Protein AF-A0A432I060-F1 (afdb_monomer_lite)

pLDDT: mean 74.46, std 18.73, range [28.25, 96.06]

Sequence (424 aa):
MNRDELHALCVSLNLQRSGSKNQLLGRVAGVLGTEDGSWGRVKKSLRRGKRGAPKLAVASEPTPEPETPTVAEVEVTAESVEPVDAGPAPVTVDEGSGASMLELEARRAELTSQLREFLLVGRQHDEMDIAAFIDDLGRLGFGIQHAEVREHILAELTNMVSLRSEEEATSGAQPGSWRERGALNDLEGARAGLLDTLDVILDRAGGDIARARMEFELAAVEAGLDLDLPAISGRIHGLFDLQVSLKASEHEMDPVTARRQRALEQLYRGGTNITPEAIAVLERIENQMEAFERVVETIIRRADGAFTPVEHALLVRFLERRGWNSDHPEVRPRLLAAAGVLAAEMGYIDPEDIPALPTSLSLDSDQVSGVVESMREVLRDMGREPPSLASVSEPVGEQSDIDRVKDKLDSADEMLRRLSGGSD

Radius of gyration: 41.0 Å; chains: 1; bounding box: 112×55×118 Å

Secondary structure (DSSP, 8-state):
--HHHHHHHHHHTT----S-HHHHHHHHHHHHHHHSTTHHHHHHHHHHTTSS-----------------PPPP---------------------TTHHHHHHHHHHTHHHHHHHHHHHHHHS-TT-HHHHHHHHHHHHHTT--TTSHHHHHHHHHHHHHHHHHHHHHHHH-TTS-SSHHHHHHHHHHHHHHHHHHHHHHHHHHHHTT-HHHHHHHHHHHHHHTT--TTSHHHHHHHHHHHHHHHHHHHHHHHH-HHHHHHHHHHHHHHTTGGG--HHHHHHHHHHHHTHHHHHHHHHHHHHHTTT--SHHHHHHHHHHHHHTT--TT-TTHHHHHHHHHHHHHHHTTSS-GGGSPPP--TT---HHHHHHHHHHHHHHHHHTT-PPPPGGGGSS---THHHHHHHHHHHHHHHHHHHHHHT---

Structure (mmCIF, N/CA/C/O backbone):
data_AF-A0A432I060-F1
#
_entry.id   AF-A0A432I060-F1
#
loop_
_atom_site.group_PDB
_atom_site.id
_atom_site.type_symbol
_atom_site.label_atom_id
_atom_site.label_alt_id
_atom_site.label_comp_id
_atom_site.label_asym_id
_atom_site.label_entity_id
_atom_site.label_seq_id
_atom_site.pdbx_PDB_ins_code
_atom_site.Cartn_x
_atom_site.Cartn_y
_atom_site.Cartn_z
_atom_site.occupancy
_atom_site.B_iso_or_equiv
_atom_site.auth_seq_id
_atom_site.auth_comp_id
_atom_site.auth_asym_id
_atom_site.auth_atom_id
_atom_site.pdbx_PDB_model_num
ATOM 1 N N . MET A 1 1 ? 19.096 -25.456 14.146 1.00 63.03 1 MET A N 1
ATOM 2 C CA . MET A 1 1 ? 19.989 -24.349 14.519 1.00 63.03 1 MET A CA 1
ATOM 3 C C . MET A 1 1 ? 19.957 -24.170 16.024 1.00 63.03 1 MET A C 1
ATOM 5 O O . MET A 1 1 ? 18.898 -23.863 16.583 1.00 63.03 1 MET A O 1
ATOM 9 N N . ASN A 1 2 ? 21.067 -24.476 16.683 1.00 76.12 2 ASN A N 1
ATOM 10 C CA . ASN A 1 2 ? 21.228 -24.370 18.132 1.00 76.12 2 ASN A CA 1
ATOM 11 C C . ASN A 1 2 ? 21.697 -22.964 18.531 1.00 76.12 2 ASN A C 1
ATOM 13 O O . ASN A 1 2 ? 22.124 -22.175 17.693 1.00 76.12 2 ASN A O 1
ATOM 17 N N . ARG A 1 3 ? 21.542 -22.610 19.812 1.00 71.38 3 ARG A N 1
ATOM 18 C CA . ARG A 1 3 ? 21.891 -21.271 20.321 1.00 71.38 3 ARG A CA 1
ATOM 19 C C . ARG A 1 3 ? 23.386 -20.973 20.139 1.00 71.38 3 ARG A C 1
ATOM 21 O O . ARG A 1 3 ? 23.730 -19.861 19.756 1.00 71.38 3 ARG A O 1
ATOM 28 N N . ASP A 1 4 ? 24.239 -21.974 20.327 1.00 74.50 4 ASP A N 1
ATOM 29 C CA . ASP A 1 4 ? 25.694 -21.836 20.192 1.00 74.50 4 ASP A CA 1
ATOM 30 C C . ASP A 1 4 ? 26.128 -21.588 18.740 1.00 74.50 4 ASP A C 1
ATOM 32 O O . ASP A 1 4 ? 27.009 -20.770 18.489 1.00 74.50 4 ASP A O 1
ATOM 36 N N . GLU A 1 5 ? 25.432 -22.192 17.771 1.00 74.81 5 GLU A N 1
ATOM 37 C CA . GLU A 1 5 ? 25.636 -21.934 16.336 1.00 74.81 5 GLU A CA 1
ATOM 38 C C . GLU A 1 5 ? 25.259 -20.491 15.964 1.00 74.81 5 GLU A C 1
ATOM 40 O O . GLU A 1 5 ? 25.959 -19.843 15.189 1.00 74.81 5 GLU A O 1
ATOM 45 N N . LEU A 1 6 ? 24.183 -19.949 16.550 1.00 80.19 6 LEU A N 1
ATOM 46 C CA . LEU A 1 6 ? 23.798 -18.546 16.356 1.00 80.19 6 LEU A CA 1
ATOM 47 C C . LEU A 1 6 ? 24.805 -17.587 16.992 1.00 80.19 6 LEU A C 1
ATOM 49 O O . LEU A 1 6 ? 25.093 -16.545 16.416 1.00 80.19 6 LEU A O 1
ATOM 53 N N . HIS A 1 7 ? 25.382 -17.939 18.143 1.00 74.94 7 HIS A N 1
ATOM 54 C CA . HIS A 1 7 ? 26.456 -17.146 18.737 1.00 74.94 7 HIS A CA 1
ATOM 55 C C . HIS A 1 7 ? 27.720 -17.147 17.876 1.00 74.94 7 HIS A C 1
ATOM 57 O O . HIS A 1 7 ? 28.331 -16.090 17.741 1.00 74.94 7 HIS A O 1
ATOM 63 N N . ALA A 1 8 ? 28.098 -18.287 17.290 1.00 75.19 8 ALA A N 1
ATOM 64 C CA . ALA A 1 8 ? 29.233 -18.369 16.373 1.00 75.19 8 ALA A CA 1
ATOM 65 C C . ALA A 1 8 ? 29.020 -17.489 15.128 1.00 75.19 8 ALA A C 1
ATOM 67 O O . ALA A 1 8 ? 29.928 -16.764 14.729 1.00 75.19 8 ALA A O 1
ATOM 68 N N . LEU A 1 9 ? 27.799 -17.466 14.582 1.00 74.56 9 LEU A N 1
ATOM 69 C CA . LEU A 1 9 ? 27.446 -16.603 13.449 1.00 74.56 9 LEU A CA 1
ATOM 70 C C . LEU A 1 9 ? 27.363 -15.121 13.818 1.00 74.56 9 LEU A C 1
ATOM 72 O O . LEU A 1 9 ? 27.758 -14.266 13.032 1.00 74.56 9 LEU A O 1
ATOM 76 N N . CYS A 1 10 ? 26.896 -14.786 15.023 1.00 78.88 10 CYS A N 1
ATOM 77 C CA . CYS A 1 10 ? 26.978 -13.410 15.506 1.00 78.88 10 CYS A CA 1
ATOM 78 C C . CYS A 1 10 ? 28.435 -12.952 15.657 1.00 78.88 10 CYS A C 1
ATOM 80 O O . CYS A 1 10 ? 28.716 -11.789 15.404 1.00 78.88 10 CYS A O 1
ATOM 82 N N . VAL A 1 11 ? 29.362 -13.841 16.031 1.00 78.75 11 VAL A N 1
ATOM 83 C CA . VAL A 1 11 ? 30.796 -13.515 16.092 1.00 78.75 11 VAL A CA 1
ATOM 84 C C . VAL A 1 11 ? 31.370 -13.300 14.691 1.00 78.75 11 VAL A C 1
ATOM 86 O O . VAL A 1 11 ? 32.047 -12.302 14.480 1.00 78.75 11 VAL A O 1
ATOM 89 N N . SER A 1 12 ? 31.064 -14.170 13.722 1.00 74.50 12 SER A N 1
ATOM 90 C CA . SER A 1 12 ? 31.570 -14.013 12.350 1.00 74.50 12 SER A CA 1
ATOM 91 C C . SER A 1 12 ? 31.018 -12.775 11.636 1.00 74.50 12 SER A C 1
ATOM 93 O O . SER A 1 12 ? 31.695 -12.217 10.784 1.00 74.50 12 SER A O 1
ATOM 95 N N . LEU A 1 13 ? 29.803 -12.343 11.989 1.00 79.19 13 LEU A N 1
ATOM 96 C CA . LEU A 1 13 ? 29.126 -11.173 11.414 1.00 79.19 13 LEU A CA 1
ATOM 97 C C . LEU A 1 13 ? 29.276 -9.896 12.270 1.00 79.19 13 LEU A C 1
ATOM 99 O O . LEU A 1 13 ? 28.609 -8.904 11.996 1.00 79.19 13 LEU A O 1
ATOM 103 N N . ASN A 1 14 ? 30.110 -9.907 13.322 1.00 79.81 14 ASN A N 1
ATOM 104 C CA . ASN A 1 14 ? 30.303 -8.785 14.261 1.00 79.81 14 ASN A CA 1
ATOM 105 C C . ASN A 1 14 ? 28.999 -8.220 14.885 1.00 79.81 14 ASN A C 1
ATOM 107 O O . ASN A 1 14 ? 28.849 -7.018 15.101 1.00 79.81 14 ASN A O 1
ATOM 111 N N . LEU A 1 15 ? 28.048 -9.095 15.223 1.00 80.25 15 LEU A N 1
ATOM 112 C CA . LEU A 1 15 ? 26.747 -8.761 15.816 1.00 80.25 15 LEU A CA 1
ATOM 113 C C . LEU A 1 15 ? 26.719 -8.963 17.342 1.00 80.25 15 LEU A C 1
ATOM 115 O O . LEU A 1 15 ? 27.391 -9.830 17.905 1.00 80.25 15 LEU A O 1
ATOM 119 N N . GLN A 1 16 ? 25.850 -8.213 18.030 1.00 77.50 16 GLN A N 1
ATOM 120 C CA . GLN A 1 16 ? 25.641 -8.346 19.477 1.00 77.50 16 GLN A CA 1
ATOM 121 C C . GLN A 1 16 ? 25.113 -9.737 19.866 1.00 77.50 16 GLN A C 1
ATOM 123 O O . GLN A 1 16 ? 24.045 -10.170 19.426 1.00 77.50 16 GLN A O 1
ATOM 128 N N . ARG A 1 17 ? 25.843 -10.404 20.770 1.00 80.19 17 ARG A N 1
ATOM 129 C CA . ARG A 1 17 ? 25.574 -11.774 21.241 1.00 80.19 17 ARG A CA 1
ATOM 130 C C . ARG A 1 17 ? 24.504 -11.863 22.337 1.00 80.19 17 ARG A C 1
ATOM 132 O O . ARG A 1 17 ? 24.160 -12.969 22.736 1.00 80.19 17 ARG A O 1
ATOM 139 N N . SER A 1 18 ? 23.996 -10.752 22.862 1.00 77.50 18 SER A N 1
ATOM 140 C CA . SER A 1 18 ? 22.994 -10.754 23.937 1.00 77.50 18 SER A CA 1
ATOM 141 C C . SER A 1 18 ? 21.572 -10.957 23.395 1.00 77.50 18 SER A C 1
ATOM 143 O O . SER A 1 18 ? 21.212 -10.418 22.346 1.00 77.50 18 SER A O 1
ATOM 145 N N . GLY A 1 19 ? 20.756 -11.734 24.117 1.00 77.00 19 GLY A N 1
ATOM 146 C CA . GLY A 1 19 ? 19.333 -11.934 23.814 1.00 77.00 19 GLY A CA 1
ATOM 147 C C . GLY A 1 19 ? 18.863 -13.392 23.776 1.00 77.00 19 GLY A C 1
ATOM 148 O O . GLY A 1 19 ? 19.643 -14.340 23.932 1.00 77.00 19 GLY A O 1
ATOM 149 N N . SER A 1 20 ? 17.556 -13.577 23.576 1.00 80.00 20 SER A N 1
ATOM 150 C CA . SER A 1 20 ? 16.909 -14.884 23.399 1.00 80.00 20 SER A CA 1
ATOM 151 C C . SER A 1 20 ? 17.285 -15.519 22.051 1.00 80.00 20 SER A C 1
ATOM 153 O O . SER A 1 20 ? 17.736 -14.843 21.125 1.00 80.00 20 SER A O 1
ATOM 155 N N . LYS A 1 21 ? 17.098 -16.838 21.904 1.00 79.00 21 LYS A N 1
ATOM 156 C CA . LYS A 1 21 ? 17.406 -17.559 20.649 1.00 79.00 21 LYS A CA 1
ATOM 157 C C . LYS A 1 21 ? 16.711 -16.929 19.431 1.00 79.00 21 LYS A C 1
ATOM 159 O O . LYS A 1 21 ? 17.310 -16.847 18.364 1.00 79.00 21 LYS A O 1
ATOM 164 N N . ASN A 1 22 ? 15.482 -16.447 19.613 1.00 75.50 22 ASN A N 1
ATOM 165 C CA . ASN A 1 22 ? 14.699 -15.801 18.559 1.00 75.50 22 ASN A CA 1
ATOM 166 C C . ASN A 1 22 ? 15.251 -14.415 18.194 1.00 75.50 22 ASN A C 1
ATOM 168 O O . ASN A 1 22 ? 15.254 -14.058 17.021 1.00 75.50 22 ASN A O 1
ATOM 172 N N . GLN A 1 23 ? 15.781 -13.666 19.166 1.00 76.94 23 GLN A N 1
ATOM 173 C CA . GLN A 1 23 ? 16.422 -12.369 18.919 1.00 76.94 23 GLN A CA 1
ATOM 174 C C . GLN A 1 23 ? 17.741 -12.524 18.146 1.00 76.94 23 GLN A C 1
ATOM 176 O O . GLN A 1 23 ? 17.980 -11.784 17.194 1.00 76.94 23 GLN A O 1
ATOM 181 N N . LEU A 1 24 ? 18.567 -13.519 18.495 1.00 79.75 24 LEU A N 1
ATOM 182 C CA . LEU A 1 24 ? 19.796 -13.835 17.750 1.00 79.75 24 LEU A CA 1
ATOM 183 C C . LEU A 1 24 ? 19.481 -14.290 16.321 1.00 79.75 24 LEU A C 1
ATOM 185 O O . LEU A 1 24 ? 20.108 -13.831 15.370 1.00 79.75 24 LEU A O 1
ATOM 189 N N . LEU A 1 25 ? 18.465 -15.142 16.166 1.00 80.62 25 LEU A N 1
ATOM 190 C CA . LEU A 1 25 ? 18.013 -15.613 14.861 1.00 80.62 25 LEU A CA 1
ATOM 191 C C . LEU A 1 25 ? 17.488 -14.466 13.988 1.00 80.62 25 LEU A C 1
ATOM 193 O O . LEU A 1 25 ? 17.827 -14.413 12.813 1.00 80.62 25 LEU A O 1
ATOM 197 N N . GLY A 1 26 ? 16.704 -13.542 14.552 1.00 77.25 26 GLY A N 1
ATOM 198 C CA . GLY A 1 26 ? 16.174 -12.387 13.825 1.00 77.25 26 GLY A CA 1
ATOM 199 C C . GLY A 1 26 ? 17.272 -11.467 13.289 1.00 77.25 26 GLY A C 1
ATOM 200 O O . GLY A 1 26 ? 17.209 -11.052 12.137 1.00 77.25 26 GLY A O 1
ATOM 201 N N . ARG A 1 27 ? 18.321 -11.212 14.082 1.00 78.25 27 ARG A N 1
ATOM 202 C CA . ARG A 1 27 ? 19.463 -10.383 13.656 1.00 78.25 27 ARG A CA 1
ATOM 203 C C . ARG A 1 27 ? 20.307 -11.068 12.584 1.00 78.25 27 ARG A C 1
ATOM 205 O O . ARG A 1 27 ? 20.605 -10.455 11.567 1.00 78.25 27 ARG A O 1
ATOM 212 N N . VAL A 1 28 ? 20.641 -12.346 12.783 1.00 78.81 28 VAL A N 1
ATOM 213 C CA . VAL A 1 28 ? 21.409 -13.133 11.802 1.00 78.81 28 VAL A CA 1
ATOM 214 C C . VAL A 1 28 ? 20.628 -13.277 10.490 1.00 78.81 28 VAL A C 1
ATOM 216 O O . VAL A 1 28 ? 21.200 -13.110 9.421 1.00 78.81 28 VAL A O 1
ATOM 219 N N . ALA A 1 29 ? 19.315 -13.518 10.549 1.00 77.06 29 ALA A N 1
ATOM 220 C CA . ALA A 1 29 ? 18.463 -13.584 9.361 1.00 77.06 29 ALA A CA 1
ATOM 221 C C . ALA A 1 29 ? 18.291 -12.222 8.670 1.00 77.06 29 ALA A C 1
ATOM 223 O O . ALA A 1 29 ? 18.164 -12.188 7.450 1.00 77.06 29 ALA A O 1
ATOM 224 N N . GLY A 1 30 ? 18.300 -11.123 9.431 1.00 73.62 30 GLY A N 1
ATOM 225 C CA . GLY A 1 30 ? 18.273 -9.765 8.891 1.00 73.62 30 GLY A CA 1
ATOM 226 C C . GLY A 1 30 ? 19.515 -9.455 8.057 1.00 73.62 30 GLY A C 1
ATOM 227 O O . GLY A 1 30 ? 19.378 -9.044 6.912 1.00 73.62 30 GLY A O 1
ATOM 228 N N . VAL A 1 31 ? 20.708 -9.742 8.589 1.00 72.62 31 VAL A N 1
ATOM 229 C CA . VAL A 1 31 ? 21.987 -9.493 7.894 1.00 72.62 31 VAL A CA 1
ATOM 230 C C . VAL A 1 31 ? 22.192 -10.440 6.707 1.00 72.62 31 VAL A C 1
ATOM 232 O O . VAL A 1 31 ? 22.531 -10.004 5.611 1.00 72.62 31 VAL A O 1
ATOM 235 N N . LEU A 1 32 ? 21.890 -11.732 6.872 1.00 69.94 32 LEU A N 1
ATOM 236 C CA . LEU A 1 32 ? 21.968 -12.695 5.764 1.00 69.94 32 LEU A CA 1
ATOM 237 C C . LEU A 1 32 ? 20.903 -12.449 4.683 1.00 69.94 32 LEU A C 1
ATOM 239 O O . LEU A 1 32 ? 21.080 -12.867 3.543 1.00 69.94 32 LEU A O 1
ATOM 243 N N . GLY A 1 33 ? 19.786 -11.806 5.036 1.00 62.19 33 GLY A N 1
ATOM 244 C CA . GLY A 1 33 ? 18.746 -11.401 4.092 1.00 62.19 33 GLY A CA 1
ATOM 245 C C . GLY A 1 33 ? 19.125 -10.177 3.258 1.00 62.19 33 GLY A C 1
ATOM 246 O O . GLY A 1 33 ? 18.575 -10.006 2.174 1.00 62.19 33 GLY A O 1
ATOM 247 N N . THR A 1 34 ? 20.056 -9.353 3.747 1.00 60.81 34 THR A N 1
ATOM 248 C CA . THR A 1 34 ? 20.574 -8.180 3.030 1.00 60.81 34 THR A CA 1
ATOM 249 C C . THR A 1 34 ? 21.782 -8.488 2.150 1.00 60.81 34 THR A C 1
ATOM 251 O O . THR A 1 34 ? 21.961 -7.814 1.143 1.00 60.81 34 THR A O 1
ATOM 254 N N . GLU A 1 35 ? 22.594 -9.492 2.494 1.00 55.44 35 GLU A N 1
ATOM 255 C CA . GLU A 1 35 ? 23.833 -9.792 1.754 1.00 55.44 35 GLU A CA 1
ATOM 256 C C . GLU A 1 35 ? 23.649 -10.771 0.594 1.00 55.44 35 GLU A C 1
ATOM 258 O O . GLU A 1 35 ? 24.377 -10.695 -0.387 1.00 55.44 35 GLU A O 1
ATOM 263 N N . ASP A 1 36 ? 22.641 -11.637 0.646 1.00 52.78 36 ASP A N 1
ATOM 264 C CA . ASP A 1 36 ? 22.331 -12.540 -0.452 1.00 52.78 36 ASP A CA 1
ATOM 265 C C . ASP A 1 36 ? 20.818 -12.625 -0.626 1.00 52.78 36 ASP A C 1
ATOM 267 O O . ASP A 1 36 ? 20.085 -12.856 0.339 1.00 52.78 36 ASP A O 1
ATOM 271 N N . GLY A 1 37 ? 20.337 -12.608 -1.875 1.00 50.69 37 GLY A N 1
ATOM 272 C CA . GLY A 1 37 ? 18.955 -12.943 -2.276 1.00 50.69 37 GLY A CA 1
ATOM 273 C C . GLY A 1 37 ? 18.475 -14.361 -1.876 1.00 50.69 37 GLY A C 1
ATOM 274 O O . GLY A 1 37 ? 17.516 -14.906 -2.422 1.00 50.69 37 GLY A O 1
ATOM 275 N N . SER A 1 38 ? 19.127 -14.977 -0.893 1.00 46.28 38 SER A N 1
ATOM 276 C CA . SER A 1 38 ? 18.905 -16.268 -0.255 1.00 46.28 38 SER A CA 1
ATOM 277 C C . SER A 1 38 ? 17.649 -16.347 0.626 1.00 46.28 38 SER A C 1
ATOM 279 O O . SER A 1 38 ? 17.314 -17.443 1.094 1.00 46.28 38 SER A O 1
ATOM 281 N N . TRP A 1 39 ? 16.888 -15.258 0.807 1.00 47.16 39 TRP A N 1
ATOM 282 C CA . TRP A 1 39 ? 15.588 -15.272 1.505 1.00 47.16 39 TRP A CA 1
ATOM 283 C C . TRP A 1 39 ? 14.633 -16.346 0.948 1.00 47.16 39 TRP A C 1
ATOM 285 O O . TRP A 1 39 ? 13.922 -17.024 1.697 1.00 47.16 39 TRP A O 1
ATOM 295 N N . GLY A 1 40 ? 14.684 -16.605 -0.364 1.00 54.41 40 GLY A N 1
ATOM 296 C CA . GLY A 1 40 ? 13.908 -17.668 -1.011 1.00 54.41 40 GLY A CA 1
ATOM 297 C C . GLY A 1 40 ? 14.259 -19.086 -0.531 1.00 54.41 40 GLY A C 1
ATOM 298 O O . GLY A 1 40 ? 13.374 -19.942 -0.425 1.00 54.41 40 GLY A O 1
ATOM 299 N N . ARG A 1 41 ? 15.525 -19.341 -0.176 1.00 54.62 41 ARG A N 1
ATOM 300 C CA . ARG A 1 41 ? 16.027 -20.649 0.284 1.00 54.62 41 ARG A CA 1
ATOM 301 C C . ARG A 1 41 ? 15.657 -20.900 1.753 1.00 54.62 41 ARG A C 1
ATOM 303 O O . ARG A 1 41 ? 15.200 -21.994 2.089 1.00 54.62 41 ARG A O 1
ATOM 310 N N . VAL A 1 42 ? 15.740 -19.862 2.590 1.00 55.12 42 VAL A N 1
ATOM 311 C CA . VAL A 1 42 ? 15.313 -19.871 4.005 1.00 55.12 42 VAL A CA 1
ATOM 312 C C . VAL A 1 42 ? 13.790 -20.021 4.131 1.00 55.12 42 VAL A C 1
ATOM 314 O O . VAL A 1 42 ? 13.292 -20.828 4.915 1.00 55.12 42 VAL A O 1
ATOM 317 N N . LYS A 1 43 ? 13.013 -19.342 3.282 1.00 50.25 43 LYS A N 1
ATOM 318 C CA . LYS A 1 43 ? 11.547 -19.487 3.245 1.00 50.25 43 LYS A CA 1
ATOM 319 C C . LYS A 1 43 ? 11.112 -20.894 2.806 1.00 50.25 43 LYS A C 1
ATOM 321 O O . LYS A 1 43 ? 10.124 -21.427 3.321 1.00 50.25 43 LYS A O 1
ATOM 326 N N . LYS A 1 44 ? 11.863 -21.532 1.896 1.00 50.94 44 LYS A N 1
ATOM 327 C CA . LYS A 1 44 ? 11.645 -22.932 1.477 1.00 50.94 44 LYS A CA 1
ATOM 328 C C . LYS A 1 44 ? 11.951 -23.933 2.599 1.00 50.94 44 LYS A C 1
ATOM 330 O O . LYS A 1 44 ? 11.197 -24.895 2.749 1.00 50.94 44 LYS A O 1
ATOM 335 N N . SER A 1 45 ? 12.992 -23.710 3.406 1.00 54.44 45 SER A N 1
ATOM 336 C CA . SER A 1 45 ? 13.329 -24.598 4.532 1.00 54.44 45 SER A CA 1
ATOM 337 C C . SER A 1 45 ? 12.318 -24.489 5.682 1.00 54.44 45 SER A C 1
ATOM 339 O O . SER A 1 45 ? 11.881 -25.514 6.206 1.00 54.44 45 SER A O 1
ATOM 341 N N . LEU A 1 46 ? 11.833 -23.278 5.979 1.00 56.44 46 LEU A N 1
ATOM 342 C CA . LEU A 1 46 ? 10.758 -23.029 6.950 1.00 56.44 46 LEU A CA 1
ATOM 343 C C . LEU A 1 46 ? 9.416 -23.655 6.536 1.00 56.44 46 LEU A C 1
ATOM 345 O O . LEU A 1 46 ? 8.702 -24.204 7.375 1.00 56.44 46 LEU A O 1
ATOM 349 N N . ARG A 1 47 ? 9.067 -23.629 5.241 1.00 51.00 47 ARG A N 1
ATOM 350 C CA . ARG A 1 47 ? 7.825 -24.254 4.742 1.00 51.00 47 ARG A CA 1
ATOM 351 C C . ARG A 1 47 ? 7.870 -25.781 4.737 1.00 51.00 47 ARG A C 1
ATOM 353 O O . ARG A 1 47 ? 6.830 -26.414 4.912 1.00 51.00 47 ARG A O 1
ATOM 360 N N . ARG A 1 48 ? 9.049 -26.382 4.565 1.00 51.19 48 ARG A N 1
ATOM 361 C CA . ARG A 1 48 ? 9.211 -27.843 4.523 1.00 51.19 48 ARG A CA 1
ATOM 362 C C . ARG A 1 48 ? 9.113 -28.500 5.907 1.00 51.19 48 ARG A C 1
ATOM 364 O O . ARG A 1 48 ? 8.740 -29.663 5.983 1.00 51.19 48 ARG A O 1
ATOM 371 N N . GLY A 1 49 ? 9.335 -27.750 6.990 1.00 42.25 49 GLY A N 1
ATOM 372 C CA . GLY A 1 49 ? 9.150 -28.227 8.369 1.00 42.25 49 GLY A CA 1
ATOM 373 C C . GLY A 1 49 ? 7.692 -28.331 8.843 1.00 42.25 49 GLY A C 1
ATOM 374 O O . GLY A 1 49 ? 7.453 -28.852 9.925 1.00 42.25 49 GLY A O 1
ATOM 375 N N . LYS A 1 50 ? 6.706 -27.856 8.061 1.00 43.50 50 LYS A N 1
ATOM 376 C CA . LYS A 1 50 ? 5.294 -27.767 8.492 1.00 43.50 50 LYS A CA 1
ATOM 377 C C . LYS A 1 50 ? 4.356 -28.818 7.879 1.00 43.50 50 LYS A C 1
ATOM 379 O O . LYS A 1 50 ? 3.140 -28.697 7.997 1.00 43.50 50 LYS A O 1
ATOM 384 N N . ARG A 1 51 ? 4.888 -29.850 7.217 1.00 39.38 51 ARG A N 1
ATOM 385 C CA . ARG A 1 51 ? 4.095 -30.977 6.691 1.00 39.38 51 ARG A CA 1
ATOM 386 C C . ARG A 1 51 ? 4.664 -32.301 7.195 1.00 39.38 51 ARG A C 1
ATOM 388 O O . ARG A 1 51 ? 5.522 -32.884 6.545 1.00 39.38 51 ARG A O 1
ATOM 395 N N . GLY A 1 52 ? 4.173 -32.763 8.346 1.00 31.48 52 GLY A N 1
ATOM 396 C CA . GLY A 1 5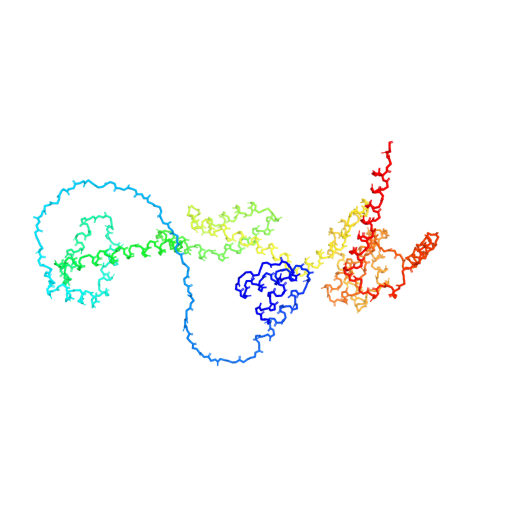2 ? 4.495 -34.095 8.860 1.00 31.48 52 GLY A CA 1
ATOM 397 C C . GLY A 1 52 ? 4.102 -34.349 10.319 1.00 31.48 52 GLY A C 1
ATOM 398 O O . GLY A 1 52 ? 4.975 -34.343 11.174 1.00 31.48 52 GLY A O 1
ATOM 399 N N . ALA A 1 53 ? 2.819 -34.676 10.537 1.00 28.89 53 ALA A N 1
ATOM 400 C CA . ALA A 1 53 ? 2.263 -35.445 11.673 1.00 28.89 53 ALA A CA 1
ATOM 401 C C . ALA A 1 53 ? 2.132 -34.748 13.064 1.00 28.89 53 ALA A C 1
ATOM 403 O O . ALA A 1 53 ? 2.583 -33.619 13.231 1.00 28.89 53 ALA A O 1
ATOM 404 N N . PRO A 1 54 ? 1.412 -35.355 14.039 1.00 36.56 54 PRO A N 1
ATOM 405 C CA . PRO A 1 54 ? -0.048 -35.284 14.193 1.00 36.56 54 PRO A CA 1
ATOM 406 C C . PRO A 1 54 ? -0.504 -34.685 15.550 1.00 36.56 54 PRO A C 1
ATOM 408 O O . PRO A 1 54 ? 0.289 -34.477 16.461 1.00 36.56 54 PRO A O 1
ATOM 411 N N . LYS A 1 55 ? -1.815 -34.413 15.668 1.00 36.16 55 LYS A N 1
ATOM 412 C CA . LYS A 1 55 ? -2.528 -33.924 16.870 1.00 36.16 55 LYS A CA 1
ATOM 413 C C . LYS A 1 55 ? -2.219 -34.748 18.130 1.00 36.16 55 LYS A C 1
ATOM 415 O O . LYS A 1 55 ? -2.456 -35.950 18.109 1.00 36.16 55 LYS A O 1
ATOM 420 N N . LEU A 1 56 ? -1.882 -34.068 19.230 1.00 29.95 56 LEU A N 1
ATOM 421 C CA . LEU A 1 56 ? -2.194 -34.436 20.620 1.00 29.95 56 LEU A CA 1
ATOM 422 C C . LEU A 1 56 ? -2.190 -33.160 21.486 1.00 29.95 56 LEU A C 1
ATOM 424 O O . LEU A 1 56 ? -1.480 -32.203 21.190 1.00 29.95 56 LEU A O 1
ATOM 428 N N . ALA A 1 57 ? -3.083 -33.133 22.471 1.00 31.97 57 ALA A N 1
ATOM 429 C CA . ALA A 1 57 ? -3.477 -31.980 23.274 1.00 31.97 57 ALA A CA 1
ATOM 430 C C . ALA A 1 57 ? -2.569 -31.733 24.501 1.00 31.97 57 ALA A C 1
ATOM 432 O O . ALA A 1 57 ? -1.768 -32.597 24.845 1.00 31.97 57 ALA A O 1
ATOM 433 N N . VAL A 1 58 ? -2.859 -30.620 25.198 1.00 28.25 58 VAL A N 1
ATOM 434 C CA . VAL A 1 58 ? -2.739 -30.359 26.657 1.00 28.25 58 VAL A CA 1
ATOM 435 C C . VAL A 1 58 ? -1.792 -29.206 27.076 1.00 28.25 58 VAL A C 1
ATOM 437 O O . VAL A 1 58 ? -0.594 -29.247 26.831 1.00 28.25 58 VAL A O 1
ATOM 440 N N . ALA A 1 59 ? -2.427 -28.245 27.770 1.00 29.16 59 ALA A N 1
ATOM 441 C CA . ALA A 1 59 ? -2.019 -27.357 28.879 1.00 29.16 59 ALA A CA 1
ATOM 442 C C . ALA A 1 59 ? -0.981 -26.212 28.728 1.00 29.16 59 ALA A C 1
ATOM 444 O O . ALA A 1 59 ? 0.172 -26.405 28.356 1.00 29.16 59 ALA A O 1
ATOM 445 N N . SER A 1 60 ? -1.465 -25.027 29.141 1.00 30.39 60 SER A N 1
ATOM 446 C CA . SER A 1 60 ? -0.833 -23.853 29.791 1.00 30.39 60 SER A CA 1
ATOM 447 C C . SER A 1 60 ? 0.076 -24.250 30.973 1.00 30.39 60 SER A C 1
ATOM 449 O O . SER A 1 60 ? -0.118 -25.327 31.524 1.00 30.39 60 SER A O 1
ATOM 451 N N . GLU A 1 61 ? 1.093 -23.527 31.466 1.00 31.77 61 GLU A N 1
ATOM 452 C CA . GLU A 1 61 ? 1.524 -22.108 31.611 1.00 31.77 61 GLU A CA 1
ATOM 453 C C . GLU A 1 61 ? 3.012 -22.162 32.128 1.00 31.77 61 GLU A C 1
ATOM 455 O O . GLU A 1 61 ? 3.530 -23.280 32.223 1.00 31.77 61 GLU A O 1
ATOM 460 N N . PRO A 1 62 ? 3.730 -21.105 32.596 1.00 39.97 62 PRO A N 1
ATOM 461 C CA . PRO A 1 62 ? 3.674 -19.650 32.386 1.00 39.97 62 PRO A CA 1
ATOM 462 C C . PRO A 1 62 ? 5.050 -19.061 31.934 1.00 39.97 62 PRO A C 1
ATOM 464 O O . PRO A 1 62 ? 6.051 -19.761 31.784 1.00 39.97 62 PRO A O 1
ATOM 467 N N . THR A 1 63 ? 5.119 -17.748 31.693 1.00 30.05 63 THR A N 1
ATOM 468 C CA . THR A 1 63 ? 6.351 -16.963 31.433 1.00 30.05 63 THR A CA 1
ATOM 469 C C . THR A 1 63 ? 6.363 -15.754 32.383 1.00 30.05 63 THR A C 1
ATOM 471 O O . THR A 1 63 ? 5.282 -15.238 32.659 1.00 30.05 63 THR A O 1
ATOM 474 N N . PRO A 1 64 ? 7.532 -15.339 32.919 1.00 37.38 64 PRO A N 1
ATOM 475 C CA . PRO A 1 64 ? 7.627 -14.450 34.076 1.00 37.38 64 PRO A CA 1
ATOM 476 C C . PRO A 1 64 ? 7.564 -12.951 33.739 1.00 37.38 64 PRO A C 1
ATOM 478 O O . PRO A 1 64 ? 7.814 -12.534 32.606 1.00 37.38 64 PRO A O 1
ATOM 481 N N . GLU A 1 65 ? 7.251 -12.189 34.787 1.00 38.72 65 GLU A N 1
ATOM 482 C CA . GLU A 1 65 ? 7.187 -10.728 34.917 1.00 38.72 65 GLU A CA 1
ATOM 483 C C . GLU A 1 65 ? 8.493 -9.994 34.563 1.00 38.72 65 GLU A C 1
ATOM 485 O O . GLU A 1 65 ? 9.588 -10.545 34.716 1.00 38.72 65 GLU A O 1
ATOM 490 N N . PRO A 1 66 ? 8.383 -8.699 34.216 1.00 39.19 66 PRO A N 1
ATOM 491 C CA . PRO A 1 66 ? 9.410 -7.718 34.535 1.00 39.19 66 PRO A CA 1
ATOM 492 C C . PRO A 1 66 ? 8.883 -6.561 35.408 1.00 39.19 66 PRO A C 1
ATOM 494 O O . PRO A 1 66 ? 7.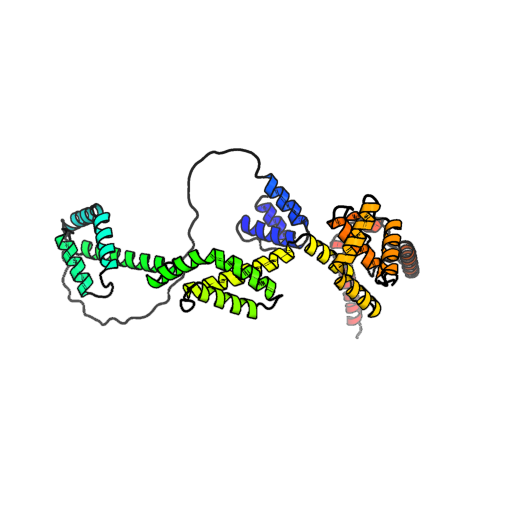928 -5.872 35.065 1.00 39.19 66 PRO A O 1
ATOM 497 N N . GLU A 1 67 ? 9.571 -6.408 36.537 1.00 35.25 67 GLU A N 1
ATOM 498 C CA . GLU A 1 67 ? 10.113 -5.207 37.192 1.00 35.25 67 GLU A CA 1
ATOM 499 C C . GLU A 1 67 ? 9.463 -3.821 36.977 1.00 35.25 67 GLU A C 1
ATOM 501 O O . GLU A 1 67 ? 9.282 -3.307 35.874 1.00 35.25 67 GLU A O 1
ATOM 506 N N . THR A 1 68 ? 9.223 -3.193 38.128 1.00 33.72 68 THR A N 1
ATOM 507 C CA . THR A 1 68 ? 8.686 -1.858 38.400 1.00 33.72 68 THR A CA 1
ATOM 508 C C . THR A 1 68 ? 9.623 -0.710 37.999 1.00 33.72 68 THR A C 1
ATOM 510 O O . THR A 1 68 ? 10.846 -0.849 38.060 1.00 33.72 68 THR A O 1
ATOM 513 N N . PRO A 1 69 ? 9.071 0.492 37.744 1.00 36.56 69 PRO A N 1
ATOM 514 C CA . PRO A 1 69 ? 9.777 1.736 37.985 1.00 36.56 69 PRO A CA 1
ATOM 515 C C . PRO A 1 69 ? 9.187 2.526 39.163 1.00 36.56 69 PRO A C 1
ATOM 517 O O . PRO A 1 69 ? 7.985 2.588 39.408 1.00 36.56 69 PRO A O 1
ATOM 520 N N . THR A 1 70 ? 10.127 3.133 39.869 1.00 31.83 70 THR A N 1
ATOM 521 C CA . THR A 1 70 ? 10.073 4.063 40.994 1.00 31.83 70 THR A CA 1
ATOM 522 C C . THR A 1 70 ? 9.194 5.292 40.728 1.00 31.83 70 THR A C 1
ATOM 524 O O . THR A 1 70 ? 9.355 5.962 39.709 1.00 31.83 70 THR A O 1
ATOM 527 N N . VAL A 1 71 ? 8.329 5.639 41.688 1.00 34.03 71 VAL A N 1
ATOM 528 C CA . VAL A 1 71 ? 7.574 6.904 41.723 1.00 34.03 71 VAL A CA 1
ATOM 529 C C . VAL A 1 71 ? 8.253 7.862 42.702 1.00 34.03 71 VAL A C 1
ATOM 531 O O . VAL A 1 71 ? 8.598 7.479 43.819 1.00 34.03 71 VAL A O 1
ATOM 534 N N . ALA A 1 72 ? 8.471 9.092 42.238 1.00 33.38 72 ALA A N 1
ATOM 535 C CA . ALA A 1 72 ? 9.014 10.209 42.994 1.00 33.38 72 ALA A CA 1
ATOM 536 C C . ALA A 1 72 ? 7.966 10.811 43.946 1.00 33.38 72 ALA A C 1
ATOM 538 O O . ALA A 1 72 ? 6.779 10.870 43.631 1.00 33.38 72 ALA A O 1
ATOM 539 N N . GLU A 1 73 ? 8.453 11.261 45.099 1.00 31.31 73 GLU A N 1
ATOM 540 C CA . GLU A 1 73 ? 7.721 11.891 46.195 1.00 31.31 73 GLU A CA 1
ATOM 541 C C . GLU A 1 73 ? 6.981 13.168 45.762 1.00 31.31 73 GLU A C 1
ATOM 543 O O . GLU A 1 73 ? 7.551 14.035 45.097 1.00 31.31 73 GLU A O 1
ATOM 548 N N . VAL A 1 74 ? 5.735 13.320 46.223 1.00 32.38 74 VAL A N 1
ATOM 549 C CA . VAL A 1 74 ? 5.105 14.631 46.415 1.00 32.38 74 VAL A CA 1
ATOM 550 C C . VAL A 1 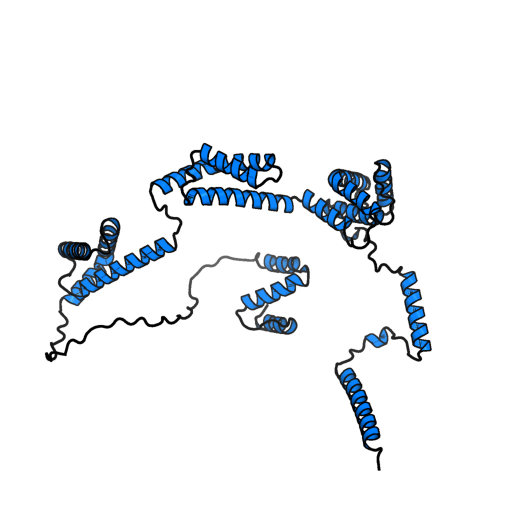74 ? 4.593 14.713 47.848 1.00 32.38 74 VAL A C 1
ATOM 552 O O . VAL A 1 74 ? 3.799 13.902 48.316 1.00 32.38 74 VAL A O 1
ATOM 555 N N . GLU A 1 75 ? 5.133 15.721 48.511 1.00 30.34 75 GLU A N 1
ATOM 556 C CA . GLU A 1 75 ? 4.957 16.170 49.880 1.00 30.34 75 GLU A CA 1
ATOM 557 C C . GLU A 1 75 ? 3.530 16.708 50.096 1.00 30.34 75 GLU A C 1
ATOM 559 O O . GLU A 1 75 ? 3.107 17.650 49.424 1.00 30.34 75 GLU A O 1
ATOM 564 N N . VAL A 1 76 ? 2.785 16.140 51.049 1.00 31.80 76 VAL A N 1
ATOM 565 C CA . VAL A 1 76 ? 1.621 16.807 51.649 1.00 31.80 76 VAL A CA 1
ATOM 566 C C . VAL A 1 76 ? 1.809 16.818 53.158 1.00 31.80 76 VAL A C 1
ATOM 568 O O . VAL A 1 76 ? 1.771 15.796 53.838 1.00 31.80 76 VAL A O 1
ATOM 571 N N . THR A 1 77 ? 2.044 18.026 53.651 1.00 30.31 77 THR A N 1
ATOM 572 C CA . THR A 1 77 ? 2.072 18.433 55.051 1.00 30.31 77 THR A CA 1
ATOM 573 C C . THR A 1 77 ? 0.775 18.062 55.765 1.00 30.31 77 THR A C 1
ATOM 575 O O . THR A 1 77 ? -0.288 18.564 55.397 1.00 30.31 77 THR A O 1
ATOM 578 N N . ALA A 1 78 ? 0.876 17.255 56.822 1.00 30.25 78 ALA A N 1
ATOM 579 C CA . ALA A 1 78 ? -0.173 17.085 57.817 1.00 30.25 78 ALA A CA 1
ATOM 580 C C . ALA A 1 78 ? 0.336 17.541 59.190 1.00 30.25 78 ALA A C 1
ATOM 582 O O . ALA A 1 78 ? 1.428 17.202 59.640 1.00 30.25 78 ALA A O 1
ATOM 583 N N . GLU A 1 79 ? -0.493 18.382 59.780 1.00 32.31 79 GLU A N 1
ATOM 584 C CA . GLU A 1 79 ? -0.368 19.139 61.013 1.00 32.31 79 GLU A CA 1
ATOM 585 C C . GLU A 1 79 ? -0.303 18.229 62.252 1.00 32.31 79 GLU A C 1
ATOM 587 O O . GLU A 1 79 ? -0.990 17.210 62.339 1.00 32.31 79 GLU A O 1
ATOM 592 N N . SER A 1 80 ? 0.540 18.602 63.218 1.00 28.78 80 SER A N 1
ATOM 593 C CA . SER A 1 80 ? 0.702 17.911 64.498 1.00 28.78 80 SER A CA 1
ATOM 594 C C . SER A 1 80 ? -0.594 17.895 65.315 1.00 28.78 80 SER A C 1
ATOM 596 O O . SER A 1 80 ? -1.100 18.949 65.695 1.00 28.78 80 SER A O 1
ATOM 598 N N . VAL A 1 81 ? -1.046 16.702 65.705 1.00 35.62 81 VAL A N 1
ATOM 599 C CA . VAL A 1 81 ? -1.909 16.500 66.879 1.00 35.62 81 VAL A CA 1
ATOM 600 C C . VAL A 1 81 ? -1.115 15.679 67.893 1.00 35.62 81 VAL A C 1
ATOM 602 O O . VAL A 1 81 ? -0.617 14.600 67.578 1.00 35.62 81 VAL A O 1
ATOM 605 N N . GLU A 1 82 ? -0.942 16.229 69.096 1.00 33.88 82 GLU A N 1
ATOM 606 C CA . GLU A 1 82 ? -0.227 15.581 70.199 1.00 33.88 82 GLU A CA 1
ATOM 607 C C . GLU A 1 82 ? -0.914 14.283 70.667 1.00 33.88 82 GLU A C 1
ATOM 609 O O . GLU A 1 82 ? -2.145 14.188 70.639 1.00 33.88 82 GLU A O 1
ATOM 614 N N . PRO A 1 83 ? -0.141 13.279 71.130 1.00 34.53 83 PRO A N 1
ATOM 615 C CA . PRO A 1 83 ? -0.680 11.988 71.520 1.00 34.53 83 PRO A CA 1
ATOM 616 C C . PRO A 1 83 ? -1.333 12.082 72.900 1.00 34.53 83 PRO A C 1
ATOM 618 O O . PRO A 1 83 ? -0.669 12.320 73.910 1.00 34.53 83 PRO A O 1
ATOM 621 N N . VAL A 1 84 ? -2.641 11.845 72.956 1.00 36.12 84 VAL A N 1
ATOM 622 C CA . VAL A 1 84 ? -3.318 11.547 74.218 1.00 36.12 84 VAL A CA 1
ATOM 623 C C . VAL A 1 84 ? -3.099 10.065 74.504 1.00 36.12 84 VAL A C 1
ATOM 625 O O . VAL A 1 84 ? -3.625 9.200 73.806 1.00 36.12 84 VAL A O 1
ATOM 628 N N . ASP A 1 85 ? -2.277 9.795 75.514 1.00 39.47 85 ASP A N 1
ATOM 629 C CA . ASP A 1 85 ? -2.068 8.484 76.122 1.00 39.47 85 ASP A CA 1
ATOM 630 C C . ASP A 1 85 ? -3.407 7.924 76.628 1.00 39.47 85 ASP A C 1
ATOM 632 O O . ASP A 1 85 ? -3.924 8.313 77.677 1.00 39.47 85 ASP A O 1
ATOM 636 N N . ALA A 1 86 ? -3.993 7.026 75.841 1.00 32.62 86 ALA A N 1
ATOM 637 C CA . ALA A 1 86 ? -5.027 6.109 76.277 1.00 32.62 86 ALA A CA 1
ATOM 638 C C . ALA A 1 86 ? -4.461 4.700 76.086 1.00 32.62 86 ALA A C 1
ATOM 640 O O . ALA A 1 86 ? -4.140 4.297 74.969 1.00 32.62 86 ALA A O 1
ATOM 641 N N . GLY A 1 87 ? -4.284 3.996 77.206 1.00 33.09 87 GLY A N 1
ATOM 642 C CA . GLY A 1 87 ? -3.662 2.677 77.288 1.00 33.09 87 GLY A CA 1
ATOM 643 C C . GLY A 1 87 ? -4.278 1.617 76.363 1.00 33.09 87 GLY A C 1
ATOM 644 O O . GLY A 1 87 ? -5.305 1.854 75.730 1.00 33.09 87 GLY A O 1
ATOM 645 N N . PRO A 1 88 ? -3.663 0.423 76.287 1.00 39.28 88 PRO A N 1
ATOM 646 C CA . PRO A 1 88 ? -4.020 -0.598 75.314 1.00 39.28 88 PRO A CA 1
ATOM 647 C C . PRO A 1 88 ? -5.473 -1.023 75.528 1.00 39.28 88 PRO A C 1
ATOM 649 O O . PRO A 1 88 ? -5.788 -1.779 76.449 1.00 39.28 88 PRO A O 1
ATOM 652 N N . ALA A 1 89 ? -6.365 -0.524 74.674 1.00 36.91 89 ALA A N 1
ATOM 653 C CA . ALA A 1 89 ? -7.673 -1.119 74.513 1.00 36.91 89 ALA A CA 1
ATOM 654 C C . ALA A 1 89 ? -7.438 -2.550 74.005 1.00 36.91 89 ALA A C 1
ATOM 656 O O . ALA A 1 89 ? -6.621 -2.751 73.098 1.00 36.91 89 ALA A O 1
ATOM 657 N N . PRO A 1 90 ? -8.076 -3.561 74.610 1.00 43.75 90 PRO A N 1
ATOM 658 C CA . PRO A 1 90 ? -7.940 -4.925 74.140 1.00 43.75 90 PRO A CA 1
ATOM 659 C C . PRO A 1 90 ? -8.394 -4.961 72.682 1.00 43.75 90 PRO A C 1
ATOM 661 O O . PRO A 1 90 ? -9.448 -4.419 72.350 1.00 43.75 90 PRO A O 1
ATOM 664 N N . VAL A 1 91 ? -7.606 -5.608 71.822 1.00 47.53 91 VAL A N 1
ATOM 665 C CA . VAL A 1 91 ? -8.076 -6.074 70.517 1.00 47.53 91 VAL A CA 1
ATOM 666 C C . VAL A 1 91 ? -9.168 -7.091 70.821 1.00 47.53 91 VAL A C 1
ATOM 668 O O . VAL A 1 91 ? -8.915 -8.283 70.983 1.00 47.53 91 VAL A O 1
ATOM 671 N N . THR A 1 92 ? -10.389 -6.605 71.005 1.00 48.06 92 THR A N 1
ATOM 672 C CA . THR A 1 92 ? -11.569 -7.435 70.885 1.00 48.06 92 THR A CA 1
ATOM 673 C C . THR A 1 92 ? -11.647 -7.729 69.402 1.00 48.06 92 THR A C 1
ATOM 675 O O . THR A 1 92 ? -12.071 -6.878 68.624 1.00 48.06 92 THR A O 1
ATOM 678 N N . VAL A 1 93 ? -11.155 -8.901 69.003 1.00 51.06 93 VAL A N 1
ATOM 679 C CA . VAL A 1 93 ? -11.648 -9.540 67.788 1.00 51.06 93 VAL A CA 1
ATOM 680 C C . VAL A 1 93 ? -13.152 -9.602 68.000 1.00 51.06 93 VAL A C 1
ATOM 682 O O . VAL A 1 93 ? -13.633 -10.366 68.833 1.00 51.06 93 VAL A O 1
ATOM 685 N N . ASP A 1 94 ? -13.856 -8.665 67.378 1.00 57.03 94 ASP A N 1
ATOM 686 C CA . ASP A 1 94 ? -15.300 -8.577 67.418 1.00 57.03 94 ASP A CA 1
ATOM 687 C C . ASP A 1 94 ? -15.802 -9.887 66.815 1.00 57.03 94 ASP A C 1
ATOM 689 O O . ASP A 1 94 ? -15.630 -10.132 65.620 1.00 57.03 94 ASP A O 1
ATOM 693 N N . GLU A 1 95 ? -16.303 -10.786 67.666 1.00 60.09 95 GLU A N 1
ATOM 694 C CA . GLU A 1 95 ? -16.596 -12.186 67.329 1.00 60.09 95 GLU A CA 1
ATOM 695 C C . GLU A 1 95 ? -17.609 -12.317 66.167 1.00 60.09 95 GLU A C 1
ATOM 697 O O . GLU A 1 95 ? -17.772 -13.401 65.609 1.00 60.09 95 GLU A O 1
ATOM 702 N N . GLY A 1 96 ? -18.247 -11.212 65.754 1.00 65.62 96 GLY A N 1
ATOM 703 C CA . GLY A 1 96 ? -19.116 -11.110 64.578 1.00 65.62 96 GLY A CA 1
ATOM 704 C C . GLY A 1 96 ? -18.470 -10.582 63.285 1.00 65.62 96 GLY A C 1
ATOM 705 O O . GLY A 1 96 ? -19.041 -10.805 62.216 1.00 65.62 96 GLY A O 1
ATOM 706 N N . SER A 1 97 ? -17.295 -9.937 63.328 1.00 73.38 97 SER A N 1
ATOM 707 C CA . SER A 1 97 ? -16.680 -9.323 62.133 1.00 73.38 97 SER A CA 1
ATOM 708 C C . SER A 1 97 ? -16.249 -10.379 61.113 1.00 73.38 97 SER A C 1
ATOM 710 O O . SER A 1 97 ? -16.615 -10.312 59.941 1.00 73.38 97 SER A O 1
ATOM 712 N N . GLY A 1 98 ? -15.578 -11.440 61.576 1.00 77.00 98 GLY A N 1
ATOM 713 C CA . GLY A 1 98 ? -15.156 -12.546 60.711 1.00 77.00 98 GLY A CA 1
ATOM 714 C C . GLY A 1 98 ? -16.329 -13.318 60.094 1.00 77.00 98 GLY A C 1
ATOM 715 O O . GLY A 1 98 ? -16.253 -13.735 58.941 1.00 77.00 98 GLY A O 1
ATOM 716 N N . ALA A 1 99 ? -17.438 -13.469 60.825 1.00 80.38 99 ALA A N 1
ATOM 717 C CA . ALA A 1 99 ? -18.648 -14.108 60.305 1.00 80.38 99 ALA A CA 1
ATOM 718 C C . ALA A 1 99 ? -19.334 -13.240 59.237 1.00 80.38 99 ALA A C 1
ATOM 720 O O . ALA A 1 99 ? -19.714 -13.750 58.184 1.00 80.38 99 ALA A O 1
ATOM 721 N N . SER A 1 100 ? -19.424 -11.930 59.477 1.00 83.62 100 SER A N 1
ATOM 722 C CA . SER A 1 100 ? -19.984 -10.964 58.526 1.00 83.62 100 SER A CA 1
ATOM 723 C C . SER A 1 100 ? -19.139 -10.834 57.260 1.00 83.62 100 SER A C 1
ATOM 725 O O . SER A 1 100 ? -19.684 -10.692 56.167 1.00 83.62 100 SER A O 1
ATOM 727 N N . MET A 1 101 ? -17.813 -10.929 57.385 1.00 84.50 101 MET A N 1
ATOM 728 C CA . MET A 1 101 ? -16.900 -10.952 56.244 1.00 84.50 101 MET A CA 1
ATOM 729 C C . MET A 1 101 ? -17.103 -12.210 55.392 1.00 84.50 101 MET A C 1
ATOM 731 O O . MET A 1 101 ? -17.207 -12.125 54.171 1.00 84.50 101 MET A O 1
ATOM 735 N N . LEU A 1 102 ? -17.247 -13.372 56.033 1.00 84.19 102 LEU A N 1
ATOM 736 C CA . LEU A 1 102 ? -17.484 -14.640 55.342 1.00 84.19 102 LEU A CA 1
ATOM 737 C C . LEU A 1 102 ? -18.857 -14.669 54.644 1.00 84.19 102 LEU A C 1
ATOM 739 O O . LEU A 1 102 ? -18.994 -15.235 53.559 1.00 84.19 102 LEU A O 1
ATOM 743 N N . GLU A 1 103 ? -19.871 -14.025 55.228 1.00 86.06 103 GLU A N 1
ATOM 744 C CA . GLU A 1 103 ? -21.177 -13.822 54.590 1.00 86.06 103 GLU A CA 1
ATOM 745 C C . GLU A 1 103 ? -21.098 -12.847 53.406 1.00 86.06 103 GLU A C 1
ATOM 747 O O . GLU A 1 103 ? -21.702 -13.099 52.360 1.00 86.06 103 GLU A O 1
ATOM 752 N N . LEU A 1 104 ? -20.318 -11.768 53.529 1.00 88.38 104 LEU A N 1
ATOM 753 C CA . LEU A 1 104 ? -20.083 -10.829 52.435 1.00 88.38 104 LEU A CA 1
ATOM 754 C C . LEU A 1 104 ? -19.359 -11.505 51.261 1.00 88.38 104 LEU A C 1
ATOM 756 O O . LEU A 1 104 ? -19.761 -11.328 50.111 1.00 88.38 104 LEU A O 1
ATOM 760 N N . GLU A 1 105 ? -18.357 -12.341 51.540 1.00 87.56 105 GLU A N 1
ATOM 761 C CA . GLU A 1 105 ? -17.684 -13.166 50.532 1.00 87.56 105 GLU A CA 1
ATOM 762 C C . GLU A 1 105 ? -18.642 -14.182 49.891 1.00 87.56 105 GLU A C 1
ATOM 764 O O . GLU A 1 105 ? -18.652 -14.343 48.667 1.00 87.56 105 GLU A O 1
ATOM 769 N N . ALA A 1 106 ? -19.508 -14.826 50.682 1.00 89.69 106 ALA A N 1
ATOM 770 C CA . ALA A 1 106 ? -20.525 -15.744 50.167 1.00 89.69 106 ALA A CA 1
ATOM 771 C C . ALA A 1 106 ? -21.552 -15.036 49.260 1.00 89.69 106 ALA A C 1
ATOM 773 O O . ALA A 1 106 ? -22.028 -15.626 48.287 1.00 89.69 106 ALA A O 1
ATOM 774 N N . ARG A 1 107 ? -21.864 -13.762 49.540 1.00 91.06 107 ARG A N 1
ATOM 775 C CA . ARG A 1 107 ? -22.781 -12.905 48.763 1.00 91.06 107 ARG A CA 1
ATOM 776 C C . ARG A 1 107 ? -22.062 -11.978 47.778 1.00 91.06 107 ARG A C 1
ATOM 778 O O . ARG A 1 107 ? -22.673 -11.045 47.256 1.00 91.06 107 ARG A O 1
ATOM 785 N N . ARG A 1 108 ? -20.797 -12.251 47.441 1.00 90.44 108 ARG A N 1
ATOM 786 C CA . ARG A 1 108 ? -19.986 -11.391 46.563 1.00 90.44 108 ARG A CA 1
ATOM 787 C C . ARG A 1 108 ? -20.662 -11.074 45.230 1.00 90.44 108 ARG A C 1
ATOM 789 O O . ARG A 1 108 ? -20.607 -9.939 44.780 1.00 90.44 108 ARG A O 1
ATOM 796 N N . ALA A 1 109 ? -21.342 -12.041 44.614 1.00 89.00 109 ALA A N 1
ATOM 797 C CA . ALA A 1 109 ? -22.038 -11.824 43.343 1.00 89.00 109 ALA A CA 1
ATOM 798 C C . ALA A 1 109 ? -23.167 -10.778 43.443 1.00 89.00 109 ALA A C 1
ATOM 800 O O . ALA A 1 109 ? -23.367 -9.995 42.514 1.00 89.00 109 ALA A O 1
ATOM 801 N N . GLU A 1 110 ? -23.883 -10.749 44.569 1.00 91.88 110 GLU A N 1
ATOM 802 C CA . GLU A 1 110 ? -24.928 -9.762 44.846 1.00 91.88 110 GLU A CA 1
ATOM 803 C C . GLU A 1 110 ? -24.313 -8.380 45.085 1.00 91.88 110 GLU A C 1
ATOM 805 O O . GLU A 1 110 ? -24.743 -7.406 44.471 1.00 91.88 110 GLU A O 1
ATOM 810 N N . LEU A 1 111 ? -23.241 -8.317 45.880 1.00 91.25 111 LEU A N 1
ATOM 811 C CA . LEU A 1 111 ? -22.469 -7.095 46.105 1.00 91.25 111 LEU A CA 1
ATOM 812 C C . LEU A 1 111 ? -21.923 -6.518 44.792 1.00 91.25 111 LEU A C 1
ATOM 814 O O . LEU A 1 111 ? -22.111 -5.337 44.518 1.00 91.25 111 LEU A O 1
ATOM 818 N N . THR A 1 112 ? -21.325 -7.341 43.927 1.00 89.38 112 THR A N 1
ATOM 819 C CA . THR A 1 112 ? -20.841 -6.892 42.613 1.00 89.38 112 THR A CA 1
ATOM 820 C C . THR A 1 112 ? -21.985 -6.390 41.727 1.00 89.38 112 THR A C 1
ATOM 822 O O . THR A 1 112 ? -21.796 -5.442 40.968 1.00 89.38 112 THR A O 1
ATOM 825 N N . SER A 1 113 ? -23.179 -6.989 41.808 1.00 90.62 113 SER A N 1
ATOM 826 C CA . SER A 1 113 ? -24.356 -6.504 41.075 1.00 90.62 113 SER A CA 1
ATOM 827 C C . SER A 1 113 ? -24.798 -5.122 41.561 1.00 90.62 113 SER A C 1
ATOM 829 O O . SER A 1 113 ? -25.010 -4.235 40.737 1.00 90.62 113 SER A O 1
ATOM 831 N N . GLN A 1 114 ? -24.879 -4.925 42.879 1.00 89.00 114 GLN A N 1
ATOM 832 C CA . GLN A 1 114 ? -25.261 -3.649 43.493 1.00 89.00 114 GLN A CA 1
ATOM 833 C C . GLN A 1 114 ? -24.224 -2.550 43.228 1.00 89.00 114 GLN A C 1
ATOM 835 O O . GLN A 1 114 ? -24.579 -1.424 42.892 1.00 89.00 114 GLN A O 1
ATOM 840 N N . LEU A 1 115 ? -22.930 -2.885 43.283 1.00 89.25 115 LEU A N 1
ATOM 841 C CA . LEU A 1 115 ? -21.852 -1.968 42.907 1.00 89.25 115 LEU A CA 1
ATOM 842 C C . LEU A 1 115 ? -21.970 -1.537 41.441 1.00 89.25 115 LEU A C 1
ATOM 844 O O . LEU A 1 115 ? -21.820 -0.359 41.133 1.00 89.25 115 LEU A O 1
ATOM 848 N N . ARG A 1 116 ? -22.288 -2.457 40.521 1.00 88.44 116 ARG A N 1
ATOM 849 C CA . ARG A 1 116 ? -22.520 -2.104 39.110 1.00 88.44 116 ARG A CA 1
ATOM 850 C C . ARG A 1 116 ? -23.739 -1.204 38.929 1.00 88.44 116 ARG A C 1
ATOM 852 O O . ARG A 1 116 ? -23.670 -0.273 38.135 1.00 88.44 116 ARG A O 1
ATOM 859 N N . GLU A 1 117 ? -24.827 -1.462 39.648 1.00 87.50 117 GLU A N 1
ATOM 860 C CA . GLU A 1 117 ? -26.029 -0.621 39.621 1.00 87.50 117 GLU A CA 1
ATOM 861 C C . GLU A 1 117 ? -25.734 0.799 40.129 1.00 87.50 117 GLU A C 1
ATOM 863 O O . GLU A 1 117 ? -26.082 1.778 39.464 1.00 87.50 117 GLU A O 1
ATOM 868 N N . PHE A 1 118 ? -24.976 0.921 41.222 1.00 86.94 118 PHE A N 1
ATOM 869 C CA . PHE A 1 118 ? -24.491 2.209 41.716 1.00 86.94 118 PHE A CA 1
ATOM 870 C C . PHE A 1 118 ? -23.600 2.926 40.692 1.00 86.94 118 PHE A C 1
ATOM 872 O O . PHE A 1 118 ? -23.778 4.114 40.455 1.00 86.94 118 PHE A O 1
ATOM 879 N N . LEU A 1 119 ? -22.699 2.224 40.000 1.00 86.00 119 LEU A N 1
ATOM 880 C CA . LEU A 1 119 ? -21.841 2.830 38.970 1.00 86.00 119 LEU A CA 1
ATOM 881 C C . LEU A 1 119 ? -22.596 3.280 37.702 1.00 86.00 119 LEU A C 1
ATOM 883 O O . LEU A 1 119 ? -22.032 4.038 36.903 1.00 86.00 119 LEU A O 1
ATOM 887 N N . LEU A 1 120 ? -23.831 2.811 37.493 1.00 81.50 120 LEU A N 1
ATOM 888 C CA . LEU A 1 120 ? -24.691 3.203 36.371 1.00 81.50 120 LEU A CA 1
ATOM 889 C C . LEU A 1 120 ? -25.523 4.460 36.664 1.00 81.50 120 LEU A C 1
ATOM 891 O O . LEU A 1 120 ? -25.805 5.217 35.736 1.00 81.50 120 LEU A O 1
ATOM 895 N N . VAL A 1 121 ? -25.935 4.666 37.919 1.00 78.00 121 VAL A N 1
ATOM 896 C CA . VAL A 1 121 ? -26.909 5.709 38.305 1.00 78.00 121 VAL A CA 1
ATOM 897 C C . VAL A 1 121 ? -26.333 6.727 39.299 1.00 78.00 121 VAL A C 1
ATOM 899 O O . VAL A 1 121 ? -26.708 7.899 39.257 1.00 78.00 121 VAL A O 1
ATOM 902 N N . GLY A 1 122 ? -25.431 6.294 40.177 1.00 78.75 122 GLY A N 1
ATOM 903 C CA . GLY A 1 122 ? -24.853 7.080 41.265 1.00 78.75 122 GLY A CA 1
ATOM 904 C C . GLY A 1 122 ? -23.632 7.911 40.868 1.00 78.75 122 GLY A C 1
ATOM 905 O O . GLY A 1 122 ? -22.991 7.708 39.831 1.00 78.75 122 GLY A O 1
ATOM 906 N N . ARG A 1 123 ? -23.292 8.877 41.723 1.00 77.69 123 ARG A N 1
ATOM 907 C CA . ARG A 1 123 ? -22.151 9.784 41.569 1.00 77.69 123 ARG A CA 1
ATOM 908 C C . ARG A 1 123 ? -20.981 9.318 42.432 1.00 77.69 123 ARG A C 1
ATOM 910 O O . ARG A 1 123 ? -20.952 9.511 43.639 1.00 77.69 123 ARG A O 1
ATOM 917 N N . GLN A 1 124 ? -19.953 8.792 41.770 1.00 77.75 124 GLN A N 1
ATOM 918 C CA . GLN A 1 124 ? -18.757 8.191 42.388 1.00 77.75 124 GLN A CA 1
ATOM 919 C C . GLN A 1 124 ? -17.902 9.147 43.244 1.00 77.75 124 GLN A C 1
ATOM 921 O O . GLN A 1 124 ? -17.048 8.685 43.988 1.00 77.75 124 GLN A O 1
ATOM 926 N N . HIS A 1 125 ? -18.103 10.462 43.126 1.00 76.56 125 HIS A N 1
ATOM 927 C CA . HIS A 1 125 ? -17.330 11.491 43.838 1.00 76.56 125 HIS A CA 1
ATOM 928 C C . HIS A 1 125 ? -18.168 12.236 44.891 1.00 76.56 125 HIS A C 1
ATOM 930 O O . HIS A 1 125 ? -17.701 13.217 45.465 1.00 76.56 125 HIS A O 1
ATOM 936 N N . ASP A 1 126 ? -19.421 11.824 45.103 1.00 83.12 126 ASP A N 1
ATOM 937 C CA . ASP A 1 126 ? -20.329 12.443 46.067 1.00 83.12 126 ASP A CA 1
ATOM 938 C C . ASP A 1 126 ? -20.373 11.596 47.346 1.00 83.12 126 ASP A C 1
ATOM 940 O O . ASP A 1 126 ? -20.964 10.516 47.374 1.00 83.12 126 ASP A O 1
ATOM 944 N N . GLU A 1 127 ? -19.741 12.085 48.415 1.00 80.19 127 GLU A N 1
ATOM 945 C CA . GLU A 1 127 ? -19.676 11.392 49.709 1.00 80.19 127 GLU A CA 1
ATOM 946 C C . GLU A 1 127 ? -21.067 11.097 50.290 1.00 80.19 127 GLU A C 1
ATOM 948 O O . GLU A 1 127 ? -21.258 10.069 50.942 1.00 80.19 127 GLU A O 1
ATOM 953 N N . MET A 1 128 ? -22.056 11.960 50.026 1.00 76.75 128 MET A N 1
ATOM 954 C CA . MET A 1 128 ? -23.427 11.741 50.491 1.00 76.75 128 MET A CA 1
ATOM 955 C C . MET A 1 128 ? -24.101 10.582 49.753 1.00 76.75 128 MET A C 1
ATOM 957 O O . MET A 1 128 ? -24.867 9.834 50.358 1.00 76.75 128 MET A O 1
ATOM 961 N N . ASP A 1 129 ? -23.803 10.425 48.465 1.00 82.62 129 ASP A N 1
ATOM 962 C CA . ASP A 1 129 ? -24.366 9.375 47.613 1.00 82.62 129 ASP A CA 1
ATOM 963 C C . ASP A 1 129 ? -23.730 8.012 47.935 1.00 82.62 129 ASP A C 1
ATOM 965 O O . ASP A 1 129 ? -24.421 7.000 48.045 1.00 82.62 129 ASP A O 1
ATOM 969 N N . ILE A 1 130 ? -22.421 7.998 48.215 1.00 85.56 130 ILE A N 1
ATOM 970 C CA . ILE A 1 130 ? -21.702 6.810 48.704 1.00 85.56 130 ILE A CA 1
ATOM 971 C C . ILE A 1 130 ? -22.232 6.383 50.080 1.00 85.56 130 ILE A C 1
ATOM 973 O O . ILE A 1 130 ? -22.466 5.196 50.311 1.00 85.56 130 ILE A O 1
ATOM 977 N N . ALA A 1 131 ? -22.458 7.329 50.996 1.00 84.81 131 ALA A N 1
ATOM 978 C CA . ALA A 1 131 ? -23.016 7.027 52.313 1.00 84.81 131 ALA A CA 1
ATOM 979 C C . ALA A 1 131 ? -24.446 6.464 52.222 1.00 84.81 131 ALA A C 1
ATOM 981 O O . ALA A 1 131 ? -24.775 5.518 52.939 1.00 84.81 131 ALA A O 1
ATOM 982 N N . ALA A 1 132 ? -25.277 7.003 51.322 1.00 87.00 132 ALA A N 1
ATOM 983 C CA . ALA A 1 132 ? -26.622 6.490 51.065 1.00 87.00 132 ALA A CA 1
ATOM 984 C C . ALA A 1 132 ? -26.592 5.066 50.485 1.00 87.00 132 ALA A C 1
ATOM 986 O O . ALA A 1 132 ? -27.320 4.196 50.960 1.00 87.00 132 ALA A O 1
ATOM 987 N N . PHE A 1 133 ? -25.694 4.803 49.532 1.00 88.62 133 PHE A N 1
ATOM 988 C CA . PHE A 1 133 ? -25.482 3.469 48.970 1.00 88.62 133 PHE A CA 1
ATOM 989 C C . PHE A 1 133 ? -25.050 2.445 50.032 1.00 88.62 133 PHE A C 1
ATOM 991 O O . PHE A 1 133 ? -25.576 1.332 50.081 1.00 88.62 133 PHE A O 1
ATOM 998 N N . ILE A 1 134 ? -24.129 2.824 50.924 1.00 88.31 134 ILE A N 1
ATOM 999 C CA . ILE A 1 134 ? -23.708 1.967 52.037 1.00 88.31 134 ILE A CA 1
ATOM 1000 C C . ILE A 1 134 ? -24.884 1.705 52.994 1.00 88.31 134 ILE A C 1
ATOM 1002 O O . ILE A 1 134 ? -25.064 0.568 53.416 1.00 88.31 134 ILE A O 1
ATOM 1006 N N . ASP A 1 135 ? -25.730 2.690 53.310 1.00 87.31 135 ASP A N 1
ATOM 1007 C CA . ASP A 1 135 ? -26.924 2.452 54.145 1.00 87.31 135 ASP A CA 1
ATOM 1008 C C . ASP A 1 135 ? -27.910 1.468 53.485 1.00 87.31 135 ASP A C 1
ATOM 1010 O O . ASP A 1 135 ? -28.444 0.572 54.147 1.00 87.31 135 ASP A O 1
ATOM 1014 N N . ASP A 1 136 ? -28.102 1.567 52.167 1.00 87.88 136 ASP A N 1
ATOM 1015 C CA . ASP A 1 136 ? -28.980 0.666 51.414 1.00 87.88 136 ASP A CA 1
ATOM 1016 C C . ASP A 1 136 ? -28.453 -0.776 51.374 1.00 87.88 136 ASP A C 1
ATOM 1018 O O . ASP A 1 136 ? -29.227 -1.721 51.561 1.00 87.88 136 ASP A O 1
ATOM 1022 N N . LEU A 1 137 ? -27.136 -0.976 51.257 1.00 87.44 137 LEU A N 1
ATOM 1023 C CA . LEU A 1 137 ? -26.530 -2.297 51.456 1.00 87.44 137 LEU A CA 1
ATOM 1024 C C . LEU A 1 137 ? -26.792 -2.822 52.885 1.00 87.44 137 LEU A C 1
ATOM 1026 O O . LEU A 1 137 ? -27.011 -4.017 53.093 1.00 87.44 137 LEU A O 1
ATOM 1030 N N . GLY A 1 138 ? -26.856 -1.942 53.883 1.00 85.75 138 GLY A N 1
ATOM 1031 C CA . GLY A 1 138 ? -27.141 -2.323 55.268 1.00 85.75 138 GLY A CA 1
ATOM 1032 C C . GLY A 1 138 ? -28.551 -2.885 55.413 1.00 85.75 138 GLY A C 1
ATOM 1033 O O . GLY A 1 138 ? -28.765 -3.893 56.089 1.00 85.75 138 GLY A O 1
ATOM 1034 N N . ARG A 1 139 ? -29.515 -2.295 54.697 1.00 86.88 139 ARG A N 1
ATOM 1035 C CA . ARG A 1 139 ? -30.907 -2.776 54.633 1.00 86.88 139 ARG A CA 1
ATOM 1036 C C . ARG A 1 139 ? -31.041 -4.122 53.927 1.00 86.88 139 ARG A C 1
ATOM 1038 O O . ARG A 1 139 ? -31.926 -4.900 54.276 1.00 86.88 139 ARG A O 1
ATOM 1045 N N . LEU A 1 140 ? -30.152 -4.417 52.979 1.00 85.12 140 LEU A N 1
ATOM 1046 C CA . LEU A 1 140 ? -30.054 -5.714 52.294 1.00 85.12 140 LEU A CA 1
ATOM 1047 C C . LEU A 1 140 ? -29.377 -6.802 53.150 1.00 85.12 140 LEU A C 1
ATOM 1049 O O . LEU A 1 140 ? -29.219 -7.946 52.706 1.00 85.12 140 LEU A O 1
ATOM 1053 N N . GLY A 1 141 ? -29.006 -6.468 54.388 1.00 83.62 141 GLY A N 1
ATOM 1054 C CA . GLY A 1 141 ? -28.440 -7.398 55.356 1.00 83.62 141 GLY A CA 1
ATOM 1055 C C . GLY A 1 141 ? -26.935 -7.595 55.216 1.00 83.62 141 GLY A C 1
ATOM 1056 O O . GLY A 1 141 ? -26.417 -8.572 55.742 1.00 83.62 141 GLY A O 1
ATOM 1057 N N . PHE A 1 142 ? -26.220 -6.704 54.522 1.00 87.56 142 PHE A N 1
ATOM 1058 C CA . PHE A 1 142 ? -24.761 -6.689 54.615 1.00 87.56 142 PHE A CA 1
ATOM 1059 C C . PHE A 1 142 ? -24.348 -6.202 56.015 1.00 87.56 142 PHE A C 1
ATOM 1061 O O . PHE A 1 142 ? -24.946 -5.271 56.560 1.00 87.56 142 PHE A O 1
ATOM 1068 N N . GLY A 1 143 ? -23.327 -6.829 56.610 1.00 84.75 143 GLY A N 1
ATOM 1069 C CA . GLY A 1 143 ? -22.845 -6.591 57.982 1.00 84.75 143 GLY A CA 1
ATOM 1070 C C . GLY A 1 143 ? -22.126 -5.252 58.196 1.00 84.75 143 GLY A C 1
ATOM 1071 O O . GLY A 1 143 ? -21.051 -5.199 58.782 1.00 84.75 143 GLY A O 1
ATOM 1072 N N . ILE A 1 144 ? -22.718 -4.154 57.727 1.00 85.94 144 ILE A N 1
ATOM 1073 C CA . ILE A 1 144 ? -22.142 -2.800 57.637 1.00 85.94 144 ILE A CA 1
ATOM 1074 C C . ILE A 1 144 ? -21.900 -2.168 59.002 1.00 85.94 144 ILE A C 1
ATOM 1076 O O . ILE A 1 144 ? -21.240 -1.141 59.100 1.00 85.94 144 ILE A O 1
ATOM 1080 N N . GLN A 1 145 ? -22.382 -2.788 60.076 1.00 86.06 145 GLN A N 1
ATOM 1081 C CA . GLN A 1 145 ? -22.070 -2.388 61.444 1.00 86.06 145 GLN A CA 1
ATOM 1082 C C . GLN A 1 145 ? -20.569 -2.560 61.744 1.00 86.06 145 GLN A C 1
ATOM 1084 O O . GLN A 1 145 ? -19.982 -1.715 62.425 1.00 86.06 145 GLN A O 1
ATOM 1089 N N . HIS A 1 146 ? -19.922 -3.566 61.146 1.00 88.12 146 HIS A N 1
ATOM 1090 C CA . HIS A 1 146 ? -18.486 -3.804 61.275 1.00 88.12 146 HIS A CA 1
ATOM 1091 C C . HIS A 1 146 ? -17.688 -2.887 60.338 1.00 88.12 146 HIS A C 1
ATOM 1093 O O . HIS A 1 146 ? -18.010 -2.737 59.158 1.00 88.12 146 HIS A O 1
ATOM 1099 N N . ALA A 1 147 ? -16.633 -2.258 60.863 1.00 86.12 147 ALA A N 1
ATOM 1100 C CA . ALA A 1 147 ? -15.799 -1.334 60.090 1.00 86.12 147 ALA A CA 1
ATOM 1101 C C . ALA A 1 147 ? -15.071 -2.032 58.929 1.00 86.12 147 ALA A C 1
ATOM 1103 O O . ALA A 1 147 ? -15.027 -1.485 57.831 1.00 86.12 147 ALA A O 1
ATOM 1104 N N . GLU A 1 148 ? -14.602 -3.261 59.155 1.00 85.50 148 GLU A N 1
ATOM 1105 C CA . GLU A 1 148 ? -13.880 -4.078 58.170 1.00 85.50 148 GLU A CA 1
ATOM 1106 C C . GLU A 1 148 ? -14.733 -4.362 56.922 1.00 85.50 148 GLU A C 1
ATOM 1108 O O . GLU A 1 148 ? -14.263 -4.261 55.791 1.00 85.50 148 GLU A O 1
ATOM 1113 N N . VAL A 1 149 ? -16.029 -4.630 57.116 1.00 87.62 149 VAL A N 1
ATOM 1114 C CA . VAL A 1 149 ? -16.991 -4.876 56.029 1.00 87.62 149 VAL A CA 1
ATOM 1115 C C . VAL A 1 149 ? -17.187 -3.614 55.182 1.00 87.62 149 VAL A C 1
ATOM 1117 O O . VAL A 1 149 ? -17.207 -3.691 53.955 1.00 87.62 149 VAL A O 1
ATOM 1120 N N . ARG A 1 150 ? -17.293 -2.435 55.814 1.00 89.06 150 ARG A N 1
ATOM 1121 C CA . ARG A 1 150 ? -17.424 -1.151 55.097 1.00 89.06 150 ARG A CA 1
ATOM 1122 C C . ARG A 1 150 ? -16.180 -0.820 54.285 1.00 89.06 150 ARG A C 1
ATOM 1124 O O . ARG A 1 150 ? -16.297 -0.408 53.134 1.00 89.06 150 ARG A O 1
ATOM 1131 N N . GLU A 1 151 ? -15.009 -1.010 54.883 1.00 88.69 151 GLU A N 1
ATOM 1132 C CA . GLU A 1 151 ? -13.725 -0.784 54.224 1.00 88.69 151 GLU A CA 1
ATOM 1133 C C . GLU A 1 151 ? -13.567 -1.696 53.002 1.00 88.69 151 GLU A C 1
ATOM 1135 O O . GLU A 1 151 ? -13.194 -1.230 51.927 1.00 88.69 151 GLU A O 1
ATOM 1140 N N . HIS A 1 152 ? -13.962 -2.966 53.118 1.00 89.69 152 HIS A N 1
ATOM 1141 C CA . HIS A 1 152 ? -13.918 -3.900 51.999 1.00 89.69 152 HIS A CA 1
ATOM 1142 C C . HIS A 1 152 ? -14.879 -3.530 50.855 1.00 89.69 152 HIS A C 1
ATOM 1144 O O . HIS A 1 152 ? -14.496 -3.597 49.688 1.00 89.69 152 HI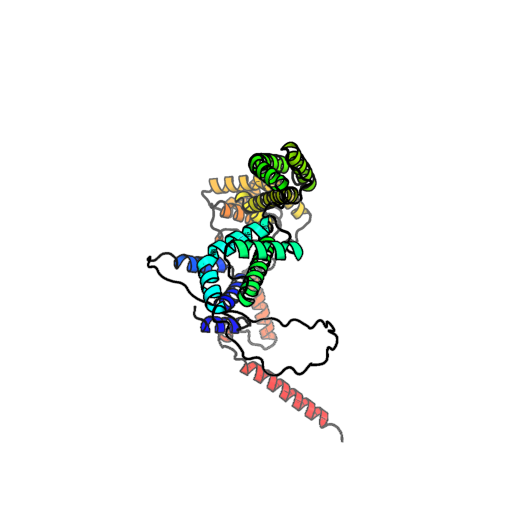S A O 1
ATOM 1150 N N . ILE A 1 153 ? -16.107 -3.088 51.163 1.00 89.12 153 ILE A N 1
ATOM 1151 C CA . ILE A 1 153 ? -17.065 -2.610 50.147 1.00 89.12 153 ILE A CA 1
ATOM 1152 C C . ILE A 1 153 ? -16.499 -1.391 49.400 1.00 89.12 153 ILE A C 1
ATOM 1154 O O . ILE A 1 153 ? -16.583 -1.327 48.173 1.00 89.12 153 ILE A O 1
ATOM 1158 N N . LEU A 1 154 ? -15.903 -0.437 50.122 1.00 89.56 154 LEU A N 1
ATOM 1159 C CA . LEU A 1 154 ? -15.278 0.753 49.532 1.00 89.56 154 LEU A CA 1
ATOM 1160 C C . LEU A 1 154 ? -14.054 0.404 48.671 1.00 89.56 154 LEU A C 1
ATOM 1162 O O . LEU A 1 154 ? -13.857 0.995 47.605 1.00 89.56 154 LEU A O 1
ATOM 1166 N N . ALA A 1 155 ? -13.257 -0.578 49.095 1.00 89.44 155 ALA A N 1
ATOM 1167 C CA . ALA A 1 155 ? -12.131 -1.085 48.318 1.00 89.44 155 ALA A CA 1
ATOM 1168 C C . ALA A 1 155 ? -12.597 -1.741 47.005 1.00 89.44 155 ALA A C 1
ATOM 1170 O O . ALA A 1 155 ? -12.060 -1.427 45.942 1.00 89.44 155 ALA A O 1
ATOM 1171 N N . GLU A 1 156 ? -13.634 -2.586 47.046 1.00 88.75 156 GLU A N 1
ATOM 1172 C CA . GLU A 1 156 ? -14.223 -3.199 45.844 1.00 88.75 156 GLU A CA 1
ATOM 1173 C C . GLU A 1 156 ? -14.872 -2.153 44.915 1.00 88.75 156 GLU A C 1
ATOM 1175 O O . GLU A 1 156 ? -14.731 -2.243 43.694 1.00 88.75 156 GLU A O 1
ATOM 1180 N N . LEU A 1 157 ? -15.514 -1.110 45.458 1.00 88.69 157 LEU A N 1
ATOM 1181 C CA . LEU A 1 157 ? -16.027 0.013 44.661 1.00 88.69 157 LEU A CA 1
ATOM 1182 C C . LEU A 1 157 ? -14.894 0.733 43.914 1.00 88.69 157 LEU A C 1
ATOM 1184 O O . LEU A 1 157 ? -14.993 0.959 42.709 1.00 88.69 157 LEU A O 1
ATOM 1188 N N . THR A 1 158 ? -13.806 1.056 44.616 1.00 88.38 158 THR A N 1
ATOM 1189 C CA . THR A 1 158 ? -12.641 1.746 44.038 1.00 88.38 158 THR A CA 1
ATOM 1190 C C . THR A 1 158 ? -11.973 0.896 42.954 1.00 88.38 158 THR A C 1
ATOM 1192 O O . THR A 1 158 ? -11.641 1.406 41.884 1.00 88.38 158 THR A O 1
ATOM 1195 N N . ASN A 1 159 ? -11.847 -0.413 43.189 1.00 90.62 159 ASN A N 1
ATOM 1196 C CA . ASN A 1 159 ? -11.332 -1.364 42.207 1.00 90.62 159 ASN A CA 1
ATOM 1197 C C . ASN A 1 159 ? -12.203 -1.389 40.941 1.00 90.62 159 ASN A C 1
ATOM 1199 O O . ASN A 1 159 ? -11.695 -1.229 39.837 1.00 90.62 159 ASN A O 1
ATOM 1203 N N . MET A 1 160 ? -13.526 -1.491 41.089 1.00 85.94 160 MET A N 1
ATOM 1204 C CA . MET A 1 160 ? -14.455 -1.472 39.955 1.00 85.94 160 MET A CA 1
ATOM 1205 C C . MET A 1 160 ? -14.424 -0.153 39.165 1.00 85.94 160 MET A C 1
ATOM 1207 O O . MET A 1 160 ? -14.597 -0.174 37.947 1.00 85.94 160 MET A O 1
ATOM 1211 N N . VAL A 1 161 ? -14.186 0.987 39.824 1.00 86.00 161 VAL A N 1
ATOM 1212 C CA . VAL A 1 161 ? -13.988 2.287 39.155 1.00 86.00 161 VAL A CA 1
ATOM 1213 C C . VAL A 1 161 ? -12.672 2.312 38.372 1.00 86.00 161 VAL A C 1
ATOM 1215 O O . VAL A 1 161 ? -12.666 2.759 37.226 1.00 86.00 161 VAL A O 1
ATOM 1218 N N . SER A 1 162 ? -11.577 1.802 38.948 1.00 85.25 162 SER A N 1
ATOM 1219 C CA . SER A 1 162 ? -10.281 1.689 38.259 1.00 85.25 162 SER A CA 1
ATOM 1220 C C . SER A 1 162 ? -10.365 0.754 37.059 1.00 85.25 162 SER A C 1
ATOM 1222 O O . SER A 1 162 ? -9.942 1.102 35.966 1.00 85.25 162 SER A O 1
ATOM 1224 N N . LEU A 1 163 ? -10.990 -0.409 37.229 1.00 81.75 163 LEU A N 1
ATOM 1225 C CA . LEU A 1 163 ? -11.122 -1.403 36.171 1.00 81.75 163 LEU A CA 1
ATOM 1226 C C . LEU A 1 163 ? -11.981 -0.870 35.019 1.00 81.75 163 LEU A C 1
ATOM 1228 O O . LEU A 1 163 ? -11.642 -1.061 33.858 1.00 81.75 163 LEU A O 1
ATOM 1232 N N . ARG A 1 164 ? -13.041 -0.116 35.331 1.00 79.75 164 ARG A N 1
ATOM 1233 C CA . ARG A 1 164 ? -13.840 0.594 34.328 1.00 79.75 164 ARG A CA 1
ATOM 1234 C C . ARG A 1 164 ? -13.039 1.682 33.612 1.00 79.75 164 ARG A C 1
ATOM 1236 O O . ARG A 1 164 ? -13.175 1.810 32.403 1.00 79.75 164 ARG A O 1
ATOM 1243 N N . SER A 1 165 ? -12.236 2.473 34.322 1.00 75.50 165 SER A N 1
ATOM 1244 C CA . SER A 1 165 ? -11.440 3.533 33.690 1.00 75.50 165 SER A CA 1
ATOM 1245 C C . SER A 1 165 ? -10.312 2.960 32.824 1.00 75.50 165 SER A C 1
ATOM 1247 O O . SER A 1 165 ? -10.049 3.480 31.742 1.00 75.50 165 SER A O 1
ATOM 1249 N N . GLU A 1 166 ? -9.706 1.844 33.234 1.00 74.00 166 GLU A N 1
ATOM 1250 C CA . GLU A 1 166 ? -8.756 1.063 32.438 1.00 74.00 166 GLU A CA 1
ATOM 1251 C C . GLU A 1 166 ? -9.429 0.423 31.215 1.00 74.00 166 GLU A C 1
ATOM 1253 O O . GLU A 1 166 ? -8.881 0.470 30.111 1.00 74.00 166 GLU A O 1
ATOM 1258 N N . GLU A 1 167 ? -10.640 -0.123 31.366 1.00 68.00 167 GLU A N 1
ATOM 1259 C CA . GLU A 1 167 ? -11.459 -0.615 30.254 1.00 68.00 167 GLU A CA 1
ATOM 1260 C C . GLU A 1 167 ? -11.829 0.513 29.285 1.00 68.00 167 GLU A C 1
ATOM 1262 O O . GLU A 1 167 ? -11.708 0.328 28.079 1.00 68.00 167 GLU A O 1
ATOM 1267 N N . GLU A 1 168 ? -12.227 1.688 29.773 1.00 62.91 168 GLU A N 1
ATOM 1268 C CA . GLU A 1 168 ? -12.529 2.870 28.955 1.00 62.91 168 GLU A CA 1
ATOM 1269 C C . GLU A 1 168 ? -11.268 3.406 28.248 1.00 62.91 168 GLU A C 1
ATOM 1271 O O . GLU A 1 168 ? -11.330 3.768 27.072 1.00 62.91 168 GLU A O 1
ATOM 1276 N N . ALA A 1 169 ? -10.106 3.387 28.910 1.00 63.12 169 ALA A N 1
ATOM 1277 C CA . ALA A 1 169 ? -8.828 3.819 28.339 1.00 63.12 169 ALA A CA 1
ATOM 1278 C C . ALA A 1 169 ? -8.281 2.843 27.282 1.00 63.12 169 ALA A C 1
ATOM 1280 O O . ALA A 1 169 ? -7.653 3.260 26.307 1.00 63.12 169 ALA A O 1
ATOM 1281 N N . THR A 1 170 ? -8.523 1.542 27.453 1.00 56.44 170 THR A N 1
ATOM 1282 C CA . THR A 1 170 ? -8.130 0.501 26.488 1.00 56.44 170 THR A CA 1
ATOM 1283 C C . THR A 1 170 ? -9.154 0.330 25.365 1.00 56.44 170 THR A C 1
ATOM 1285 O O . THR A 1 170 ? -8.787 0.034 24.227 1.00 56.44 170 THR A O 1
ATOM 1288 N N . SER A 1 171 ? -10.433 0.578 25.645 1.00 51.25 171 SER A N 1
ATOM 1289 C CA . SER A 1 171 ? -11.555 0.434 24.715 1.00 51.25 171 SER A CA 1
ATOM 1290 C C . SER A 1 171 ? -11.960 1.762 24.084 1.00 51.25 171 SER A C 1
ATOM 1292 O O . SER A 1 171 ? -13.154 2.054 24.016 1.00 51.25 171 SER A O 1
ATOM 1294 N N . GLY A 1 172 ? -11.008 2.529 23.539 1.00 52.94 172 GLY A N 1
ATOM 1295 C CA . GLY A 1 172 ? -11.238 3.771 22.771 1.00 52.94 172 GLY A CA 1
ATOM 1296 C C . GLY A 1 172 ? -12.128 3.645 21.512 1.00 52.94 172 GLY A C 1
ATOM 1297 O O . GLY A 1 172 ? -11.998 4.422 20.573 1.00 52.94 172 GLY A O 1
ATOM 1298 N N . ALA A 1 173 ? -13.006 2.645 21.459 1.00 55.69 173 ALA A N 1
ATOM 1299 C CA . ALA A 1 173 ? -13.933 2.304 20.395 1.00 55.69 173 ALA A CA 1
ATOM 1300 C C . ALA A 1 173 ? -15.325 1.874 20.915 1.00 55.69 173 ALA A C 1
ATOM 1302 O O . ALA A 1 173 ? -16.087 1.261 20.165 1.00 55.69 173 ALA A O 1
ATOM 1303 N N . GLN A 1 174 ? -15.684 2.148 22.174 1.00 55.38 174 GLN A N 1
ATOM 1304 C CA . GLN A 1 174 ? -17.101 2.153 22.553 1.00 55.38 174 GLN A CA 1
ATOM 1305 C C . GLN A 1 174 ? -17.700 3.515 22.174 1.00 55.38 174 GLN A C 1
ATOM 1307 O O . GLN A 1 174 ? -17.064 4.535 22.434 1.00 55.38 174 GLN A O 1
ATOM 1312 N N . PRO A 1 175 ? -18.892 3.560 21.547 1.00 58.50 175 PRO A N 1
ATOM 1313 C CA . PRO A 1 175 ? -19.527 4.825 21.202 1.00 58.50 175 PRO A CA 1
ATOM 1314 C C . PRO A 1 175 ? -19.703 5.668 22.467 1.00 58.50 175 PRO A C 1
ATOM 1316 O O . PRO A 1 175 ? -20.395 5.243 23.394 1.00 58.50 175 PRO A O 1
ATOM 1319 N N . GLY A 1 176 ? -19.114 6.863 22.497 1.00 64.19 176 GLY A N 1
ATOM 1320 C CA . GLY A 1 176 ? -19.214 7.785 23.629 1.00 64.19 176 GLY A CA 1
ATOM 1321 C C . GLY A 1 176 ? -20.626 8.349 23.809 1.00 64.19 176 GLY A C 1
ATOM 1322 O O . GLY A 1 176 ? -20.946 8.933 24.842 1.00 64.19 176 GLY A O 1
ATOM 1323 N N . SER A 1 177 ? -21.507 8.160 22.820 1.00 75.56 177 SER A N 1
ATOM 1324 C CA . SER A 1 177 ? -22.921 8.526 22.895 1.00 75.56 177 SER A CA 1
ATOM 1325 C C . SER A 1 177 ? -23.816 7.633 22.025 1.00 75.56 177 SER A C 1
ATOM 1327 O O . SER A 1 177 ? 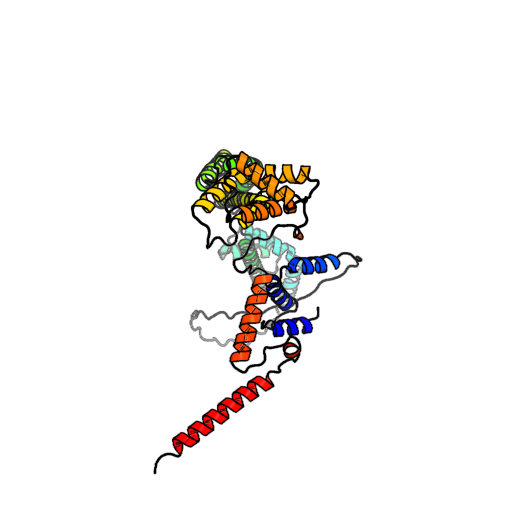-23.384 7.046 21.032 1.00 75.56 177 SER A O 1
ATOM 1329 N N . TRP A 1 178 ? -25.114 7.584 22.343 1.00 73.25 178 TRP A N 1
ATOM 1330 C CA . TRP A 1 178 ? -26.126 6.931 21.494 1.00 73.25 178 TRP A CA 1
ATOM 1331 C C . TRP A 1 178 ? -26.178 7.504 20.073 1.00 73.25 178 TRP A C 1
ATOM 1333 O O . TRP A 1 178 ? -26.408 6.762 19.119 1.00 73.25 178 TRP A O 1
ATOM 1343 N N . ARG A 1 179 ? -25.931 8.810 19.932 1.00 77.94 179 ARG A N 1
ATOM 1344 C CA . ARG A 1 179 ? -25.838 9.497 18.639 1.00 77.94 179 ARG A CA 1
ATOM 1345 C C . ARG A 1 179 ? -24.665 8.968 17.814 1.00 77.94 179 ARG A C 1
ATOM 1347 O O . ARG A 1 179 ? -24.839 8.659 16.643 1.00 77.94 179 ARG A O 1
ATOM 1354 N N . GLU A 1 180 ? -23.502 8.809 18.434 1.00 79.06 180 GLU A N 1
ATOM 1355 C CA . GLU A 1 180 ? -22.315 8.245 17.787 1.00 79.06 180 GLU A CA 1
ATOM 1356 C C . GLU A 1 180 ? -22.521 6.775 17.401 1.00 79.06 180 GLU A C 1
ATOM 1358 O O . GLU A 1 180 ? -22.155 6.362 16.305 1.00 79.06 180 GLU A O 1
ATOM 1363 N N . ARG A 1 181 ? -23.192 5.994 18.257 1.00 80.38 181 ARG A N 1
ATOM 1364 C CA . ARG A 1 181 ? -23.558 4.605 17.947 1.00 80.38 181 ARG A CA 1
ATOM 1365 C C . ARG A 1 181 ? -24.475 4.508 16.726 1.00 80.38 181 ARG A C 1
ATOM 1367 O O . ARG A 1 181 ? -24.288 3.615 15.906 1.00 80.38 181 ARG A O 1
ATOM 1374 N N . GLY A 1 182 ? -25.461 5.402 16.621 1.00 82.19 182 GLY A N 1
ATOM 1375 C CA . GLY A 1 182 ? -26.337 5.509 15.452 1.00 82.19 182 GLY A CA 1
ATOM 1376 C C . GLY A 1 182 ? -25.544 5.827 14.187 1.00 82.19 182 GLY A C 1
ATOM 1377 O O . GLY A 1 182 ? -25.566 5.039 13.248 1.00 82.19 182 GLY A O 1
ATOM 1378 N N . ALA A 1 183 ? -24.741 6.892 14.227 1.00 83.69 183 ALA A N 1
ATOM 1379 C CA . ALA A 1 183 ? -23.919 7.317 13.096 1.00 83.69 183 ALA A CA 1
ATOM 1380 C C . ALA A 1 183 ? -22.926 6.236 12.626 1.00 83.69 183 ALA A C 1
ATOM 1382 O O . ALA A 1 183 ? -22.670 6.100 11.432 1.00 83.69 183 ALA A O 1
ATOM 1383 N N . LEU A 1 184 ? -22.381 5.429 13.545 1.00 86.69 184 LEU A N 1
ATOM 1384 C CA . LEU A 1 184 ? -21.516 4.299 13.197 1.00 86.69 184 LEU A CA 1
ATOM 1385 C C . LEU A 1 184 ? -22.274 3.178 12.478 1.00 86.69 184 LEU A C 1
ATOM 1387 O O . LEU A 1 184 ? -21.735 2.586 11.548 1.00 86.69 184 LEU A O 1
ATOM 1391 N N . ASN A 1 185 ? -23.514 2.889 12.876 1.00 88.62 185 ASN A N 1
ATOM 1392 C CA . ASN A 1 185 ? -24.340 1.916 12.159 1.00 88.62 185 ASN A CA 1
ATOM 1393 C C . ASN A 1 185 ? -24.709 2.424 10.760 1.00 88.62 185 ASN A C 1
ATOM 1395 O O . ASN A 1 185 ? -24.680 1.645 9.808 1.00 88.62 185 ASN A O 1
ATOM 1399 N N . ASP A 1 186 ? -25.007 3.718 10.635 1.00 89.25 186 ASP A N 1
ATOM 1400 C CA . ASP A 1 186 ? -25.298 4.355 9.349 1.00 89.25 186 ASP A CA 1
ATOM 1401 C C . ASP A 1 186 ? -24.069 4.297 8.422 1.00 89.25 186 ASP A C 1
ATOM 1403 O O . ASP A 1 186 ? -24.192 3.925 7.253 1.00 89.25 186 ASP A O 1
ATOM 1407 N N . LEU A 1 187 ? -22.864 4.542 8.958 1.00 92.81 187 LEU A N 1
ATOM 1408 C CA . LEU A 1 187 ? -21.593 4.364 8.245 1.00 92.81 187 LEU A CA 1
ATOM 1409 C C . LEU A 1 187 ? -21.401 2.924 7.757 1.00 92.81 187 LEU A C 1
ATOM 1411 O O . LEU A 1 187 ? -21.079 2.722 6.588 1.00 92.81 187 LEU A O 1
ATOM 1415 N N . GLU A 1 188 ? -21.588 1.921 8.619 1.00 93.31 188 GLU A N 1
ATOM 1416 C CA . GLU A 1 188 ? -21.445 0.515 8.213 1.00 93.31 188 GLU A CA 1
ATOM 1417 C C . GLU A 1 188 ? -22.484 0.119 7.151 1.00 93.31 188 GLU A C 1
ATOM 1419 O O . GLU A 1 188 ? -22.167 -0.646 6.239 1.00 93.31 188 GLU A O 1
ATOM 1424 N N . GLY A 1 189 ? -23.697 0.678 7.213 1.00 93.44 189 GLY A N 1
ATOM 1425 C CA . GLY A 1 189 ? -24.723 0.500 6.184 1.00 93.44 189 GLY A CA 1
ATOM 1426 C C . GLY A 1 189 ? -24.354 1.136 4.839 1.00 93.44 189 GLY A C 1
ATOM 1427 O O . GLY A 1 189 ? -24.578 0.532 3.789 1.00 93.44 189 GLY A O 1
ATOM 1428 N N . ALA A 1 190 ? -23.749 2.326 4.856 1.00 93.50 190 ALA A N 1
ATOM 1429 C CA . ALA A 1 190 ? -23.337 3.059 3.656 1.00 93.50 190 ALA A CA 1
ATOM 1430 C C . ALA A 1 190 ? -21.993 2.584 3.069 1.00 93.50 190 ALA A C 1
ATOM 1432 O O . ALA A 1 190 ? -21.689 2.861 1.907 1.00 93.50 190 ALA A O 1
ATOM 1433 N N . ARG A 1 191 ? -21.184 1.852 3.846 1.00 94.00 191 ARG A N 1
ATOM 1434 C CA . ARG A 1 191 ? -19.789 1.514 3.525 1.00 94.00 191 ARG A CA 1
ATOM 1435 C C . ARG A 1 191 ? -19.598 0.869 2.155 1.00 94.00 191 ARG A C 1
ATOM 1437 O O . ARG A 1 191 ? -18.686 1.260 1.435 1.00 94.00 191 ARG A O 1
ATOM 1444 N N . ALA A 1 192 ? -20.426 -0.113 1.799 1.00 92.38 192 ALA A N 1
ATOM 1445 C CA . ALA A 1 192 ? -20.295 -0.810 0.518 1.00 92.38 192 ALA A CA 1
ATOM 1446 C C . ALA A 1 192 ? -20.509 0.145 -0.668 1.00 92.38 192 ALA A C 1
ATOM 1448 O O . ALA A 1 192 ? -19.679 0.200 -1.568 1.00 92.38 192 ALA A O 1
ATOM 1449 N N . GLY A 1 193 ? -21.562 0.968 -0.613 1.00 93.88 193 GLY A N 1
ATOM 1450 C CA . GLY A 1 193 ? -21.836 1.961 -1.653 1.00 93.88 193 GLY A CA 1
ATOM 1451 C C . GLY A 1 193 ? -20.765 3.050 -1.729 1.00 93.88 193 GLY A C 1
ATOM 1452 O O . GLY A 1 193 ? -20.407 3.490 -2.820 1.00 93.88 193 GLY A O 1
ATOM 1453 N N . LEU A 1 194 ? -20.202 3.455 -0.587 1.00 94.62 194 LEU A N 1
ATOM 1454 C CA . LEU A 1 194 ? -19.094 4.409 -0.553 1.00 94.62 194 LEU A CA 1
ATOM 1455 C C . LEU A 1 194 ? -17.831 3.852 -1.211 1.00 94.62 194 LEU A C 1
ATOM 1457 O O . LEU A 1 194 ? -17.189 4.584 -1.955 1.00 94.62 194 LEU A O 1
ATOM 1461 N N . LEU A 1 195 ? -17.495 2.577 -0.994 1.00 93.81 195 LEU A N 1
ATOM 1462 C CA . LEU A 1 195 ? -16.354 1.937 -1.659 1.00 93.81 195 LEU A CA 1
ATOM 1463 C C . LEU A 1 195 ? -16.544 1.870 -3.180 1.00 93.81 195 LEU A C 1
ATOM 1465 O O . LEU A 1 195 ? -15.646 2.277 -3.914 1.00 93.81 195 LEU A O 1
ATOM 1469 N N . ASP A 1 196 ? -17.728 1.466 -3.649 1.00 92.81 196 ASP A N 1
ATOM 1470 C CA . ASP A 1 196 ? -18.040 1.443 -5.085 1.00 92.81 196 ASP A CA 1
ATOM 1471 C C . ASP A 1 196 ? -17.918 2.845 -5.711 1.00 92.81 196 ASP A C 1
ATOM 1473 O O . ASP A 1 196 ? -17.397 3.023 -6.814 1.00 92.81 196 ASP A O 1
ATOM 1477 N N . THR A 1 197 ? -18.381 3.870 -4.990 1.00 93.38 197 THR A N 1
ATOM 1478 C CA . THR A 1 197 ? -18.310 5.265 -5.446 1.00 93.38 197 THR A CA 1
ATOM 1479 C C . THR A 1 197 ? -16.870 5.786 -5.436 1.00 93.38 197 THR A C 1
ATOM 1481 O O . THR A 1 197 ? -16.463 6.493 -6.359 1.00 93.38 197 THR A O 1
ATOM 1484 N N . LEU A 1 198 ? -16.079 5.413 -4.426 1.00 93.56 198 LEU A N 1
ATOM 1485 C CA . LEU A 1 198 ? -14.677 5.797 -4.285 1.00 93.56 198 LEU A CA 1
ATOM 1486 C C . LEU A 1 198 ? -13.826 5.299 -5.454 1.00 93.56 198 LEU A C 1
ATOM 1488 O O . LEU A 1 198 ? -13.004 6.057 -5.968 1.00 93.56 198 LEU A O 1
ATOM 1492 N N . ASP A 1 199 ? -14.046 4.070 -5.922 1.00 89.38 199 ASP A N 1
ATOM 1493 C CA . ASP A 1 199 ? -13.310 3.545 -7.073 1.00 89.38 199 ASP A CA 1
ATOM 1494 C C . ASP A 1 199 ? -13.545 4.383 -8.334 1.00 89.38 199 ASP A C 1
ATOM 1496 O O . ASP A 1 199 ? -12.584 4.751 -9.014 1.00 89.38 199 ASP A O 1
ATOM 1500 N N . VAL A 1 200 ? -14.798 4.775 -8.583 1.00 92.69 200 VAL A N 1
ATOM 1501 C CA . VAL A 1 200 ? -15.177 5.645 -9.709 1.00 92.69 200 VAL A CA 1
ATOM 1502 C C . VAL A 1 200 ? -14.567 7.045 -9.578 1.00 92.69 200 VAL A C 1
ATOM 1504 O O . VAL A 1 200 ? -14.140 7.627 -10.580 1.00 92.69 200 VAL A O 1
ATOM 1507 N N . ILE A 1 201 ? -14.522 7.597 -8.361 1.00 92.81 201 ILE A N 1
ATOM 1508 C CA . ILE A 1 201 ? -13.908 8.904 -8.084 1.00 92.81 201 ILE A CA 1
ATOM 1509 C C . ILE A 1 201 ? -12.402 8.852 -8.365 1.00 92.81 201 ILE A C 1
ATOM 1511 O O . ILE A 1 201 ? -11.883 9.712 -9.079 1.00 92.81 201 ILE A O 1
ATOM 1515 N N . LEU A 1 202 ? -11.705 7.832 -7.856 1.00 89.88 202 LEU A N 1
ATOM 1516 C CA . LEU A 1 202 ? -10.262 7.670 -8.050 1.00 89.88 202 LEU A CA 1
ATOM 1517 C C . LEU A 1 202 ? -9.899 7.518 -9.534 1.00 89.88 202 LEU A C 1
ATOM 1519 O O . LEU A 1 202 ? -8.942 8.143 -9.992 1.00 89.88 202 LEU A O 1
ATOM 1523 N N . ASP A 1 203 ? -10.692 6.765 -10.300 1.00 87.06 203 ASP A N 1
ATOM 1524 C CA . ASP A 1 203 ? -10.461 6.583 -11.738 1.00 87.06 203 ASP A CA 1
ATOM 1525 C C . ASP A 1 203 ? -10.669 7.884 -12.529 1.00 87.06 203 ASP A C 1
ATOM 1527 O O . ASP A 1 203 ? -9.920 8.179 -13.462 1.00 87.06 203 ASP A O 1
ATOM 1531 N N . ARG A 1 204 ? -11.656 8.709 -12.147 1.00 89.88 204 ARG A N 1
ATOM 1532 C CA . ARG A 1 204 ? -11.878 10.027 -12.770 1.00 89.88 204 ARG A CA 1
ATOM 1533 C C . ARG A 1 204 ? -10.826 11.061 -12.394 1.00 89.88 204 ARG A C 1
ATOM 1535 O O . ARG A 1 204 ? -10.521 11.923 -13.216 1.00 89.88 204 ARG A O 1
ATOM 1542 N N . ALA A 1 205 ? -10.322 11.018 -11.165 1.00 86.00 205 ALA A N 1
ATOM 1543 C CA . ALA A 1 205 ? -9.367 11.997 -10.662 1.00 86.00 205 ALA A CA 1
ATOM 1544 C C . ALA A 1 205 ? -7.986 11.868 -11.324 1.00 86.00 205 ALA A C 1
ATOM 1546 O O . ALA A 1 205 ? -7.225 12.834 -11.323 1.00 86.00 205 ALA A O 1
ATOM 1547 N N . GLY A 1 206 ? -7.660 10.703 -11.903 1.00 75.81 206 GLY A N 1
ATOM 1548 C CA . GLY A 1 206 ? -6.465 10.518 -12.733 1.00 75.81 206 GLY A CA 1
ATOM 1549 C C . GLY A 1 206 ? -5.149 10.859 -12.023 1.00 75.81 206 GLY A C 1
ATOM 1550 O O . GLY A 1 206 ? -4.209 11.307 -12.674 1.00 75.81 206 GLY A O 1
ATOM 1551 N N . GLY A 1 207 ? -5.098 10.695 -10.696 1.00 79.00 207 GLY A N 1
ATOM 1552 C CA . GLY A 1 207 ? -3.934 11.005 -9.856 1.00 79.00 207 GLY A CA 1
ATOM 1553 C C . GLY A 1 207 ? -4.061 12.254 -8.973 1.00 79.00 207 GLY A C 1
ATOM 1554 O O . GLY A 1 207 ? -3.214 12.455 -8.105 1.00 79.00 207 GLY A O 1
ATOM 1555 N N . ASP A 1 208 ? -5.112 13.070 -9.117 1.00 89.50 208 ASP A N 1
ATOM 1556 C CA . ASP A 1 208 ? -5.377 14.191 -8.199 1.00 89.50 208 ASP A CA 1
ATOM 1557 C C . ASP A 1 208 ? -6.076 13.714 -6.912 1.00 89.50 208 ASP A C 1
ATOM 1559 O O . ASP A 1 208 ? -7.305 13.691 -6.795 1.00 89.50 208 ASP A O 1
ATOM 1563 N N . ILE A 1 209 ? -5.266 13.320 -5.927 1.00 89.56 209 ILE A N 1
ATOM 1564 C CA . ILE A 1 209 ? -5.738 12.783 -4.642 1.00 89.56 209 ILE A CA 1
ATOM 1565 C C . ILE A 1 209 ? -6.516 13.828 -3.832 1.00 89.56 209 ILE A C 1
ATOM 1567 O O . ILE A 1 209 ? -7.490 13.485 -3.163 1.00 89.56 209 ILE A O 1
ATOM 1571 N N . ALA A 1 210 ? -6.127 15.104 -3.900 1.00 90.19 210 ALA A N 1
ATOM 1572 C CA . ALA A 1 210 ? -6.789 16.161 -3.139 1.00 90.19 210 ALA A CA 1
ATOM 1573 C C . ALA A 1 210 ? -8.224 16.367 -3.633 1.00 90.19 210 ALA A C 1
ATOM 1575 O O . ALA A 1 210 ? -9.161 16.439 -2.834 1.00 90.19 210 ALA A O 1
ATOM 1576 N N . ARG A 1 211 ? -8.406 16.392 -4.957 1.00 92.19 211 ARG A N 1
ATOM 1577 C CA . ARG A 1 211 ? -9.732 16.459 -5.566 1.00 92.19 211 ARG A CA 1
ATOM 1578 C C . ARG A 1 211 ? -10.566 15.213 -5.275 1.00 92.19 211 ARG A C 1
ATOM 1580 O O . ARG A 1 211 ? -11.724 15.353 -4.889 1.00 92.19 211 ARG A O 1
ATOM 1587 N N . ALA A 1 212 ? -9.980 14.022 -5.405 1.00 93.19 212 ALA A N 1
ATOM 1588 C CA . ALA A 1 212 ? -10.666 12.767 -5.099 1.00 93.19 212 ALA A CA 1
ATOM 1589 C C . ALA A 1 212 ? -11.165 12.717 -3.646 1.00 93.19 212 ALA A C 1
ATOM 1591 O O . ALA A 1 212 ? -12.274 12.259 -3.386 1.00 93.19 212 ALA A O 1
ATOM 1592 N N . ARG A 1 213 ? -10.374 13.239 -2.701 1.00 94.56 213 ARG A N 1
ATOM 1593 C CA . ARG A 1 213 ? -10.740 13.297 -1.282 1.00 94.56 213 ARG A CA 1
ATOM 1594 C C . ARG A 1 213 ? -11.940 14.205 -1.034 1.00 94.56 213 ARG A C 1
ATOM 1596 O O . ARG A 1 213 ? -12.861 13.799 -0.337 1.00 94.56 213 ARG A O 1
ATOM 1603 N N . MET A 1 214 ? -11.964 15.389 -1.649 1.00 94.19 214 MET A N 1
ATOM 1604 C CA . MET A 1 214 ? -13.108 16.308 -1.552 1.00 94.19 214 MET A CA 1
ATOM 1605 C C . MET A 1 214 ? -14.384 15.705 -2.154 1.00 94.19 214 MET A C 1
ATOM 1607 O O . MET A 1 214 ? -15.456 15.811 -1.563 1.00 94.19 214 MET A O 1
ATOM 1611 N N . GLU A 1 215 ? -14.279 15.048 -3.314 1.00 94.81 215 GLU A N 1
ATOM 1612 C CA . GLU A 1 215 ? -15.419 14.372 -3.948 1.00 94.81 215 GLU A CA 1
ATOM 1613 C C . GLU A 1 215 ? -15.920 13.184 -3.100 1.00 94.81 215 GLU A C 1
ATOM 1615 O O . GLU A 1 215 ? -17.126 12.955 -3.012 1.00 94.81 215 GLU A O 1
ATOM 1620 N N . PHE A 1 216 ? -15.024 12.466 -2.417 1.00 96.06 216 PHE A N 1
ATOM 1621 C CA . PHE A 1 216 ? -15.395 11.364 -1.528 1.00 96.06 216 PHE A CA 1
ATOM 1622 C C . PHE A 1 216 ? -16.045 11.833 -0.218 1.00 96.06 216 PHE A C 1
ATOM 1624 O O . PHE A 1 216 ? -17.026 11.239 0.226 1.00 96.06 216 PHE A O 1
ATOM 1631 N N . GLU A 1 217 ? -15.552 12.920 0.381 1.00 95.56 217 GLU A N 1
ATOM 1632 C CA . GLU A 1 217 ? -16.200 13.556 1.536 1.00 95.56 217 GLU A CA 1
ATOM 1633 C C . GLU A 1 217 ? -17.616 14.026 1.181 1.00 95.56 217 GLU A C 1
ATOM 1635 O O . GLU A 1 217 ? -18.552 13.790 1.944 1.00 95.56 217 GLU A O 1
ATOM 1640 N N . LEU A 1 218 ? -17.803 14.610 -0.008 1.00 95.44 218 LEU A N 1
ATOM 1641 C CA . LEU A 1 218 ? -19.128 14.989 -0.495 1.00 95.44 218 LEU A CA 1
ATOM 1642 C C . LEU A 1 218 ? -20.052 13.768 -0.634 1.00 95.44 218 LEU A C 1
ATOM 1644 O O . LEU A 1 218 ? -21.186 13.815 -0.167 1.00 95.44 218 LEU A O 1
ATOM 1648 N N . ALA A 1 219 ? -19.560 12.662 -1.199 1.00 94.94 219 ALA A N 1
ATOM 1649 C CA . ALA A 1 219 ? -20.326 11.419 -1.311 1.00 94.94 219 ALA A CA 1
ATOM 1650 C C . ALA A 1 219 ? -20.713 10.836 0.063 1.00 94.94 219 ALA A C 1
ATOM 1652 O O . ALA A 1 219 ? -21.813 10.309 0.227 1.00 94.94 219 ALA A O 1
ATOM 1653 N N . ALA A 1 220 ? -19.844 10.963 1.072 1.00 94.31 220 ALA A N 1
ATOM 1654 C CA . ALA A 1 220 ? -20.148 10.566 2.446 1.00 94.31 220 ALA A CA 1
ATOM 1655 C C . ALA A 1 220 ? -21.264 11.429 3.065 1.00 94.31 220 ALA A C 1
ATOM 1657 O O . ALA A 1 220 ? -22.173 10.890 3.700 1.00 94.31 220 ALA A O 1
ATOM 1658 N N . VAL A 1 221 ? -21.245 12.745 2.831 1.00 95.19 221 VAL A N 1
ATOM 1659 C CA . VAL A 1 221 ? -22.320 13.657 3.263 1.00 95.19 221 VAL A CA 1
ATOM 1660 C C . VAL A 1 221 ? -23.635 13.344 2.542 1.00 95.19 221 VAL A C 1
ATOM 1662 O O . VAL A 1 221 ? -24.686 13.290 3.178 1.00 95.19 221 VAL A O 1
ATOM 1665 N N . GLU A 1 222 ? -23.598 13.086 1.232 1.00 95.19 222 GLU A N 1
ATOM 1666 C CA . GLU A 1 222 ? -24.778 12.704 0.440 1.00 95.19 222 GLU A CA 1
ATOM 1667 C C . GLU A 1 222 ? -25.383 11.364 0.888 1.00 95.19 222 GLU A C 1
ATOM 1669 O O . GLU A 1 222 ? -26.601 11.189 0.837 1.00 95.19 222 GLU A O 1
ATOM 1674 N N . ALA A 1 223 ? -24.556 10.445 1.397 1.00 92.69 223 ALA A N 1
ATOM 1675 C CA . ALA A 1 223 ? -24.994 9.196 2.017 1.00 92.69 223 ALA A CA 1
ATOM 1676 C C . ALA A 1 223 ? -25.613 9.383 3.420 1.00 92.69 223 ALA A C 1
ATOM 1678 O O . ALA A 1 223 ? -26.054 8.408 4.027 1.00 92.69 223 ALA A O 1
ATOM 1679 N N . GLY A 1 224 ? -25.677 10.619 3.929 1.00 91.31 224 GLY A N 1
ATOM 1680 C CA . GLY A 1 224 ? -26.293 10.959 5.211 1.00 91.31 224 GLY A CA 1
ATOM 1681 C C . GLY A 1 224 ? -25.365 10.816 6.418 1.00 91.31 224 GLY A C 1
ATOM 1682 O O . GLY A 1 224 ? -25.854 10.741 7.544 1.00 91.31 224 GLY A O 1
ATOM 1683 N N . LEU A 1 225 ? -24.046 10.767 6.211 1.00 93.38 225 LEU A N 1
ATOM 1684 C CA . LEU A 1 225 ? -23.078 10.637 7.298 1.00 93.38 225 LEU A CA 1
ATOM 1685 C C . LEU A 1 225 ? -22.721 11.996 7.910 1.00 93.38 225 LEU A C 1
ATOM 1687 O O . LEU A 1 225 ? -22.440 12.965 7.206 1.00 93.38 225 LEU A O 1
ATOM 1691 N N . ASP A 1 226 ? -22.683 12.041 9.242 1.00 90.38 226 ASP A N 1
ATOM 1692 C CA . ASP A 1 226 ? -22.292 13.222 10.018 1.00 90.38 226 ASP A CA 1
ATOM 1693 C C . ASP A 1 226 ? -20.759 13.279 10.157 1.00 90.38 226 ASP A C 1
ATOM 1695 O O . ASP A 1 226 ? -20.176 12.657 11.049 1.00 90.38 226 ASP A O 1
ATOM 1699 N N . LEU A 1 227 ? -20.098 14.007 9.250 1.00 88.94 227 LEU A N 1
ATOM 1700 C CA . LEU A 1 227 ? -18.642 14.208 9.271 1.00 88.94 227 LEU A CA 1
ATOM 1701 C C . LEU A 1 227 ? -18.167 15.152 10.389 1.00 88.94 227 LEU A C 1
ATOM 1703 O O . LEU A 1 227 ? -16.961 15.222 10.628 1.00 88.94 227 LEU A O 1
ATOM 1707 N N . ASP A 1 228 ? -19.070 15.836 11.102 1.00 88.50 228 ASP A N 1
ATOM 1708 C CA . ASP A 1 228 ? -18.694 16.636 12.275 1.00 88.50 228 ASP A CA 1
ATOM 1709 C C . ASP A 1 228 ? -18.343 15.733 13.470 1.00 88.50 228 ASP A C 1
ATOM 1711 O O . ASP A 1 228 ? -17.661 16.160 14.406 1.00 88.50 228 ASP A O 1
ATOM 1715 N N . LEU A 1 229 ? -18.777 14.465 13.448 1.00 86.75 229 LEU A N 1
ATOM 1716 C CA . LEU A 1 229 ? -18.391 13.462 14.436 1.00 86.75 229 LEU A CA 1
ATOM 1717 C C . LEU A 1 229 ? -16.978 12.927 14.136 1.00 86.75 229 LEU A C 1
ATOM 1719 O O . LEU A 1 229 ? -16.781 12.263 13.111 1.00 86.75 229 LEU A O 1
ATOM 1723 N N . PRO A 1 230 ? -16.002 13.092 15.055 1.00 84.25 230 PRO A N 1
ATOM 1724 C CA . PRO A 1 230 ? -14.628 12.630 14.838 1.00 84.25 230 PRO A CA 1
ATOM 1725 C C . PRO A 1 230 ? -14.525 11.129 14.534 1.00 84.25 230 PRO A C 1
ATOM 1727 O O . PRO A 1 230 ? -13.708 10.715 13.712 1.00 84.25 230 PRO A O 1
ATOM 1730 N N . ALA A 1 231 ? -15.392 10.318 15.148 1.00 83.12 231 ALA A N 1
ATOM 1731 C CA . ALA A 1 231 ? -15.440 8.873 14.941 1.00 83.12 231 ALA A CA 1
ATOM 1732 C C . ALA A 1 231 ? -15.862 8.465 13.520 1.00 83.12 231 ALA A C 1
ATOM 1734 O O . ALA A 1 231 ? -15.445 7.410 13.042 1.00 83.12 231 ALA A O 1
ATOM 1735 N N . ILE A 1 232 ? -16.661 9.289 12.837 1.00 89.00 232 ILE A N 1
ATOM 1736 C CA . ILE A 1 232 ? -17.084 9.057 11.450 1.00 89.00 232 ILE A CA 1
ATOM 1737 C C . ILE A 1 232 ? -16.058 9.651 10.491 1.00 89.00 232 ILE A C 1
ATOM 1739 O O . ILE A 1 232 ? -15.560 8.944 9.616 1.00 89.00 232 ILE A O 1
ATOM 1743 N N . SER A 1 233 ? -15.675 10.911 10.712 1.00 91.12 233 SER A N 1
ATOM 1744 C CA . SER A 1 233 ? -14.687 11.631 9.903 1.00 91.12 233 SER A CA 1
ATOM 1745 C C . SER A 1 233 ? -13.371 10.857 9.772 1.00 91.12 233 SER A C 1
ATOM 1747 O O . SER A 1 233 ? -12.921 10.558 8.665 1.00 91.12 233 SER A O 1
ATOM 1749 N N . GLY A 1 234 ? -12.813 10.401 10.901 1.00 89.06 234 GLY A N 1
ATOM 1750 C CA . GLY A 1 234 ? -11.573 9.625 10.908 1.00 89.06 234 GLY A CA 1
ATOM 1751 C C . GLY A 1 234 ? -11.686 8.284 10.176 1.00 89.06 234 GLY A C 1
ATOM 1752 O O . GLY A 1 234 ? -10.738 7.859 9.518 1.00 89.06 234 GLY A O 1
ATOM 1753 N N . ARG A 1 235 ? -12.850 7.621 10.228 1.00 91.50 235 ARG A N 1
ATOM 1754 C CA . ARG A 1 235 ? -13.081 6.353 9.515 1.00 91.50 235 ARG A CA 1
ATOM 1755 C C . ARG A 1 235 ? -13.248 6.552 8.013 1.00 91.50 235 ARG A C 1
ATOM 1757 O O . ARG A 1 235 ? -12.741 5.734 7.253 1.00 91.50 235 ARG A O 1
ATOM 1764 N N . ILE A 1 236 ? -13.914 7.621 7.583 1.00 94.31 236 ILE A N 1
ATOM 1765 C CA . ILE A 1 236 ? -14.035 7.978 6.163 1.00 94.31 236 ILE A CA 1
ATOM 1766 C C . ILE A 1 236 ? -12.657 8.296 5.578 1.00 94.31 236 ILE A C 1
ATOM 1768 O O . ILE A 1 236 ? -12.297 7.747 4.539 1.00 94.31 236 ILE A O 1
ATOM 1772 N N . HIS A 1 237 ? -11.840 9.090 6.275 1.00 92.88 237 HIS A N 1
ATOM 1773 C CA . HIS A 1 237 ? -10.456 9.338 5.857 1.00 92.88 237 HIS A CA 1
ATOM 1774 C C . HIS A 1 237 ? -9.628 8.055 5.830 1.00 92.88 237 HIS A C 1
ATOM 1776 O O . HIS A 1 237 ? -8.955 7.795 4.839 1.00 92.88 237 HIS A O 1
ATOM 1782 N N . GLY A 1 238 ? -9.757 7.204 6.850 1.00 93.00 238 GLY A N 1
ATOM 1783 C CA . GLY A 1 238 ? -9.092 5.903 6.871 1.00 93.00 238 GLY A CA 1
ATOM 1784 C C . GLY A 1 238 ? -9.500 4.989 5.710 1.00 93.00 238 GLY A C 1
ATOM 1785 O O . GLY A 1 238 ? -8.644 4.316 5.142 1.00 93.00 238 GLY A O 1
ATOM 1786 N N . LEU A 1 239 ? -10.781 4.973 5.320 1.00 93.56 239 LEU A N 1
ATOM 1787 C CA . LEU A 1 239 ? -11.259 4.219 4.153 1.00 93.56 239 LEU A CA 1
ATOM 1788 C C . LEU A 1 239 ? -10.655 4.751 2.849 1.00 93.56 239 LEU A C 1
ATOM 1790 O O . LEU A 1 239 ? -10.217 3.956 2.019 1.00 93.56 239 LEU A O 1
ATOM 1794 N N . PHE A 1 240 ? -10.604 6.074 2.687 1.00 94.44 240 PHE A N 1
ATOM 1795 C CA . PHE A 1 240 ? -9.987 6.713 1.528 1.00 94.44 240 PHE A CA 1
ATOM 1796 C C . PHE A 1 240 ? -8.494 6.380 1.425 1.00 94.44 240 PHE A C 1
ATOM 1798 O O . PHE A 1 240 ? -8.042 5.869 0.401 1.00 94.44 240 PHE A O 1
ATOM 1805 N N . ASP A 1 241 ? -7.741 6.613 2.502 1.00 93.00 241 ASP A N 1
ATOM 1806 C CA . ASP A 1 241 ? -6.291 6.410 2.536 1.00 93.00 241 ASP A CA 1
ATOM 1807 C C . ASP A 1 241 ? -5.928 4.935 2.305 1.00 93.00 241 ASP A C 1
ATOM 1809 O O . ASP A 1 241 ? -4.990 4.627 1.563 1.00 93.00 241 ASP A O 1
ATOM 1813 N N . LEU A 1 242 ? -6.709 4.011 2.879 1.00 92.56 242 LEU A N 1
ATOM 1814 C CA . LEU A 1 242 ? -6.547 2.578 2.647 1.00 92.56 242 LEU A CA 1
ATOM 1815 C C . LEU A 1 242 ? -6.743 2.229 1.169 1.00 92.56 242 LEU A C 1
ATOM 1817 O O . LEU A 1 242 ? -5.922 1.502 0.616 1.00 92.56 242 LEU A O 1
ATOM 1821 N N . GLN A 1 243 ? -7.792 2.743 0.523 1.00 90.31 243 GLN A N 1
ATOM 1822 C CA . GLN A 1 243 ? -8.072 2.427 -0.878 1.00 90.31 243 GLN A CA 1
ATOM 1823 C C . GLN A 1 243 ? -7.017 3.010 -1.821 1.00 90.31 243 GLN A C 1
ATOM 1825 O O . GLN A 1 243 ? -6.607 2.346 -2.772 1.00 90.31 243 GLN A O 1
ATOM 1830 N N . VAL A 1 244 ? -6.525 4.220 -1.542 1.00 90.06 244 VAL A N 1
ATOM 1831 C CA . VAL A 1 244 ? -5.414 4.818 -2.296 1.00 90.06 244 VAL A CA 1
ATOM 1832 C C . VAL A 1 244 ? -4.152 3.969 -2.152 1.00 90.06 244 VAL A C 1
ATOM 1834 O O . VAL A 1 244 ? -3.496 3.672 -3.150 1.00 90.06 244 VAL A O 1
ATOM 1837 N N . SER A 1 245 ? -3.831 3.529 -0.932 1.00 88.44 245 SER A N 1
ATOM 1838 C CA . SER A 1 245 ? -2.685 2.650 -0.690 1.00 88.44 245 SER A CA 1
ATOM 1839 C C . SER A 1 245 ? -2.845 1.289 -1.374 1.00 88.44 245 SER A C 1
ATOM 1841 O O . SER A 1 245 ? -1.881 0.801 -1.964 1.00 88.44 245 SER A O 1
ATOM 1843 N N . LEU A 1 246 ? -4.041 0.694 -1.329 1.00 85.94 246 LEU A N 1
ATOM 1844 C CA . LEU A 1 246 ? -4.349 -0.563 -2.010 1.00 85.94 246 LEU A CA 1
ATOM 1845 C C . LEU A 1 246 ? -4.190 -0.422 -3.520 1.00 85.94 246 LEU A C 1
ATOM 1847 O O . LEU A 1 246 ? -3.418 -1.187 -4.094 1.00 85.94 246 LEU A O 1
ATOM 1851 N N . LYS A 1 247 ? -4.801 0.591 -4.149 1.00 80.19 247 LYS A N 1
ATOM 1852 C CA . LYS A 1 247 ? -4.599 0.858 -5.580 1.00 80.19 247 LYS A CA 1
ATOM 1853 C C . LYS A 1 247 ? -3.120 1.056 -5.904 1.00 80.19 247 LYS A C 1
ATOM 1855 O O . LYS A 1 247 ? -2.644 0.446 -6.853 1.00 80.19 247 LYS A O 1
ATOM 1860 N N . ALA A 1 248 ? -2.364 1.833 -5.127 1.00 76.12 248 ALA A N 1
ATOM 1861 C CA . ALA A 1 248 ? -0.926 2.003 -5.361 1.00 76.12 248 ALA A CA 1
ATOM 1862 C C . ALA A 1 248 ? -0.178 0.653 -5.346 1.00 76.12 248 ALA A C 1
ATOM 1864 O O . ALA A 1 248 ? 0.557 0.341 -6.281 1.00 76.12 248 ALA A O 1
ATOM 1865 N N . SER A 1 249 ? -0.443 -0.193 -4.344 1.00 74.06 249 SER A N 1
ATOM 1866 C CA . SER A 1 249 ? 0.129 -1.544 -4.273 1.00 74.06 249 SER A CA 1
ATOM 1867 C C . SER A 1 249 ? -0.351 -2.490 -5.378 1.00 74.06 249 SER A C 1
ATOM 1869 O O . SER A 1 249 ? 0.427 -3.307 -5.854 1.00 74.06 249 SER A O 1
ATOM 1871 N N . GLU A 1 250 ? -1.601 -2.391 -5.835 1.00 67.81 250 GLU A N 1
ATOM 1872 C CA . GLU A 1 250 ? -2.105 -3.186 -6.960 1.00 67.81 250 GLU A CA 1
ATOM 1873 C C . GLU A 1 250 ? -1.365 -2.843 -8.253 1.00 67.81 250 GLU A C 1
ATOM 1875 O O . GLU A 1 250 ? -1.024 -3.745 -9.015 1.00 67.81 250 GLU A O 1
ATOM 1880 N N . HIS A 1 251 ? -1.040 -1.565 -8.471 1.00 60.50 251 HIS A N 1
ATOM 1881 C CA . HIS A 1 251 ? -0.211 -1.144 -9.604 1.00 60.50 251 HIS A CA 1
ATOM 1882 C C . HIS A 1 251 ? 1.219 -1.700 -9.503 1.00 60.50 251 HIS A C 1
ATOM 1884 O O . HIS A 1 251 ? 1.801 -2.080 -10.518 1.00 60.50 251 HIS A O 1
ATOM 1890 N N . GLU A 1 252 ? 1.775 -1.812 -8.293 1.00 61.25 252 GLU A N 1
ATOM 1891 C CA . GLU A 1 252 ? 3.058 -2.492 -8.055 1.00 61.25 252 GLU A CA 1
ATOM 1892 C C . GLU A 1 252 ? 2.969 -4.022 -8.242 1.00 61.25 252 GLU A C 1
ATOM 1894 O O . GLU A 1 252 ? 3.966 -4.671 -8.572 1.00 61.25 252 GLU A O 1
ATOM 1899 N N . MET A 1 253 ? 1.786 -4.612 -8.041 1.00 58.78 253 MET A N 1
ATOM 1900 C CA . MET A 1 253 ? 1.547 -6.058 -8.093 1.00 58.78 253 MET A CA 1
ATOM 1901 C C . MET A 1 253 ? 1.019 -6.578 -9.439 1.00 58.78 253 MET A C 1
ATOM 1903 O O . MET A 1 253 ? 1.035 -7.796 -9.642 1.00 58.78 253 MET A O 1
ATOM 1907 N N . ASP A 1 254 ? 0.571 -5.717 -10.359 1.00 73.38 254 ASP A N 1
ATOM 1908 C CA . ASP A 1 254 ? 0.159 -6.141 -11.699 1.00 73.38 254 ASP A CA 1
ATOM 1909 C C . ASP A 1 254 ? 1.359 -6.757 -12.448 1.00 73.38 254 ASP A C 1
ATOM 1911 O O . ASP A 1 254 ? 2.355 -6.067 -12.696 1.00 73.38 254 ASP A O 1
ATOM 1915 N N . PRO A 1 255 ? 1.298 -8.045 -12.843 1.00 75.94 255 PRO A N 1
ATOM 1916 C CA . PRO A 1 255 ? 2.405 -8.712 -13.520 1.00 75.94 255 PRO A CA 1
ATOM 1917 C C . PRO A 1 255 ? 2.805 -8.027 -14.832 1.00 75.94 255 PRO A C 1
ATOM 1919 O O . PRO A 1 255 ? 3.978 -8.080 -15.201 1.00 75.94 255 PRO A O 1
ATOM 1922 N N . VAL A 1 256 ? 1.871 -7.376 -15.536 1.00 82.75 256 VAL A N 1
ATOM 1923 C CA . VAL A 1 256 ? 2.171 -6.670 -16.792 1.00 82.75 256 VAL A CA 1
ATOM 1924 C C . VAL A 1 256 ? 2.934 -5.379 -16.507 1.00 82.75 256 VAL A C 1
ATOM 1926 O O . VAL A 1 256 ? 3.979 -5.136 -17.113 1.00 82.75 256 VAL A O 1
ATOM 1929 N N . THR A 1 257 ? 2.459 -4.578 -15.556 1.00 81.31 257 THR A N 1
ATOM 1930 C CA . THR A 1 257 ? 3.133 -3.345 -15.127 1.00 81.31 257 THR A CA 1
ATOM 1931 C C . THR A 1 257 ? 4.507 -3.638 -14.522 1.00 81.31 257 THR A C 1
ATOM 1933 O O . THR A 1 257 ? 5.491 -3.017 -14.922 1.00 81.31 257 THR A O 1
ATOM 1936 N N . ALA A 1 258 ? 4.627 -4.660 -13.670 1.00 81.69 258 ALA A N 1
ATOM 1937 C CA . ALA A 1 258 ? 5.906 -5.103 -13.117 1.00 81.69 258 ALA A CA 1
ATOM 1938 C C . ALA A 1 258 ? 6.889 -5.573 -14.206 1.00 81.69 258 ALA A C 1
ATOM 1940 O O . ALA A 1 258 ? 8.072 -5.231 -14.166 1.00 81.69 258 ALA A O 1
ATOM 1941 N N . ARG A 1 259 ? 6.410 -6.316 -15.214 1.00 87.81 259 ARG A N 1
ATOM 1942 C CA . ARG A 1 259 ? 7.219 -6.727 -16.372 1.00 87.81 259 ARG A CA 1
ATOM 1943 C C . ARG A 1 259 ? 7.725 -5.522 -17.169 1.00 87.81 259 ARG A C 1
ATOM 1945 O O . ARG A 1 259 ? 8.907 -5.466 -17.509 1.00 87.81 259 ARG A O 1
ATOM 1952 N N . ARG A 1 260 ? 6.855 -4.545 -17.449 1.00 90.44 260 ARG A N 1
ATOM 1953 C CA . ARG A 1 260 ? 7.228 -3.303 -18.149 1.00 90.44 260 ARG A CA 1
ATOM 1954 C C . ARG A 1 260 ? 8.225 -2.475 -17.345 1.00 90.44 260 ARG A C 1
ATOM 1956 O O . ARG A 1 260 ? 9.193 -1.987 -17.919 1.00 90.44 260 ARG A O 1
ATOM 1963 N N . GLN A 1 261 ? 8.038 -2.381 -16.030 1.00 87.62 261 GLN A N 1
ATOM 1964 C CA . GLN A 1 261 ? 8.945 -1.668 -15.135 1.00 87.62 261 GLN A CA 1
ATOM 1965 C C . GLN A 1 261 ? 10.348 -2.288 -15.137 1.00 87.62 261 GLN A C 1
ATOM 1967 O O . GLN A 1 261 ? 11.330 -1.573 -15.309 1.00 87.62 261 GLN A O 1
ATOM 1972 N N . ARG A 1 262 ? 10.461 -3.620 -15.065 1.00 87.25 262 ARG A N 1
ATOM 1973 C CA . ARG A 1 262 ? 11.757 -4.320 -15.181 1.00 87.25 262 ARG A CA 1
ATOM 1974 C C . ARG A 1 262 ? 12.430 -4.084 -16.533 1.00 87.25 262 ARG A C 1
ATOM 1976 O O . ARG A 1 262 ? 13.650 -3.938 -16.606 1.00 87.25 262 ARG A O 1
ATOM 1983 N N . ALA A 1 263 ? 11.652 -4.018 -17.613 1.00 89.31 263 ALA A N 1
ATOM 1984 C CA . ALA A 1 263 ? 12.180 -3.681 -18.932 1.00 89.31 263 ALA A CA 1
ATOM 1985 C C . ALA A 1 263 ? 12.683 -2.227 -19.001 1.00 89.31 263 ALA A C 1
ATOM 1987 O O . ALA A 1 263 ? 13.750 -1.985 -19.564 1.00 89.31 263 ALA A O 1
ATOM 1988 N N . LEU A 1 264 ? 11.970 -1.272 -18.390 1.00 90.50 264 LEU A N 1
ATOM 1989 C CA . LEU A 1 264 ? 12.396 0.130 -18.274 1.00 90.50 264 LEU A CA 1
ATOM 1990 C C . LEU A 1 264 ? 13.677 0.276 -17.446 1.00 90.50 264 LEU A C 1
ATOM 1992 O O . LEU A 1 264 ? 14.611 0.954 -17.872 1.00 90.50 264 LEU A O 1
ATOM 1996 N N . GLU A 1 265 ? 13.770 -0.415 -16.310 1.00 88.12 265 GLU A N 1
ATOM 1997 C CA . GLU A 1 265 ? 14.993 -0.465 -15.502 1.00 88.12 265 GLU A CA 1
ATOM 1998 C C . GLU A 1 265 ? 16.187 -0.957 -16.326 1.00 88.12 265 GLU A C 1
ATOM 2000 O O . GLU A 1 265 ? 17.292 -0.424 -16.209 1.00 88.12 265 GLU A O 1
ATOM 2005 N N . GLN A 1 266 ? 15.967 -1.936 -17.209 1.00 88.19 266 GLN A N 1
ATOM 2006 C CA . GLN A 1 266 ? 17.002 -2.434 -18.107 1.00 88.19 266 GLN A CA 1
ATOM 2007 C C . GLN A 1 266 ? 17.362 -1.436 -19.219 1.00 88.19 266 GLN A C 1
ATOM 2009 O O . GLN A 1 266 ? 18.538 -1.337 -19.576 1.00 88.19 266 GLN A O 1
ATOM 2014 N N . LEU A 1 267 ? 16.395 -0.670 -19.736 1.00 87.00 267 LEU A N 1
ATOM 2015 C CA . LEU A 1 267 ? 16.643 0.388 -20.724 1.00 87.00 267 LEU A CA 1
ATOM 2016 C C . LEU A 1 267 ? 17.523 1.507 -20.157 1.00 87.00 267 LEU A C 1
ATOM 2018 O O . LEU A 1 267 ? 18.414 1.983 -20.855 1.00 87.00 267 LEU A O 1
ATOM 2022 N N . TYR A 1 268 ? 17.324 1.895 -18.897 1.00 86.56 268 TYR A N 1
ATOM 2023 C CA . TYR A 1 268 ? 18.064 2.996 -18.266 1.00 86.56 268 TYR A CA 1
ATOM 2024 C C . TYR A 1 268 ? 19.251 2.550 -17.398 1.00 86.56 268 TYR A C 1
ATOM 2026 O O . TYR A 1 268 ? 19.941 3.380 -16.795 1.00 86.56 268 TYR A O 1
ATOM 2034 N N . ARG A 1 269 ? 19.552 1.245 -17.353 1.00 83.50 269 ARG A N 1
ATOM 2035 C CA . ARG A 1 269 ? 20.669 0.706 -16.569 1.00 83.50 269 ARG A CA 1
ATOM 2036 C C . ARG A 1 269 ? 22.003 1.343 -16.997 1.00 83.50 269 ARG A C 1
ATOM 2038 O O . ARG A 1 269 ? 22.370 1.344 -18.175 1.00 83.50 269 ARG A O 1
ATOM 2045 N N . GLY A 1 270 ? 22.754 1.863 -16.019 1.00 67.31 270 GLY A N 1
ATOM 2046 C CA . GLY A 1 270 ? 24.074 2.476 -16.239 1.00 67.31 270 GLY A CA 1
ATOM 2047 C C . GLY A 1 270 ? 24.036 3.846 -16.931 1.00 67.31 270 GLY A C 1
ATOM 2048 O O . GLY A 1 270 ? 24.965 4.182 -17.662 1.00 67.31 270 GLY A O 1
ATOM 2049 N N . GLY A 1 271 ? 22.965 4.623 -16.735 1.00 65.56 271 GLY A N 1
ATOM 2050 C CA . GLY A 1 271 ? 22.659 5.865 -17.458 1.00 65.56 271 GLY A CA 1
ATOM 2051 C C . GLY A 1 271 ? 23.584 7.074 -17.263 1.00 65.56 271 GLY A C 1
ATOM 2052 O O . GLY A 1 271 ? 23.216 8.172 -17.662 1.00 65.56 271 GLY A O 1
ATOM 2053 N N . THR A 1 272 ? 24.777 6.922 -16.684 1.00 60.09 272 THR A N 1
ATOM 2054 C CA . THR A 1 272 ? 25.704 8.052 -16.484 1.00 60.09 272 THR A CA 1
ATOM 2055 C C . THR A 1 272 ? 26.397 8.509 -17.773 1.00 60.09 272 THR A C 1
ATOM 2057 O O . THR A 1 272 ? 26.891 9.629 -17.816 1.00 60.09 272 THR A O 1
ATOM 2060 N N . ASN A 1 273 ? 26.387 7.689 -18.833 1.00 65.56 273 ASN A N 1
ATOM 2061 C CA . ASN A 1 273 ? 26.990 7.986 -20.139 1.00 65.56 273 ASN A CA 1
ATOM 2062 C C . ASN A 1 273 ? 26.016 7.649 -21.286 1.00 65.56 273 ASN A C 1
ATOM 2064 O O . ASN A 1 273 ? 26.252 6.704 -22.039 1.00 65.56 273 ASN A O 1
ATOM 2068 N N . ILE A 1 274 ? 24.886 8.356 -21.384 1.00 80.31 274 ILE A N 1
ATOM 2069 C CA . ILE A 1 274 ? 23.959 8.230 -22.522 1.00 80.31 274 ILE A CA 1
ATOM 2070 C C . ILE A 1 274 ? 23.886 9.577 -23.234 1.00 80.31 274 ILE A C 1
ATOM 2072 O O . ILE A 1 274 ? 23.686 10.617 -22.606 1.00 80.31 274 ILE A O 1
ATOM 2076 N N . THR A 1 275 ? 24.059 9.560 -24.551 1.00 86.56 275 THR A N 1
ATOM 2077 C CA . THR A 1 275 ? 23.932 10.763 -25.378 1.00 86.56 275 THR A CA 1
ATOM 2078 C C . THR A 1 275 ? 22.494 11.311 -25.365 1.00 86.56 275 THR A C 1
ATOM 2080 O O . THR A 1 275 ? 21.540 10.533 -25.316 1.00 86.56 275 THR A O 1
ATOM 2083 N N . PRO A 1 276 ? 22.289 12.640 -25.466 1.00 85.44 276 PRO A N 1
ATOM 2084 C CA . PRO A 1 276 ? 20.944 13.228 -25.525 1.00 85.44 276 PRO A CA 1
ATOM 2085 C C . PRO A 1 276 ? 20.081 12.674 -26.669 1.00 85.44 276 PRO A C 1
ATOM 2087 O O . PRO A 1 276 ? 18.871 12.521 -26.522 1.00 85.44 276 PRO A O 1
ATOM 2090 N N . GLU A 1 277 ? 20.705 12.325 -27.799 1.00 85.81 277 GLU A N 1
ATOM 2091 C CA . GLU A 1 277 ? 20.029 11.683 -28.931 1.00 85.81 277 GLU A CA 1
ATOM 2092 C C . GLU A 1 277 ? 19.520 10.280 -28.573 1.00 85.81 277 GLU A C 1
ATOM 2094 O O . GLU A 1 277 ? 18.382 9.938 -28.896 1.00 85.81 277 GLU A O 1
ATOM 2099 N N . ALA A 1 278 ? 20.322 9.482 -27.860 1.00 84.62 278 ALA A N 1
ATOM 2100 C CA . ALA A 1 278 ? 19.910 8.168 -27.380 1.00 84.62 278 ALA A CA 1
ATOM 2101 C C . ALA A 1 278 ? 18.802 8.261 -26.318 1.00 84.62 278 ALA A C 1
ATOM 2103 O O . ALA A 1 278 ? 17.859 7.473 -26.375 1.00 84.62 278 ALA A O 1
ATOM 2104 N N . ILE A 1 279 ? 18.860 9.242 -25.409 1.00 87.25 279 ILE A N 1
ATOM 2105 C CA . ILE A 1 279 ? 17.796 9.497 -24.420 1.00 87.25 279 ILE A CA 1
ATOM 2106 C C . ILE A 1 279 ? 16.465 9.777 -25.126 1.00 87.25 279 ILE A C 1
ATOM 2108 O O . ILE A 1 279 ? 15.477 9.113 -24.834 1.00 87.25 279 ILE A O 1
ATOM 2112 N N . ALA A 1 280 ? 16.446 10.658 -26.131 1.00 88.50 280 ALA A N 1
ATOM 2113 C CA . ALA A 1 280 ? 15.222 10.976 -26.873 1.00 88.50 280 ALA A CA 1
ATOM 2114 C C . ALA A 1 280 ? 14.606 9.754 -27.590 1.00 88.50 280 ALA A C 1
ATOM 2116 O O . ALA A 1 280 ? 13.388 9.671 -27.782 1.00 88.50 280 ALA A O 1
ATOM 2117 N N . VAL A 1 281 ? 15.435 8.791 -28.010 1.00 87.62 281 VAL A N 1
ATOM 2118 C CA . VAL A 1 281 ? 14.958 7.523 -28.582 1.00 87.62 281 VAL A CA 1
ATOM 2119 C C . VAL A 1 281 ? 14.407 6.597 -27.494 1.00 87.62 281 VAL A C 1
ATOM 2121 O O . VAL A 1 281 ? 13.357 5.994 -27.709 1.00 87.62 281 VAL A O 1
ATOM 2124 N N . LEU A 1 282 ? 15.069 6.495 -26.338 1.00 88.94 282 LEU A N 1
ATOM 2125 C CA . LEU A 1 282 ? 14.610 5.683 -25.206 1.00 88.94 282 LEU A CA 1
ATOM 2126 C C . LEU A 1 282 ? 13.286 6.204 -24.629 1.00 88.94 282 LEU A C 1
ATOM 2128 O O . LEU A 1 282 ? 12.359 5.415 -24.469 1.00 88.94 282 LEU A O 1
ATOM 2132 N N . GLU A 1 283 ? 13.142 7.519 -24.454 1.00 90.44 283 GLU A N 1
ATOM 2133 C CA . GLU A 1 283 ? 11.895 8.160 -24.009 1.00 90.44 283 GLU A CA 1
ATOM 2134 C C . GLU A 1 283 ? 10.729 7.865 -24.963 1.00 90.44 283 GLU A C 1
ATOM 2136 O O . GLU A 1 283 ? 9.589 7.653 -24.546 1.00 90.44 283 GLU A O 1
ATOM 2141 N N . ARG A 1 284 ? 10.980 7.812 -26.278 1.00 89.81 284 ARG A N 1
ATOM 2142 C CA . ARG A 1 284 ? 9.945 7.431 -27.253 1.00 89.81 284 ARG A CA 1
ATOM 2143 C C . ARG A 1 284 ? 9.477 5.991 -27.049 1.00 89.81 284 ARG A C 1
ATOM 2145 O O . ARG A 1 284 ? 8.293 5.709 -27.223 1.00 89.81 284 ARG A O 1
ATOM 2152 N N . ILE A 1 285 ? 10.398 5.094 -26.713 1.00 89.81 285 ILE A N 1
ATOM 2153 C CA . ILE A 1 285 ? 10.119 3.671 -26.496 1.00 89.81 285 ILE A CA 1
ATOM 2154 C C . ILE A 1 285 ? 9.421 3.466 -25.152 1.00 89.81 285 ILE A C 1
ATOM 2156 O O . ILE A 1 285 ? 8.482 2.683 -25.084 1.00 89.81 285 ILE A O 1
ATOM 2160 N N . GLU A 1 286 ? 9.793 4.227 -24.126 1.00 91.38 286 GLU A N 1
ATOM 2161 C CA . GLU A 1 286 ? 9.094 4.298 -22.841 1.00 91.38 286 GLU A CA 1
ATOM 2162 C C . GLU A 1 286 ? 7.634 4.734 -23.010 1.00 91.38 286 GLU A C 1
ATOM 2164 O O . GLU A 1 286 ? 6.720 4.016 -22.603 1.00 91.38 286 GLU A O 1
ATOM 2169 N N . ASN A 1 287 ? 7.392 5.831 -23.732 1.00 91.31 287 ASN A N 1
ATOM 2170 C CA . ASN A 1 287 ? 6.037 6.301 -24.039 1.00 91.31 287 ASN A CA 1
ATOM 2171 C C . ASN A 1 287 ? 5.210 5.289 -24.856 1.00 91.31 287 ASN A C 1
ATOM 2173 O O . ASN A 1 287 ? 3.982 5.354 -24.881 1.00 91.31 287 ASN A O 1
ATOM 2177 N N . GLN A 1 288 ? 5.869 4.364 -25.558 1.00 91.19 288 GLN A N 1
ATOM 2178 C CA . GLN A 1 288 ? 5.238 3.335 -26.387 1.00 91.19 288 GLN A CA 1
ATOM 2179 C C . GLN A 1 288 ? 5.563 1.914 -25.900 1.00 91.19 288 GLN A C 1
ATOM 2181 O O . GLN A 1 288 ? 5.595 0.979 -26.708 1.00 91.19 288 GLN A O 1
ATOM 2186 N N . MET A 1 289 ? 5.755 1.731 -24.588 1.00 91.50 289 MET A N 1
ATOM 2187 C CA . MET A 1 289 ? 6.213 0.465 -24.001 1.00 91.50 289 MET A CA 1
ATOM 2188 C C . MET A 1 289 ? 5.284 -0.713 -24.319 1.00 91.50 289 MET A C 1
ATOM 2190 O O . MET A 1 289 ? 5.733 -1.803 -24.663 1.00 91.50 289 MET A O 1
ATOM 2194 N N . GLU A 1 290 ? 3.971 -0.486 -24.306 1.00 91.69 290 GLU A N 1
ATOM 2195 C CA . GLU A 1 290 ? 2.995 -1.509 -24.685 1.00 91.69 290 GLU A CA 1
ATOM 2196 C C . GLU A 1 290 ? 3.150 -1.946 -26.154 1.00 91.69 290 GLU A C 1
ATOM 2198 O O . GLU A 1 290 ? 3.033 -3.126 -26.483 1.00 91.69 290 GLU A O 1
ATOM 2203 N N . ALA A 1 291 ? 3.428 -1.009 -27.065 1.00 91.75 291 ALA A N 1
ATOM 2204 C CA . ALA A 1 291 ? 3.645 -1.348 -28.467 1.00 91.75 291 ALA A CA 1
ATOM 2205 C C . ALA A 1 291 ? 4.958 -2.118 -28.656 1.00 91.75 291 ALA A C 1
ATOM 2207 O O . ALA A 1 291 ? 5.004 -3.032 -29.479 1.00 91.75 291 ALA A O 1
ATOM 2208 N N . PHE A 1 292 ? 5.998 -1.768 -27.895 1.00 93.25 292 PHE A N 1
ATOM 2209 C CA . PHE A 1 292 ? 7.274 -2.478 -27.886 1.00 93.25 292 PHE A CA 1
ATOM 2210 C C . PHE A 1 292 ? 7.094 -3.930 -27.433 1.00 93.25 292 PHE A C 1
ATOM 2212 O O . PHE A 1 292 ? 7.486 -4.854 -28.143 1.00 93.25 292 PHE A O 1
ATOM 2219 N N . GLU A 1 293 ? 6.408 -4.133 -26.312 1.00 93.69 293 GLU A N 1
ATOM 2220 C CA . GLU A 1 293 ? 6.083 -5.445 -25.757 1.00 93.69 293 GLU A CA 1
ATOM 2221 C C . GLU A 1 293 ? 5.329 -6.336 -26.751 1.00 93.69 293 GLU A C 1
ATOM 2223 O O . GLU A 1 293 ? 5.741 -7.470 -26.989 1.00 93.69 293 GLU A O 1
ATOM 2228 N N . ARG A 1 294 ? 4.294 -5.810 -27.422 1.00 93.62 294 ARG A N 1
ATOM 2229 C CA . ARG A 1 294 ? 3.559 -6.563 -28.455 1.00 93.62 294 ARG A CA 1
ATOM 2230 C C . ARG A 1 294 ? 4.454 -6.997 -29.619 1.00 93.62 294 ARG A C 1
ATOM 2232 O O . ARG A 1 294 ? 4.255 -8.072 -30.187 1.00 93.62 294 ARG A O 1
ATOM 2239 N N . VAL A 1 295 ? 5.422 -6.165 -30.014 1.00 92.88 295 VAL A N 1
ATOM 2240 C CA . VAL A 1 295 ? 6.382 -6.508 -31.077 1.00 92.88 295 VAL A CA 1
ATOM 2241 C C . VAL A 1 295 ? 7.301 -7.636 -30.623 1.00 92.88 295 VAL A C 1
ATOM 2243 O O . VAL A 1 295 ? 7.474 -8.602 -31.366 1.00 92.88 295 VAL A O 1
ATOM 2246 N N . VAL A 1 296 ? 7.848 -7.533 -29.410 1.00 92.31 296 VAL A N 1
ATOM 2247 C CA . VAL A 1 296 ? 8.705 -8.565 -28.811 1.00 92.31 296 VAL A CA 1
ATOM 2248 C C . VAL A 1 296 ? 7.950 -9.890 -28.715 1.00 92.31 296 VAL A C 1
ATOM 2250 O O . VAL A 1 296 ? 8.424 -10.901 -29.228 1.00 92.31 296 VAL A O 1
ATOM 2253 N N . GLU A 1 297 ? 6.732 -9.874 -28.173 1.00 92.50 297 GLU A N 1
ATOM 2254 C CA . GLU A 1 297 ? 5.871 -11.054 -28.088 1.00 92.50 297 GLU A CA 1
ATOM 2255 C C . GLU A 1 297 ? 5.628 -11.680 -29.468 1.00 92.50 297 GLU A C 1
ATOM 2257 O O . GLU A 1 297 ? 5.795 -12.884 -29.647 1.00 92.50 297 GLU A O 1
ATOM 2262 N N . THR A 1 298 ? 5.284 -10.871 -30.474 1.00 92.94 298 THR A N 1
ATOM 2263 C CA . THR A 1 298 ? 4.988 -11.369 -31.828 1.00 92.94 298 THR A CA 1
ATOM 2264 C C . THR A 1 298 ? 6.196 -12.055 -32.467 1.00 92.94 298 THR A C 1
ATOM 2266 O O . THR A 1 298 ? 6.043 -13.077 -33.139 1.00 92.94 298 THR A O 1
ATOM 2269 N N . ILE A 1 299 ? 7.394 -11.493 -32.289 1.00 90.94 299 ILE A N 1
ATOM 2270 C CA . ILE A 1 299 ? 8.629 -12.042 -32.861 1.00 90.94 299 ILE A CA 1
ATOM 2271 C C . ILE A 1 299 ? 8.981 -13.364 -32.183 1.00 90.94 299 ILE A C 1
ATOM 2273 O O . ILE A 1 299 ? 9.234 -14.348 -32.873 1.00 90.94 299 ILE A O 1
ATOM 2277 N N . ILE A 1 300 ? 8.930 -13.407 -30.854 1.00 90.38 300 ILE A N 1
ATOM 2278 C CA . ILE A 1 300 ? 9.360 -14.572 -30.075 1.00 90.38 300 ILE A CA 1
ATOM 2279 C C . ILE A 1 300 ? 8.357 -15.716 -30.186 1.00 90.38 300 ILE A C 1
ATOM 2281 O O . ILE A 1 300 ? 8.743 -16.868 -30.369 1.00 90.38 300 ILE A O 1
ATOM 2285 N N . ARG A 1 301 ? 7.059 -15.402 -30.195 1.00 91.00 301 ARG A N 1
ATOM 2286 C CA . ARG A 1 301 ? 5.999 -16.385 -30.443 1.00 91.00 301 ARG A CA 1
ATOM 2287 C C . ARG A 1 301 ? 6.098 -17.002 -31.836 1.00 91.00 301 ARG A C 1
ATOM 2289 O O . ARG A 1 301 ? 5.748 -18.160 -32.014 1.00 91.00 301 ARG A O 1
ATOM 2296 N N . ARG A 1 302 ? 6.560 -16.237 -32.831 1.00 91.81 302 ARG A N 1
ATOM 2297 C CA . ARG A 1 302 ? 6.813 -16.745 -34.188 1.00 91.81 302 ARG A CA 1
ATOM 2298 C C . ARG A 1 302 ? 8.076 -17.606 -34.266 1.00 91.81 302 ARG A C 1
ATOM 2300 O O . ARG A 1 302 ? 8.163 -18.445 -35.157 1.00 91.81 302 ARG A O 1
ATOM 2307 N N . ALA A 1 303 ? 9.039 -17.366 -33.386 1.00 87.62 303 ALA A N 1
ATOM 2308 C CA . ALA A 1 303 ? 10.300 -18.091 -33.312 1.00 87.62 303 ALA A CA 1
ATOM 2309 C C . ALA A 1 303 ? 10.258 -19.271 -32.319 1.00 87.62 303 ALA A C 1
ATOM 2311 O O . ALA A 1 303 ? 11.309 -19.783 -31.951 1.00 87.62 303 ALA A O 1
ATOM 2312 N N . ASP A 1 304 ? 9.065 -19.685 -31.866 1.00 84.50 304 ASP A N 1
ATOM 2313 C CA . ASP A 1 304 ? 8.856 -20.762 -30.885 1.00 84.50 304 ASP A CA 1
ATOM 2314 C C . ASP A 1 304 ? 9.700 -20.608 -29.602 1.00 84.50 304 ASP A C 1
ATOM 2316 O O . ASP A 1 304 ? 10.203 -21.584 -29.050 1.00 84.50 304 ASP A O 1
ATOM 2320 N N . GLY A 1 305 ? 9.860 -19.371 -29.117 1.00 81.62 305 GLY A N 1
ATOM 2321 C CA . GLY A 1 305 ? 10.645 -19.084 -27.910 1.00 81.62 305 GLY A CA 1
ATOM 2322 C C . GLY A 1 305 ? 12.149 -18.925 -28.151 1.00 81.62 305 GLY A C 1
ATOM 2323 O O . GLY A 1 305 ? 12.895 -18.753 -27.200 1.00 81.62 305 GLY A O 1
ATOM 2324 N N . ALA A 1 306 ? 12.630 -18.934 -29.396 1.00 84.44 306 ALA A N 1
ATOM 2325 C CA . ALA A 1 306 ? 14.023 -18.596 -29.678 1.00 84.44 306 ALA A CA 1
ATOM 2326 C C . ALA A 1 306 ? 14.250 -17.072 -29.611 1.00 84.44 306 ALA A C 1
ATOM 2328 O O . ALA A 1 306 ? 13.524 -16.297 -30.237 1.00 84.44 306 ALA A O 1
ATOM 2329 N N . PHE A 1 307 ? 15.281 -16.635 -28.881 1.00 88.81 307 PHE A N 1
ATOM 2330 C CA . PHE A 1 307 ? 15.738 -15.240 -28.850 1.00 88.81 307 PHE A CA 1
ATOM 2331 C C . PHE A 1 307 ? 17.242 -15.172 -29.134 1.00 88.81 307 PHE A C 1
ATOM 2333 O O . PHE A 1 307 ? 18.072 -14.938 -28.262 1.00 88.81 307 PHE A O 1
ATOM 2340 N N . THR A 1 308 ? 17.601 -15.468 -30.382 1.00 88.19 308 THR A N 1
ATOM 2341 C CA . THR A 1 308 ? 18.989 -15.542 -30.847 1.00 88.19 308 THR A CA 1
ATOM 2342 C C . THR A 1 308 ? 19.370 -14.269 -31.623 1.00 88.19 308 THR A C 1
ATOM 2344 O O . THR A 1 308 ? 18.521 -13.408 -31.879 1.00 88.19 308 THR A O 1
ATOM 2347 N N . PRO A 1 309 ? 20.630 -14.120 -32.082 1.00 88.69 309 PRO A N 1
ATOM 2348 C CA . PRO A 1 309 ? 21.035 -12.989 -32.920 1.00 88.69 309 PRO A CA 1
ATOM 2349 C C . PRO A 1 309 ? 20.170 -12.772 -34.176 1.00 88.69 309 PRO A C 1
ATOM 2351 O O . PRO A 1 309 ? 20.081 -11.644 -34.667 1.00 88.69 309 PRO A O 1
ATOM 2354 N N . VAL A 1 310 ? 19.509 -13.817 -34.691 1.00 89.75 310 VAL A N 1
ATOM 2355 C CA . VAL A 1 310 ? 18.576 -13.704 -35.823 1.00 89.75 310 VAL A CA 1
ATOM 2356 C C . VAL A 1 310 ? 17.331 -12.914 -35.416 1.00 89.75 310 VAL A C 1
ATOM 2358 O O . VAL A 1 310 ? 16.963 -11.948 -36.091 1.00 89.75 310 VAL A O 1
ATOM 2361 N N . GLU A 1 311 ? 16.708 -13.267 -34.293 1.00 91.19 311 GLU A N 1
ATOM 2362 C CA . GLU A 1 311 ? 15.539 -12.568 -33.758 1.00 91.19 311 GLU A CA 1
ATOM 2363 C C . GLU A 1 311 ? 15.896 -11.160 -33.272 1.00 91.19 311 GLU A C 1
ATOM 2365 O O . GLU A 1 311 ? 15.122 -10.227 -33.500 1.00 91.19 311 GLU A O 1
ATOM 2370 N N . HIS A 1 312 ? 17.098 -10.967 -32.719 1.00 91.06 312 HIS A N 1
ATOM 2371 C CA . HIS A 1 312 ? 17.627 -9.640 -32.386 1.00 91.06 312 HIS A CA 1
ATOM 2372 C C . HIS A 1 312 ? 17.656 -8.719 -33.614 1.00 91.06 312 HIS A C 1
ATOM 2374 O O . HIS A 1 312 ? 17.162 -7.590 -33.568 1.00 91.06 312 HIS A O 1
ATOM 2380 N N . ALA A 1 313 ? 18.188 -9.206 -34.741 1.00 89.44 313 ALA A N 1
ATOM 2381 C CA . ALA A 1 313 ? 18.239 -8.443 -35.986 1.00 89.44 313 ALA A CA 1
ATOM 2382 C C . ALA A 1 313 ? 16.836 -8.173 -36.561 1.00 89.44 313 ALA A C 1
ATOM 2384 O O . ALA A 1 313 ? 16.581 -7.095 -37.106 1.00 89.44 313 ALA A O 1
ATOM 2385 N N . LEU A 1 314 ? 15.906 -9.126 -36.428 1.00 90.25 314 LEU A N 1
ATOM 2386 C CA . LEU A 1 314 ? 14.514 -8.946 -36.848 1.00 90.25 314 LEU A CA 1
ATOM 2387 C C . LEU A 1 314 ? 13.795 -7.876 -36.026 1.00 90.25 314 LEU A C 1
ATOM 2389 O O . LEU A 1 314 ? 13.094 -7.054 -36.621 1.00 90.25 314 LEU A O 1
ATOM 2393 N N . LEU A 1 315 ? 13.989 -7.868 -34.705 1.00 91.06 315 LEU A N 1
ATOM 2394 C CA . LEU A 1 315 ? 13.434 -6.864 -33.801 1.00 91.06 315 LEU A CA 1
ATOM 2395 C C . LEU A 1 315 ? 13.924 -5.470 -34.186 1.00 91.06 315 LEU A C 1
ATOM 2397 O O . LEU A 1 315 ? 13.107 -4.611 -34.506 1.00 91.06 315 LEU A O 1
ATOM 2401 N N . VAL A 1 316 ? 15.240 -5.269 -34.264 1.00 91.19 316 VAL A N 1
ATOM 2402 C CA . VAL A 1 316 ? 15.844 -3.977 -34.631 1.00 91.19 316 VAL A CA 1
ATOM 2403 C C . VAL A 1 316 ? 15.326 -3.489 -35.989 1.00 91.19 316 VAL A C 1
ATOM 2405 O O . VAL A 1 316 ? 14.827 -2.371 -36.103 1.00 91.19 316 VAL A O 1
ATOM 2408 N N . ARG A 1 317 ? 15.313 -4.358 -37.007 1.00 89.62 317 ARG A N 1
ATOM 2409 C CA . ARG A 1 317 ? 14.812 -4.009 -38.345 1.00 89.62 317 ARG A CA 1
ATOM 2410 C C . ARG A 1 317 ? 13.316 -3.677 -38.355 1.00 89.62 317 ARG A C 1
ATOM 2412 O O . ARG A 1 317 ? 12.853 -2.928 -39.216 1.00 89.62 317 ARG A O 1
ATOM 2419 N N . PHE A 1 318 ? 12.523 -4.288 -37.478 1.00 90.38 318 PHE A N 1
ATOM 2420 C CA . PHE A 1 318 ? 11.092 -4.002 -37.371 1.00 90.38 318 PHE A CA 1
ATOM 2421 C C . PHE A 1 318 ? 10.843 -2.646 -36.705 1.00 90.38 318 PHE A C 1
ATOM 2423 O O . PHE A 1 318 ? 10.009 -1.875 -37.183 1.00 90.38 318 PHE A O 1
ATOM 2430 N N . LEU A 1 319 ? 11.593 -2.338 -35.647 1.00 89.75 319 LEU A N 1
ATOM 2431 C CA . LEU A 1 319 ? 11.530 -1.055 -34.951 1.00 89.75 319 LEU A CA 1
ATOM 2432 C C . LEU A 1 319 ? 11.967 0.102 -35.862 1.00 89.75 319 LEU A C 1
ATOM 2434 O O . LEU A 1 319 ? 11.256 1.103 -35.954 1.00 89.75 319 LEU A O 1
ATOM 2438 N N . GLU A 1 320 ? 13.030 -0.081 -36.647 1.00 89.25 320 GLU A N 1
ATOM 2439 C CA . GLU A 1 320 ? 13.469 0.888 -37.662 1.00 89.25 320 GLU A CA 1
ATOM 2440 C C . GLU A 1 320 ? 12.379 1.188 -38.697 1.00 89.25 320 GLU A C 1
ATOM 2442 O O . GLU A 1 320 ? 12.081 2.350 -38.975 1.00 89.25 320 GLU A O 1
ATOM 2447 N N . ARG A 1 321 ? 11.708 0.154 -39.230 1.00 90.25 321 ARG A N 1
ATOM 2448 C CA . ARG A 1 321 ? 10.585 0.338 -40.174 1.00 90.25 321 ARG A CA 1
ATOM 2449 C C . ARG A 1 321 ? 9.417 1.106 -39.565 1.00 90.25 321 ARG A C 1
ATOM 2451 O O . ARG A 1 321 ? 8.662 1.737 -40.299 1.00 90.25 321 ARG A O 1
ATOM 2458 N N . ARG A 1 322 ? 9.249 1.027 -38.245 1.00 86.38 322 ARG A N 1
ATOM 2459 C CA . ARG A 1 322 ? 8.220 1.750 -37.490 1.00 86.38 322 ARG A CA 1
ATOM 2460 C C . ARG A 1 322 ? 8.643 3.188 -37.150 1.00 86.38 322 ARG A C 1
ATOM 2462 O O . ARG A 1 322 ? 7.845 3.932 -36.588 1.00 86.38 322 ARG A O 1
ATOM 2469 N N . GLY A 1 323 ? 9.863 3.593 -37.512 1.00 83.75 323 GLY A N 1
ATOM 2470 C CA . GLY A 1 323 ? 10.414 4.926 -37.253 1.00 83.75 323 GLY A CA 1
ATOM 2471 C C . GLY A 1 323 ? 11.058 5.074 -35.872 1.00 83.75 323 GLY A C 1
ATOM 2472 O O . GLY A 1 323 ? 11.253 6.193 -35.393 1.00 83.75 323 GLY A O 1
ATOM 2473 N N . TRP A 1 324 ? 11.359 3.964 -35.198 1.00 83.88 324 TRP A N 1
ATOM 2474 C CA . TRP A 1 324 ? 12.081 3.966 -33.930 1.00 83.88 324 TRP A CA 1
ATOM 2475 C C . TRP A 1 324 ? 13.564 3.793 -34.270 1.00 83.88 324 TRP A C 1
ATOM 2477 O O . TRP A 1 324 ? 13.939 2.791 -34.870 1.00 83.88 324 TRP A O 1
ATOM 2487 N N . ASN A 1 325 ? 14.401 4.791 -33.975 1.00 79.75 325 ASN A N 1
ATOM 2488 C CA . ASN A 1 325 ? 15.811 4.823 -34.389 1.00 79.75 325 ASN A CA 1
ATOM 2489 C C . ASN A 1 325 ? 16.678 3.855 -33.552 1.00 79.75 325 ASN A C 1
ATOM 2491 O O . ASN A 1 325 ? 17.522 4.272 -32.762 1.00 79.75 325 ASN A O 1
ATOM 2495 N N . SER A 1 326 ? 16.419 2.553 -33.675 1.00 78.75 326 SER A N 1
ATOM 2496 C CA . SER A 1 326 ? 17.002 1.485 -32.855 1.00 78.75 326 SER A CA 1
ATOM 2497 C C . SER A 1 326 ? 18.394 1.019 -33.299 1.00 78.75 326 SER A C 1
ATOM 2499 O O . SER A 1 326 ? 18.939 0.117 -32.667 1.00 78.75 326 SER A O 1
ATOM 2501 N N . ASP A 1 327 ? 18.971 1.595 -34.362 1.00 80.88 327 ASP A N 1
ATOM 2502 C CA . ASP A 1 327 ? 20.337 1.290 -34.841 1.00 80.88 327 ASP A CA 1
ATOM 2503 C C . ASP A 1 327 ? 21.424 1.993 -34.009 1.00 80.88 327 ASP A C 1
ATOM 2505 O O . ASP A 1 327 ? 22.597 1.630 -34.070 1.00 80.88 327 ASP A O 1
ATOM 2509 N N . HIS A 1 328 ? 21.055 2.985 -33.189 1.00 84.06 328 HIS A N 1
ATOM 2510 C CA . HIS A 1 328 ? 22.031 3.744 -32.412 1.00 84.06 328 HIS A CA 1
ATOM 2511 C C . HIS A 1 328 ? 22.855 2.810 -31.496 1.00 84.06 328 HIS A C 1
ATOM 2513 O O . HIS A 1 328 ? 22.263 2.013 -30.755 1.00 84.06 328 HIS A O 1
ATOM 2519 N N . PRO A 1 329 ? 24.200 2.903 -31.488 1.00 82.69 329 PRO A N 1
ATOM 2520 C CA . PRO A 1 329 ? 25.078 1.942 -30.808 1.00 82.69 329 PRO A CA 1
ATOM 2521 C C . PRO A 1 329 ? 24.848 1.867 -29.295 1.00 82.69 329 PRO A C 1
ATOM 2523 O O . PRO A 1 329 ? 25.043 0.818 -28.690 1.00 82.69 329 PRO A O 1
ATOM 2526 N N . GLU A 1 330 ? 24.377 2.954 -28.681 1.00 83.31 330 GLU A N 1
ATOM 2527 C CA . GLU A 1 330 ? 24.023 2.987 -27.257 1.00 83.31 330 GLU A CA 1
ATOM 2528 C C . GLU A 1 330 ? 22.611 2.451 -26.980 1.00 83.31 330 GLU A C 1
ATOM 2530 O O . GLU A 1 330 ? 22.346 1.948 -25.890 1.00 83.31 330 GLU A O 1
ATOM 2535 N N . VAL A 1 331 ? 21.697 2.548 -27.947 1.00 88.00 331 VAL A N 1
ATOM 2536 C CA . VAL A 1 331 ? 20.281 2.188 -27.773 1.00 88.00 331 VAL A CA 1
ATOM 2537 C C . VAL A 1 331 ? 20.061 0.713 -28.099 1.00 88.00 331 VAL A C 1
ATOM 2539 O O . VAL A 1 331 ? 19.345 0.024 -27.376 1.00 88.00 331 VAL A O 1
ATOM 2542 N N . ARG A 1 332 ? 20.714 0.195 -29.148 1.00 89.38 332 ARG A N 1
ATOM 2543 C CA . ARG A 1 332 ? 20.560 -1.188 -29.619 1.00 89.38 332 ARG A CA 1
ATOM 2544 C C . ARG A 1 332 ? 20.809 -2.231 -28.518 1.00 89.38 332 ARG A C 1
ATOM 2546 O O . ARG A 1 332 ? 19.917 -3.051 -28.310 1.00 89.38 332 ARG A O 1
ATOM 2553 N N . PRO A 1 333 ? 21.939 -2.231 -27.781 1.00 88.38 333 PRO A N 1
ATOM 2554 C CA . PRO A 1 333 ? 22.180 -3.236 -26.743 1.00 88.38 333 PRO A CA 1
ATOM 2555 C C . PRO A 1 333 ? 21.150 -3.162 -25.609 1.00 88.38 333 PRO A C 1
ATOM 2557 O O . PRO A 1 333 ? 20.715 -4.191 -25.100 1.00 88.38 333 PRO A O 1
ATOM 2560 N N . ARG A 1 334 ? 20.705 -1.945 -25.265 1.00 88.94 334 ARG A N 1
ATOM 2561 C CA . ARG A 1 334 ? 19.675 -1.693 -24.246 1.00 88.94 334 ARG A CA 1
ATOM 2562 C C . ARG A 1 334 ? 18.312 -2.210 -24.656 1.00 88.94 334 ARG A C 1
ATOM 2564 O O . ARG A 1 334 ? 17.650 -2.870 -23.861 1.00 88.94 334 ARG A O 1
ATOM 2571 N N . LEU A 1 335 ? 17.934 -1.998 -25.912 1.00 90.31 335 LEU A N 1
ATOM 2572 C CA . LEU A 1 335 ? 16.696 -2.536 -26.456 1.00 90.31 335 LEU A CA 1
ATOM 2573 C C . LEU A 1 335 ? 16.677 -4.056 -26.490 1.00 90.31 335 LEU A C 1
ATOM 2575 O O . LEU A 1 335 ? 15.662 -4.650 -26.142 1.00 90.31 335 LEU A O 1
ATOM 2579 N N . LEU A 1 336 ? 17.783 -4.686 -26.888 1.00 91.81 336 LEU A N 1
ATOM 2580 C CA . LEU A 1 336 ? 17.878 -6.145 -26.918 1.00 91.81 336 LEU A CA 1
ATOM 2581 C C . LEU A 1 336 ? 17.798 -6.740 -25.510 1.00 91.81 336 LEU A C 1
ATOM 2583 O O . LEU A 1 336 ? 17.062 -7.702 -25.301 1.00 91.81 336 LEU A O 1
ATOM 2587 N N . ALA A 1 337 ? 18.479 -6.134 -24.537 1.00 89.62 337 ALA A N 1
ATOM 2588 C CA . ALA A 1 337 ? 18.404 -6.574 -23.151 1.00 89.62 337 ALA A CA 1
ATOM 2589 C C . ALA A 1 337 ? 16.996 -6.381 -22.558 1.00 89.62 337 ALA A C 1
ATOM 2591 O O . ALA A 1 337 ? 16.471 -7.284 -21.913 1.00 89.62 337 ALA A O 1
ATOM 2592 N N . ALA A 1 338 ? 16.347 -5.241 -22.818 1.00 91.12 338 ALA A N 1
ATOM 2593 C CA . ALA A 1 338 ? 14.977 -4.983 -22.374 1.00 91.12 338 ALA A CA 1
ATOM 2594 C C . ALA A 1 338 ? 13.960 -5.934 -23.028 1.00 91.12 338 ALA A C 1
ATOM 2596 O O . ALA A 1 338 ? 13.069 -6.441 -22.352 1.00 91.12 338 ALA A O 1
ATOM 2597 N N . ALA A 1 339 ? 14.116 -6.235 -24.321 1.00 91.69 339 ALA A N 1
ATOM 2598 C CA . ALA A 1 339 ? 13.307 -7.237 -25.013 1.00 91.69 339 ALA A CA 1
ATOM 2599 C C . ALA A 1 339 ? 13.514 -8.648 -24.440 1.00 91.69 339 ALA A C 1
ATOM 2601 O O . ALA A 1 339 ? 12.537 -9.373 -24.274 1.00 91.69 339 ALA A O 1
ATOM 2602 N N . GLY A 1 340 ? 14.748 -9.011 -24.078 1.00 90.19 340 GLY A N 1
ATOM 2603 C CA . GLY A 1 340 ? 15.043 -10.265 -23.382 1.00 90.19 340 GLY A CA 1
ATOM 2604 C C . GLY A 1 340 ? 14.357 -10.350 -22.015 1.00 90.19 340 GLY A C 1
ATOM 2605 O O . GLY A 1 340 ? 13.732 -11.358 -21.703 1.00 90.19 340 GLY A O 1
ATOM 2606 N N . VAL A 1 341 ? 14.369 -9.269 -21.227 1.00 90.19 341 VAL A N 1
ATOM 2607 C CA . VAL A 1 341 ? 13.631 -9.210 -19.949 1.00 90.19 341 VAL A CA 1
ATOM 2608 C C . VAL A 1 341 ? 12.127 -9.395 -20.170 1.00 90.19 341 VAL A C 1
ATOM 2610 O O . VAL A 1 341 ? 11.510 -10.214 -19.494 1.00 90.19 341 VAL A O 1
ATOM 2613 N N . LEU A 1 342 ? 11.532 -8.701 -21.148 1.00 91.75 342 LEU A N 1
ATOM 2614 C CA . LEU A 1 342 ? 10.113 -8.878 -21.486 1.00 91.75 342 LEU A CA 1
ATOM 2615 C C . LEU A 1 342 ? 9.801 -10.328 -21.879 1.00 91.75 342 LEU A C 1
ATOM 2617 O O . LEU A 1 342 ? 8.795 -10.883 -21.444 1.00 91.75 342 LEU A O 1
ATOM 2621 N N . ALA A 1 343 ? 10.664 -10.945 -22.683 1.00 90.06 343 ALA A N 1
ATOM 2622 C CA . ALA A 1 343 ? 10.524 -12.322 -23.135 1.00 90.06 343 ALA A CA 1
ATOM 2623 C C . ALA A 1 343 ? 10.588 -13.342 -21.993 1.00 90.06 343 ALA A C 1
ATOM 2625 O O . ALA A 1 343 ? 9.765 -14.260 -21.946 1.00 90.06 343 ALA A O 1
ATOM 2626 N N . ALA A 1 344 ? 11.534 -13.161 -21.069 1.00 89.50 344 ALA A N 1
ATOM 2627 C CA . ALA A 1 344 ? 11.714 -14.029 -19.911 1.00 89.50 344 ALA A CA 1
ATOM 2628 C C . ALA A 1 344 ? 10.526 -13.919 -18.947 1.00 89.50 344 ALA A C 1
ATOM 2630 O O . ALA A 1 344 ? 9.981 -14.920 -18.492 1.00 89.50 344 ALA A O 1
ATOM 2631 N N . GLU A 1 345 ? 10.046 -12.699 -18.709 1.00 88.69 345 GLU A N 1
ATOM 2632 C CA . GLU A 1 345 ? 8.874 -12.427 -17.870 1.00 88.69 345 GLU A CA 1
ATOM 2633 C C . GLU A 1 345 ? 7.555 -12.913 -18.495 1.00 88.69 345 GLU A C 1
ATOM 2635 O O . GLU A 1 345 ? 6.601 -13.237 -17.790 1.00 88.69 345 GLU A O 1
ATOM 2640 N N . MET A 1 346 ? 7.475 -12.982 -19.827 1.00 87.69 346 MET A N 1
ATOM 2641 C CA . MET A 1 346 ? 6.373 -13.646 -20.534 1.00 87.69 346 MET A CA 1
ATOM 2642 C C . MET A 1 346 ? 6.486 -15.183 -20.517 1.00 87.69 346 MET A C 1
ATOM 2644 O O . MET A 1 346 ? 5.533 -15.859 -20.902 1.00 87.69 346 MET A O 1
ATOM 2648 N N . GLY A 1 347 ? 7.616 -15.736 -20.062 1.00 85.25 347 GLY A N 1
ATOM 2649 C CA . GLY A 1 347 ? 7.871 -17.175 -19.990 1.00 85.25 347 GLY A CA 1
ATOM 2650 C C . GLY A 1 347 ? 8.267 -17.816 -21.321 1.00 85.25 347 GLY A C 1
ATOM 2651 O O . GLY A 1 347 ? 8.128 -19.028 -21.465 1.00 85.25 347 GLY A O 1
ATOM 2652 N N . TYR A 1 348 ? 8.717 -17.024 -22.300 1.00 87.56 348 TYR A N 1
ATOM 2653 C CA . TYR A 1 348 ? 9.154 -17.546 -23.597 1.00 87.56 348 TYR A CA 1
ATOM 2654 C C . TYR A 1 348 ? 10.632 -17.955 -23.623 1.00 87.56 348 TYR A C 1
ATOM 2656 O O . TYR A 1 348 ? 10.975 -18.835 -24.407 1.00 87.56 348 TYR A O 1
ATOM 2664 N N . ILE A 1 349 ? 11.483 -17.327 -22.801 1.00 88.62 349 ILE A N 1
ATOM 2665 C CA . ILE A 1 349 ? 12.923 -17.627 -22.702 1.00 88.62 349 ILE A CA 1
ATOM 2666 C C . ILE A 1 349 ? 13.354 -17.802 -21.248 1.00 88.62 349 ILE A C 1
ATOM 2668 O O . ILE A 1 349 ? 12.714 -17.265 -20.340 1.00 88.62 349 ILE A O 1
ATOM 2672 N N . ASP A 1 350 ? 14.461 -18.508 -21.031 1.00 83.50 350 ASP A N 1
ATOM 2673 C CA . ASP A 1 350 ? 15.083 -18.605 -19.717 1.00 83.50 350 ASP A CA 1
ATOM 2674 C C . ASP A 1 350 ? 15.872 -17.320 -19.389 1.00 83.50 350 ASP A C 1
ATOM 2676 O O . ASP A 1 350 ? 16.399 -16.652 -20.282 1.00 83.50 350 ASP A O 1
ATOM 2680 N N . PRO A 1 351 ? 15.990 -16.937 -18.103 1.00 80.50 351 PRO A N 1
ATOM 2681 C CA . PRO A 1 351 ? 16.685 -15.709 -17.702 1.00 80.50 351 PRO A CA 1
ATOM 2682 C C . PRO A 1 351 ? 18.189 -15.713 -18.030 1.00 80.50 351 PRO A C 1
ATOM 2684 O O . PRO A 1 351 ? 18.820 -14.659 -17.995 1.00 80.50 351 PRO A O 1
ATOM 2687 N N . GLU A 1 352 ? 18.763 -16.878 -18.340 1.00 79.12 352 GLU A N 1
ATOM 2688 C CA . GLU A 1 352 ? 20.159 -17.040 -18.767 1.00 79.12 352 GLU A CA 1
ATOM 2689 C C . GLU A 1 352 ? 20.379 -16.621 -20.232 1.00 79.12 352 GLU A C 1
ATOM 2691 O O . GLU A 1 352 ? 21.486 -16.225 -20.593 1.00 79.12 352 GLU A O 1
ATOM 2696 N N . ASP A 1 353 ? 19.319 -16.624 -21.047 1.00 79.62 353 ASP A N 1
ATOM 2697 C CA . ASP A 1 353 ? 19.361 -16.270 -22.471 1.00 79.62 353 ASP A CA 1
ATOM 2698 C C . ASP A 1 353 ? 19.180 -14.761 -22.719 1.00 79.62 353 ASP A C 1
ATOM 2700 O O . ASP A 1 353 ? 19.174 -14.296 -23.862 1.00 79.62 353 ASP A O 1
ATOM 2704 N N . ILE A 1 354 ? 19.027 -13.963 -21.655 1.00 81.75 354 ILE A N 1
ATOM 2705 C CA . ILE A 1 354 ? 18.876 -12.510 -21.763 1.00 81.75 354 ILE A CA 1
ATOM 2706 C C . ILE A 1 354 ? 20.205 -11.900 -22.240 1.00 81.75 354 ILE A C 1
ATOM 2708 O O . ILE A 1 354 ? 21.233 -12.066 -21.575 1.00 81.75 354 ILE A O 1
ATOM 2712 N N . PRO A 1 355 ? 20.212 -11.114 -23.336 1.00 80.69 355 PRO A N 1
ATOM 2713 C CA . PRO A 1 355 ? 21.419 -10.445 -23.799 1.00 80.69 355 PRO A CA 1
ATOM 2714 C C . PRO A 1 355 ? 21.982 -9.509 -22.727 1.00 80.69 355 PRO A C 1
ATOM 2716 O O . PRO A 1 355 ? 21.297 -8.599 -22.248 1.00 80.69 355 PRO A O 1
ATOM 2719 N N . ALA A 1 356 ? 23.248 -9.710 -22.365 1.00 74.88 356 ALA A N 1
ATOM 2720 C CA . ALA A 1 356 ? 23.930 -8.842 -21.419 1.00 74.88 356 ALA A CA 1
ATOM 2721 C C . ALA A 1 356 ? 24.149 -7.446 -22.020 1.00 74.88 356 ALA A C 1
ATOM 2723 O O . ALA A 1 356 ? 24.513 -7.295 -23.189 1.00 74.88 356 ALA A O 1
ATOM 2724 N N . LEU A 1 357 ? 23.968 -6.409 -21.200 1.00 72.75 357 LEU A N 1
ATOM 2725 C CA . LEU A 1 357 ? 24.424 -5.073 -21.567 1.00 72.75 357 LEU A CA 1
ATOM 2726 C C . LEU A 1 357 ? 25.954 -5.040 -21.567 1.00 72.75 357 LEU A C 1
ATOM 2728 O O . LEU A 1 357 ? 26.554 -5.584 -20.635 1.00 72.75 357 LEU A O 1
ATOM 2732 N N . PRO A 1 358 ? 26.586 -4.341 -22.524 1.00 59.28 358 PRO A N 1
ATOM 2733 C CA . PRO A 1 358 ? 27.997 -4.017 -22.417 1.00 59.28 358 PRO A CA 1
ATOM 2734 C C . PRO A 1 358 ? 28.171 -3.107 -21.198 1.00 59.28 358 PRO A C 1
ATOM 2736 O O . PRO A 1 358 ? 27.828 -1.924 -21.220 1.00 59.28 358 PRO A O 1
ATOM 2739 N N . THR A 1 359 ? 28.643 -3.668 -20.089 1.00 55.56 359 THR A N 1
ATOM 2740 C CA . THR A 1 359 ? 29.082 -2.871 -18.946 1.00 55.56 359 THR A CA 1
ATOM 2741 C C . THR A 1 359 ? 30.370 -2.154 -19.343 1.00 55.56 359 THR A C 1
ATOM 2743 O O . THR A 1 359 ? 31.127 -2.635 -20.189 1.00 55.56 359 THR A O 1
ATOM 2746 N N . SER A 1 360 ? 30.657 -1.007 -18.728 1.00 47.78 360 SER A N 1
ATOM 2747 C CA . SER A 1 360 ? 31.864 -0.194 -18.966 1.00 47.78 360 SER A CA 1
ATOM 2748 C C . SER A 1 360 ? 33.197 -0.908 -18.670 1.00 47.78 360 SER A C 1
ATOM 2750 O O . SER A 1 360 ? 34.254 -0.290 -18.741 1.00 47.78 360 SER A O 1
ATOM 2752 N N . LEU A 1 361 ? 33.155 -2.202 -18.346 1.00 46.38 361 LEU A N 1
ATOM 2753 C CA . LEU A 1 361 ? 34.293 -3.084 -18.117 1.00 46.38 361 LEU A CA 1
ATOM 2754 C C . LEU A 1 361 ? 34.212 -4.359 -18.974 1.00 46.38 361 LEU A C 1
ATOM 2756 O O . LEU A 1 361 ? 34.704 -5.415 -18.591 1.00 46.38 361 LEU A O 1
ATOM 2760 N N . SER A 1 362 ? 33.601 -4.260 -20.154 1.00 43.38 362 SER A N 1
ATOM 2761 C CA . SER A 1 362 ? 33.681 -5.299 -21.183 1.00 43.38 362 SER A CA 1
ATOM 2762 C C . SER A 1 362 ? 34.985 -5.107 -21.962 1.00 43.38 362 SER A C 1
ATOM 2764 O O . SER A 1 362 ? 34.981 -4.615 -23.086 1.00 43.38 362 SER A O 1
ATOM 2766 N N . LEU A 1 363 ? 36.126 -5.402 -21.336 1.00 45.53 363 LEU A N 1
ATOM 2767 C CA . LEU A 1 363 ? 37.355 -5.593 -22.103 1.00 45.53 363 LEU A CA 1
ATOM 2768 C C . LEU A 1 363 ? 37.172 -6.886 -22.905 1.00 45.53 363 LEU A C 1
ATOM 2770 O O . LEU A 1 363 ? 36.897 -7.932 -22.316 1.00 45.53 363 LEU A O 1
ATOM 2774 N N . ASP A 1 364 ? 37.297 -6.811 -24.231 1.00 51.44 364 ASP A N 1
ATOM 2775 C CA . ASP A 1 364 ? 37.314 -7.994 -25.095 1.00 51.44 364 ASP A CA 1
ATOM 2776 C C . ASP A 1 364 ? 38.295 -9.027 -24.523 1.00 51.44 364 ASP A C 1
ATOM 2778 O O . ASP A 1 364 ? 39.432 -8.682 -24.191 1.00 51.44 364 ASP A O 1
ATOM 2782 N N . SER A 1 365 ? 37.879 -10.292 -24.416 1.00 53.00 365 SER A N 1
ATOM 2783 C CA . SER A 1 365 ? 38.708 -11.395 -23.891 1.00 53.00 365 SER A CA 1
ATOM 2784 C C . SER A 1 365 ? 40.104 -11.443 -24.538 1.00 53.00 365 SER A C 1
ATOM 2786 O O . SER A 1 365 ? 41.113 -11.727 -23.882 1.00 53.00 365 SER A O 1
ATOM 2788 N N . ASP A 1 366 ? 40.178 -11.090 -25.821 1.00 56.09 366 ASP A N 1
ATOM 2789 C CA . ASP A 1 366 ? 41.423 -11.029 -26.583 1.00 56.09 366 ASP A CA 1
ATOM 2790 C C . ASP A 1 366 ? 42.294 -9.817 -26.205 1.00 56.09 366 ASP A C 1
ATOM 2792 O O . ASP A 1 366 ? 43.521 -9.923 -26.154 1.00 56.09 366 ASP A O 1
ATOM 2796 N N . GLN A 1 367 ? 41.687 -8.679 -25.854 1.00 51.00 367 GLN A N 1
ATOM 2797 C CA . GLN A 1 367 ? 42.413 -7.492 -25.391 1.00 51.00 367 GLN A CA 1
ATOM 2798 C C . GLN A 1 367 ? 42.899 -7.628 -23.946 1.00 51.00 367 GLN A C 1
ATOM 2800 O O . GLN A 1 367 ? 44.008 -7.191 -23.635 1.00 51.00 367 GLN A O 1
ATOM 2805 N N . VAL A 1 368 ? 42.134 -8.297 -23.075 1.00 54.97 368 VAL A N 1
ATOM 2806 C CA . VAL A 1 368 ? 42.562 -8.615 -21.699 1.00 54.97 368 VAL A CA 1
ATOM 2807 C C . VAL A 1 368 ? 43.847 -9.439 -21.716 1.00 54.97 368 VAL A C 1
ATOM 2809 O O . VAL A 1 368 ? 44.778 -9.157 -20.962 1.00 54.97 368 VAL A O 1
ATOM 2812 N N . SER A 1 369 ? 43.934 -10.415 -22.620 1.00 62.31 369 SER A N 1
ATOM 2813 C CA . SER A 1 369 ? 45.112 -11.274 -22.762 1.00 62.31 369 SER A CA 1
ATOM 2814 C C . SER A 1 369 ? 46.363 -10.484 -23.171 1.00 62.31 369 SER A C 1
ATOM 2816 O O . SER A 1 369 ? 47.435 -10.691 -22.600 1.00 62.31 369 SER A O 1
ATOM 2818 N N . GLY A 1 370 ? 46.224 -9.524 -24.091 1.00 70.81 370 GLY A N 1
ATOM 2819 C CA . GLY A 1 370 ? 47.322 -8.642 -24.501 1.00 70.81 370 GLY A CA 1
ATOM 2820 C C . GLY A 1 370 ? 47.778 -7.676 -23.401 1.00 70.81 370 GLY A C 1
ATOM 2821 O O . GLY A 1 370 ? 48.979 -7.496 -23.194 1.00 70.81 370 GLY A O 1
ATOM 2822 N N . VAL A 1 371 ? 46.839 -7.100 -22.641 1.00 62.62 371 VAL A N 1
ATOM 2823 C CA . VAL A 1 371 ? 47.159 -6.209 -21.512 1.00 62.62 371 VAL A CA 1
ATOM 2824 C C . VAL A 1 371 ? 47.893 -6.972 -20.409 1.00 62.62 371 VAL A C 1
ATOM 2826 O O . VAL A 1 371 ? 48.904 -6.488 -19.899 1.00 62.62 371 VAL A O 1
ATOM 2829 N N . VAL A 1 372 ? 47.451 -8.189 -20.083 1.00 69.50 372 VAL A N 1
ATOM 2830 C CA . VAL A 1 372 ? 48.110 -9.039 -19.081 1.00 69.50 372 VAL A CA 1
ATOM 2831 C C . VAL A 1 372 ? 49.532 -9.406 -19.509 1.00 69.50 372 VAL A C 1
ATOM 2833 O O . VAL A 1 372 ? 50.431 -9.400 -18.668 1.00 69.50 372 VAL A O 1
ATOM 2836 N N . GLU A 1 373 ? 49.770 -9.673 -20.795 1.00 73.56 373 GLU A N 1
ATOM 2837 C CA . GLU A 1 373 ? 51.124 -9.955 -21.284 1.00 73.56 373 GLU A CA 1
ATOM 2838 C C . GLU A 1 373 ? 52.029 -8.718 -21.213 1.00 73.56 373 GLU A C 1
ATOM 2840 O O . GLU A 1 373 ? 53.150 -8.817 -20.719 1.00 73.56 373 GLU A O 1
ATOM 2845 N N . SER A 1 374 ? 51.513 -7.534 -21.563 1.00 72.50 374 SER A N 1
ATOM 2846 C CA . SER A 1 374 ? 52.262 -6.278 -21.413 1.00 72.50 374 SER A CA 1
ATOM 2847 C C . SER A 1 374 ? 52.603 -5.972 -19.947 1.00 72.50 374 SER A C 1
ATOM 2849 O O . SER A 1 374 ? 53.721 -5.568 -19.634 1.00 72.50 374 SER A O 1
ATOM 2851 N N . MET A 1 375 ? 51.684 -6.247 -19.013 1.00 62.94 375 MET A N 1
ATOM 2852 C CA . MET A 1 375 ? 51.943 -6.100 -17.578 1.00 62.94 375 MET A CA 1
ATOM 2853 C C . MET A 1 375 ? 52.996 -7.098 -17.092 1.00 62.94 375 MET A C 1
ATOM 2855 O O . MET A 1 375 ? 53.838 -6.744 -16.267 1.00 62.94 375 MET A O 1
ATOM 2859 N N . ARG A 1 376 ? 52.986 -8.338 -17.599 1.00 75.56 376 ARG A N 1
ATOM 2860 C CA . ARG A 1 376 ? 54.017 -9.337 -17.279 1.00 75.56 376 ARG A CA 1
ATOM 2861 C C . ARG A 1 376 ? 55.383 -8.941 -17.822 1.00 75.56 376 ARG A C 1
ATOM 2863 O O . ARG A 1 376 ? 56.376 -9.194 -17.148 1.00 75.56 376 ARG A O 1
ATOM 2870 N N . GLU A 1 377 ? 55.432 -8.330 -19.000 1.00 75.69 377 GLU A N 1
ATOM 2871 C CA . GLU A 1 377 ? 56.663 -7.828 -19.607 1.00 75.69 377 GLU A CA 1
ATOM 2872 C C . GLU A 1 377 ? 57.248 -6.659 -18.806 1.00 75.69 377 GLU A C 1
ATOM 2874 O O . GLU A 1 377 ? 58.422 -6.703 -18.447 1.00 75.69 377 GLU A O 1
ATOM 2879 N N . VAL A 1 378 ? 56.414 -5.696 -18.398 1.00 77.69 378 VAL A N 1
ATOM 2880 C CA . VAL A 1 378 ? 56.818 -4.581 -17.521 1.00 77.69 378 VAL A CA 1
ATOM 2881 C C . VAL A 1 378 ? 57.309 -5.082 -16.159 1.00 77.69 378 VAL A C 1
ATOM 2883 O O . VAL A 1 378 ? 58.315 -4.599 -15.644 1.00 77.69 378 VAL A O 1
ATOM 2886 N N . LEU A 1 379 ? 56.647 -6.082 -15.567 1.00 69.44 379 LEU A N 1
ATOM 2887 C CA . LEU A 1 379 ? 57.107 -6.687 -14.311 1.00 69.44 379 LEU A CA 1
ATOM 2888 C C . LEU A 1 379 ? 58.473 -7.370 -14.468 1.00 69.44 379 LEU A C 1
ATOM 2890 O O . LEU A 1 379 ? 59.316 -7.246 -13.577 1.00 69.44 379 LEU A O 1
ATOM 2894 N N . ARG A 1 380 ? 58.705 -8.031 -15.609 1.00 77.88 380 ARG A N 1
ATOM 2895 C CA . ARG A 1 380 ? 59.992 -8.650 -15.951 1.00 77.88 380 ARG A CA 1
ATOM 2896 C C . ARG A 1 380 ? 61.094 -7.602 -16.131 1.00 77.88 380 ARG A C 1
ATOM 2898 O O . ARG A 1 380 ? 62.190 -7.804 -15.616 1.00 77.88 380 ARG A O 1
ATOM 2905 N N . ASP A 1 381 ? 60.792 -6.485 -16.791 1.00 76.50 381 ASP A N 1
ATOM 2906 C CA . ASP A 1 381 ? 61.713 -5.352 -16.981 1.00 76.50 381 ASP A CA 1
ATOM 2907 C C . ASP A 1 381 ? 62.093 -4.689 -15.643 1.00 76.50 381 ASP A C 1
ATOM 2909 O O . ASP A 1 381 ? 63.240 -4.320 -15.405 1.00 76.50 381 ASP A O 1
ATOM 2913 N N . MET A 1 382 ? 61.158 -4.665 -14.688 1.00 69.12 382 MET A N 1
ATOM 2914 C CA . MET A 1 382 ? 61.398 -4.235 -13.305 1.00 69.12 382 MET A CA 1
ATOM 2915 C C . MET A 1 382 ? 62.108 -5.287 -12.426 1.00 69.12 382 MET A C 1
ATOM 2917 O O . MET A 1 382 ? 62.234 -5.089 -11.213 1.00 69.12 382 MET A O 1
ATOM 2921 N N . GLY A 1 383 ? 62.558 -6.411 -12.998 1.00 66.12 383 GLY A N 1
ATOM 2922 C CA . GLY A 1 383 ? 63.282 -7.470 -12.289 1.00 66.12 383 GLY A CA 1
ATOM 2923 C C . GLY A 1 383 ? 62.424 -8.295 -11.323 1.00 66.12 383 GLY A C 1
ATOM 2924 O O . GLY A 1 383 ? 62.963 -8.901 -10.397 1.00 66.12 383 GLY A O 1
ATOM 2925 N N . ARG A 1 384 ? 61.095 -8.310 -11.497 1.00 65.94 384 ARG A N 1
ATOM 2926 C CA . ARG A 1 384 ? 60.164 -9.107 -10.684 1.00 65.94 384 ARG A CA 1
ATOM 2927 C C . ARG A 1 384 ? 59.598 -10.272 -11.488 1.00 65.94 384 ARG A C 1
ATOM 2929 O O . ARG A 1 384 ? 59.180 -10.111 -12.632 1.00 65.94 384 ARG A O 1
ATOM 2936 N N . GLU A 1 385 ? 59.534 -11.449 -10.872 1.00 63.41 385 GLU A N 1
ATOM 2937 C CA . GLU A 1 385 ? 58.839 -12.583 -11.480 1.00 63.41 385 GLU A CA 1
ATOM 2938 C C . GLU A 1 385 ? 57.319 -12.351 -11.464 1.00 63.41 385 GLU A C 1
ATOM 2940 O O . GLU A 1 385 ? 56.762 -11.968 -10.428 1.00 63.41 385 GLU A O 1
ATOM 2945 N N . PRO A 1 386 ? 56.626 -12.553 -12.600 1.00 55.91 386 PRO A N 1
ATOM 2946 C CA . PRO A 1 386 ? 55.182 -12.407 -12.653 1.00 55.91 386 PRO A CA 1
ATOM 2947 C C . PRO A 1 386 ? 54.516 -13.505 -11.807 1.00 55.91 386 PRO A C 1
ATOM 2949 O O . PRO A 1 386 ? 54.914 -14.669 -11.900 1.00 55.91 386 PRO A O 1
ATOM 2952 N N . PRO A 1 387 ? 53.488 -13.174 -11.006 1.00 58.91 387 PRO A N 1
ATOM 2953 C CA . PRO A 1 387 ? 52.818 -14.158 -10.168 1.00 58.91 387 PRO A CA 1
ATOM 2954 C C . PRO A 1 387 ? 52.172 -15.236 -11.046 1.00 58.91 387 PRO A C 1
ATOM 2956 O O . PRO A 1 387 ? 51.421 -14.939 -11.980 1.00 58.91 387 PRO A O 1
ATOM 2959 N N . SER A 1 388 ? 52.486 -16.498 -10.757 1.00 59.06 388 SER A N 1
ATOM 2960 C CA . SER A 1 388 ? 51.859 -17.651 -11.402 1.00 59.06 388 SER A CA 1
ATOM 2961 C C . SER A 1 388 ? 50.679 -18.124 -10.553 1.00 59.06 388 SER A C 1
ATOM 2963 O O . SER A 1 388 ? 50.652 -17.913 -9.345 1.00 59.06 388 SER A O 1
ATOM 2965 N N . LEU A 1 389 ? 49.691 -18.798 -11.148 1.00 51.62 389 LEU A N 1
ATOM 2966 C CA . LEU A 1 389 ? 48.544 -19.333 -10.392 1.00 51.62 389 LEU A CA 1
ATOM 2967 C C . LEU A 1 389 ? 48.967 -20.287 -9.253 1.00 51.62 389 LEU A C 1
ATOM 2969 O O . LEU A 1 389 ? 48.228 -20.459 -8.287 1.00 51.62 389 LEU A O 1
ATOM 2973 N N . ALA A 1 390 ? 50.179 -20.848 -9.327 1.00 49.94 390 ALA A N 1
ATOM 2974 C CA . ALA A 1 390 ? 50.769 -21.646 -8.259 1.00 49.94 390 ALA A CA 1
ATOM 2975 C C . ALA A 1 390 ? 51.187 -20.808 -7.033 1.00 49.94 390 ALA A C 1
ATOM 2977 O O . ALA A 1 390 ? 51.064 -21.292 -5.913 1.00 49.94 390 ALA A O 1
ATOM 2978 N N . SER A 1 391 ? 51.602 -19.545 -7.204 1.00 52.44 391 SER A N 1
ATOM 2979 C CA . SER A 1 391 ? 52.022 -18.676 -6.090 1.00 52.44 391 SER A CA 1
ATOM 2980 C C . SER A 1 391 ? 50.859 -18.061 -5.303 1.00 52.44 391 SER A C 1
ATOM 2982 O O . SER A 1 391 ? 51.089 -17.391 -4.304 1.00 52.44 391 SER A O 1
ATOM 2984 N N . VAL A 1 392 ? 49.614 -18.251 -5.755 1.00 49.69 392 VAL A N 1
ATOM 2985 C CA . VAL A 1 392 ? 48.396 -17.723 -5.104 1.00 49.69 392 VAL A CA 1
ATOM 2986 C C . VAL A 1 392 ? 47.740 -18.767 -4.184 1.00 49.69 392 VAL A C 1
ATOM 2988 O O . VAL A 1 392 ? 46.882 -18.426 -3.378 1.00 49.69 392 VAL A O 1
ATOM 2991 N N . SER A 1 393 ? 48.147 -20.040 -4.269 1.00 44.28 393 SER A N 1
ATOM 2992 C CA . SER A 1 393 ? 47.539 -21.137 -3.494 1.00 44.28 393 SER A CA 1
ATOM 2993 C C . SER A 1 393 ? 48.200 -21.404 -2.136 1.00 44.28 393 SER A C 1
ATOM 2995 O O . SER A 1 393 ? 47.724 -22.266 -1.399 1.00 44.28 393 SER A O 1
ATOM 2997 N N . GLU A 1 394 ? 49.262 -20.682 -1.772 1.00 42.06 394 GLU A N 1
ATOM 2998 C CA . GLU A 1 394 ? 49.744 -20.700 -0.390 1.00 42.06 394 GLU A CA 1
ATOM 2999 C C . GLU A 1 394 ? 48.949 -19.675 0.431 1.00 42.06 394 GLU A C 1
ATOM 3001 O O . GLU A 1 394 ? 48.941 -18.492 0.078 1.00 42.06 394 GLU A O 1
ATOM 3006 N N . PRO A 1 395 ? 48.263 -20.082 1.516 1.00 43.69 395 PRO A N 1
ATOM 3007 C CA . PRO A 1 395 ? 47.655 -19.130 2.424 1.00 43.69 395 PRO A CA 1
ATOM 3008 C C . PRO A 1 395 ? 48.792 -18.383 3.119 1.00 43.69 395 PRO A C 1
ATOM 3010 O O . PRO A 1 395 ? 49.434 -18.900 4.031 1.00 43.69 395 PRO A O 1
ATOM 3013 N N . VAL A 1 396 ? 49.061 -17.170 2.646 1.00 47.84 396 VAL A N 1
ATOM 3014 C CA . VAL A 1 396 ? 49.945 -16.199 3.286 1.00 47.84 396 VAL A CA 1
ATOM 3015 C C . VAL A 1 396 ? 49.331 -15.872 4.649 1.00 47.84 396 VAL A C 1
ATOM 3017 O O . VAL A 1 396 ? 48.442 -15.033 4.765 1.00 47.84 396 VAL A O 1
ATOM 3020 N N . GLY A 1 397 ? 49.716 -16.635 5.672 1.00 47.47 397 GLY A N 1
ATOM 3021 C CA . GLY A 1 397 ? 49.297 -16.399 7.048 1.00 47.47 397 GLY A CA 1
ATOM 3022 C C . GLY A 1 397 ? 49.805 -15.040 7.523 1.00 47.47 397 GLY A C 1
ATOM 3023 O O . GLY A 1 397 ? 50.914 -14.641 7.173 1.00 47.47 397 GLY A O 1
ATOM 3024 N N . GLU A 1 398 ? 49.016 -14.360 8.360 1.00 53.00 398 GLU A N 1
ATOM 3025 C CA . GLU A 1 398 ? 49.281 -13.026 8.942 1.00 53.00 398 GLU A CA 1
ATOM 3026 C C . GLU A 1 398 ? 50.713 -12.832 9.489 1.00 53.00 398 GLU A C 1
ATOM 3028 O O . GLU A 1 398 ? 51.193 -11.707 9.604 1.00 53.00 398 GLU A O 1
ATOM 3033 N N . GLN A 1 399 ? 51.434 -13.917 9.787 1.00 49.53 399 GLN A N 1
ATOM 3034 C CA . GLN A 1 399 ? 52.829 -13.901 10.226 1.00 49.53 399 GLN A CA 1
ATOM 3035 C C . GLN A 1 399 ? 53.802 -13.304 9.196 1.00 49.53 399 GLN A C 1
ATOM 3037 O O . GLN A 1 399 ? 54.689 -12.556 9.595 1.00 49.53 399 GLN A O 1
ATOM 3042 N N . SER A 1 400 ? 53.634 -13.536 7.887 1.00 57.06 400 SER A N 1
ATOM 3043 C CA . SER A 1 400 ? 54.606 -13.026 6.902 1.00 57.06 400 SER A CA 1
ATOM 3044 C C . SER A 1 400 ? 54.522 -11.515 6.695 1.00 57.06 400 SER A C 1
ATOM 3046 O O . SER A 1 400 ? 55.519 -10.876 6.360 1.00 57.06 400 SER A O 1
ATOM 3048 N N . ASP A 1 401 ? 53.336 -10.934 6.881 1.00 55.44 401 ASP A N 1
ATOM 3049 C CA . ASP A 1 401 ? 53.169 -9.484 6.813 1.00 55.44 401 ASP A CA 1
ATOM 3050 C C . ASP A 1 401 ? 53.703 -8.818 8.084 1.00 55.44 401 ASP A C 1
ATOM 3052 O O . ASP A 1 401 ? 54.335 -7.766 7.998 1.00 55.44 401 ASP A O 1
ATOM 3056 N N . ILE A 1 402 ? 53.563 -9.471 9.244 1.00 60.81 402 ILE A N 1
ATOM 3057 C CA . ILE A 1 402 ? 54.187 -9.029 10.498 1.00 60.81 402 ILE A CA 1
ATOM 3058 C C . ILE A 1 402 ? 55.716 -9.061 10.387 1.00 60.81 402 ILE A C 1
ATOM 3060 O O . ILE A 1 402 ? 56.367 -8.104 10.806 1.00 60.81 402 ILE A O 1
ATOM 3064 N N . ASP A 1 403 ? 56.294 -10.104 9.791 1.00 66.12 403 ASP A N 1
ATOM 3065 C CA . ASP A 1 403 ? 57.748 -10.216 9.632 1.00 66.12 403 ASP A CA 1
ATOM 3066 C C . ASP A 1 403 ? 58.290 -9.199 8.614 1.00 66.12 403 ASP A C 1
ATOM 3068 O O . ASP A 1 403 ? 59.272 -8.515 8.890 1.00 66.12 403 ASP A O 1
ATOM 3072 N N . ARG A 1 404 ? 57.580 -8.951 7.502 1.00 69.31 404 ARG A N 1
ATOM 3073 C CA . ARG A 1 404 ? 57.930 -7.870 6.556 1.00 69.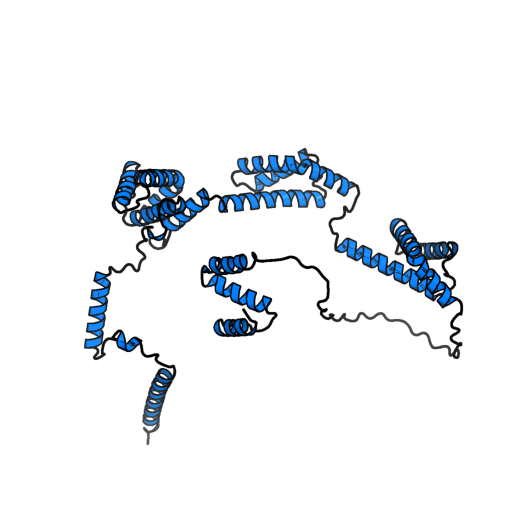31 404 ARG A CA 1
ATOM 3074 C C . ARG A 1 404 ? 57.845 -6.476 7.175 1.00 69.31 404 ARG A C 1
ATOM 3076 O O . ARG A 1 404 ? 58.605 -5.584 6.794 1.00 69.31 404 ARG A O 1
ATOM 3083 N N . VAL A 1 405 ? 56.883 -6.251 8.069 1.00 70.25 405 VAL A N 1
ATOM 3084 C CA . VAL A 1 405 ? 56.743 -4.980 8.792 1.00 70.25 405 VAL A CA 1
ATOM 3085 C C . VAL A 1 405 ? 57.842 -4.839 9.847 1.00 70.25 405 VAL A C 1
ATOM 3087 O O . VAL A 1 405 ? 58.390 -3.745 9.977 1.00 70.25 405 VAL A O 1
ATOM 3090 N N . LYS A 1 406 ? 58.225 -5.926 10.531 1.00 74.38 406 LYS A N 1
ATOM 3091 C CA . LYS A 1 406 ? 59.369 -5.955 11.457 1.00 74.38 406 LYS A CA 1
ATOM 3092 C C . LYS A 1 406 ? 60.691 -5.669 10.755 1.00 74.38 406 LYS A C 1
ATOM 3094 O O . LYS A 1 406 ? 61.391 -4.766 11.189 1.00 74.38 406 LYS A O 1
ATOM 3099 N N . ASP A 1 407 ? 60.968 -6.309 9.621 1.00 77.25 407 ASP A N 1
ATOM 3100 C CA . ASP A 1 407 ? 62.200 -6.068 8.856 1.00 77.25 407 ASP A CA 1
ATOM 3101 C C . ASP A 1 407 ? 62.316 -4.601 8.399 1.00 77.25 407 ASP A C 1
ATOM 3103 O O . ASP A 1 407 ? 63.399 -4.008 8.391 1.00 77.25 407 ASP A O 1
ATOM 3107 N N . LYS A 1 408 ? 61.185 -3.972 8.045 1.00 76.19 408 LYS A N 1
ATOM 3108 C CA . LYS A 1 408 ? 61.139 -2.538 7.714 1.00 76.19 408 LYS A CA 1
ATOM 3109 C C . LYS A 1 408 ? 61.366 -1.642 8.933 1.00 76.19 408 LYS A C 1
ATOM 3111 O O . LYS A 1 408 ? 62.001 -0.599 8.787 1.00 76.19 408 LYS A O 1
ATOM 3116 N N . LEU A 1 409 ? 60.849 -2.027 10.099 1.00 76.19 409 LEU A N 1
ATOM 3117 C CA . LEU A 1 409 ? 61.058 -1.321 11.366 1.00 76.19 409 LEU A CA 1
ATOM 3118 C C . LEU A 1 409 ? 62.519 -1.411 11.818 1.00 76.19 409 LEU A C 1
ATOM 3120 O O . LEU A 1 409 ? 63.110 -0.383 12.131 1.00 76.19 409 LEU A O 1
ATOM 3124 N N . ASP A 1 410 ? 63.127 -2.592 11.737 1.00 79.69 410 ASP A N 1
ATOM 3125 C CA . ASP A 1 410 ? 64.531 -2.809 12.094 1.00 79.69 410 ASP A CA 1
ATOM 3126 C C . ASP A 1 410 ? 65.477 -2.050 11.147 1.00 79.69 410 ASP A C 1
ATOM 3128 O O . ASP A 1 410 ? 66.449 -1.428 11.583 1.00 79.69 410 ASP A O 1
ATOM 3132 N N . SER A 1 411 ? 65.157 -2.003 9.848 1.00 76.88 411 SER A N 1
ATOM 3133 C CA . SER A 1 411 ? 65.903 -1.193 8.875 1.00 76.88 411 SER A CA 1
ATOM 3134 C C . SER A 1 411 ? 65.789 0.315 9.145 1.00 76.88 411 SER A C 1
ATOM 3136 O O . SER A 1 411 ? 66.766 1.052 8.976 1.00 76.88 411 SER A O 1
ATOM 3138 N N . ALA A 1 412 ? 64.618 0.783 9.590 1.00 77.31 412 ALA A N 1
ATOM 3139 C CA . ALA A 1 412 ? 64.420 2.172 9.991 1.00 77.31 412 ALA A CA 1
ATOM 3140 C C . ALA A 1 412 ? 65.193 2.509 11.279 1.00 77.31 412 ALA A C 1
ATOM 3142 O O . ALA A 1 412 ? 65.844 3.553 11.335 1.00 77.31 412 ALA A O 1
ATOM 3143 N N . ASP A 1 413 ? 65.203 1.610 12.264 1.00 74.44 413 ASP A N 1
ATOM 3144 C CA . ASP A 1 413 ? 65.963 1.764 13.510 1.00 74.44 413 ASP A CA 1
ATOM 3145 C C . ASP A 1 413 ? 67.480 1.768 13.271 1.00 74.44 413 ASP A C 1
ATOM 3147 O O . ASP A 1 413 ? 68.217 2.531 13.904 1.00 74.44 413 ASP A O 1
ATOM 3151 N N . GLU A 1 414 ? 67.973 0.986 12.307 1.00 79.75 414 GLU A N 1
ATOM 3152 C CA . GLU A 1 414 ? 69.383 1.032 11.917 1.00 79.75 414 GLU A CA 1
ATOM 3153 C C . GLU A 1 414 ? 69.750 2.343 11.202 1.00 79.75 414 GLU A C 1
ATOM 3155 O O . GLU A 1 414 ? 70.819 2.911 11.454 1.00 79.75 414 GLU A O 1
ATOM 3160 N N . MET A 1 415 ? 68.855 2.890 10.372 1.00 73.75 415 MET A N 1
ATOM 3161 C CA . MET A 1 415 ? 69.039 4.227 9.794 1.00 73.75 415 MET A CA 1
ATOM 3162 C C . MET A 1 415 ? 69.024 5.327 10.861 1.00 73.75 415 MET A C 1
ATOM 3164 O O . MET A 1 415 ? 69.851 6.239 10.801 1.00 73.75 415 MET A O 1
ATOM 3168 N N . LEU A 1 416 ? 68.154 5.226 11.870 1.00 73.81 416 LEU A N 1
ATOM 3169 C CA . LEU A 1 416 ? 68.121 6.161 12.997 1.00 73.81 416 LEU A CA 1
ATOM 3170 C C . LEU A 1 416 ? 69.392 6.078 13.849 1.00 73.81 416 LEU A C 1
ATOM 3172 O O . LEU A 1 416 ? 69.944 7.118 14.201 1.00 73.81 416 LEU A O 1
ATOM 3176 N N . ARG A 1 417 ? 69.923 4.874 14.102 1.00 73.50 417 ARG A N 1
ATOM 3177 C CA . ARG A 1 417 ? 71.219 4.691 14.785 1.00 73.50 417 ARG A CA 1
ATOM 3178 C C . ARG A 1 417 ? 72.391 5.276 14.006 1.00 73.50 417 ARG A C 1
ATOM 3180 O O . ARG A 1 417 ? 73.314 5.823 14.607 1.00 73.50 417 ARG A O 1
ATOM 3187 N N . ARG A 1 418 ? 72.359 5.188 12.674 1.00 72.88 418 ARG A N 1
ATOM 3188 C CA . ARG A 1 418 ? 73.364 5.824 11.806 1.00 72.88 418 ARG A CA 1
ATOM 3189 C C . ARG A 1 418 ? 73.268 7.347 11.827 1.00 72.88 418 ARG A C 1
ATOM 3191 O O . ARG A 1 418 ? 74.299 8.007 11.801 1.00 72.88 418 ARG A O 1
ATOM 3198 N N . LEU A 1 419 ? 72.059 7.900 11.918 1.00 68.38 419 LEU A N 1
ATOM 3199 C CA . LEU A 1 419 ? 71.835 9.344 12.037 1.00 68.38 419 LEU A CA 1
ATOM 3200 C C . LEU A 1 419 ? 72.174 9.883 13.437 1.00 68.38 419 LEU A C 1
ATOM 3202 O O . LEU A 1 419 ? 72.664 11.002 13.545 1.00 68.38 419 LEU A O 1
ATOM 3206 N N . SER A 1 420 ? 71.978 9.097 14.502 1.00 65.44 420 SER A N 1
ATOM 3207 C CA . SER A 1 420 ? 72.314 9.495 15.878 1.00 65.44 420 SER A CA 1
ATOM 3208 C C . SER A 1 420 ? 73.796 9.322 16.237 1.00 65.44 420 SER A C 1
ATOM 3210 O O . SER A 1 420 ? 74.225 9.792 17.284 1.00 65.44 420 SER A O 1
ATOM 3212 N N . GLY A 1 421 ? 74.572 8.617 15.407 1.00 61.44 421 GLY A N 1
ATOM 3213 C CA . GLY A 1 421 ? 76.006 8.360 15.596 1.00 61.44 421 GLY A CA 1
ATOM 3214 C C . GLY A 1 421 ? 76.931 9.288 14.801 1.00 61.44 421 GLY A C 1
ATOM 3215 O O . GLY A 1 421 ? 78.092 8.946 14.596 1.00 61.44 421 GLY A O 1
ATOM 3216 N N . GLY A 1 422 ? 76.421 10.422 14.313 1.00 53.06 422 GLY A N 1
ATOM 3217 C CA . GLY A 1 422 ? 77.141 11.354 13.446 1.00 53.06 422 GLY A CA 1
ATOM 3218 C C . GLY A 1 422 ? 77.267 12.765 14.017 1.00 53.06 422 GLY A C 1
ATOM 3219 O O . GLY A 1 422 ? 76.795 13.701 13.383 1.00 53.06 422 GLY A O 1
ATOM 3220 N N . SER A 1 423 ? 77.897 12.910 15.185 1.00 44.81 423 SER A N 1
ATOM 3221 C CA . SER A 1 423 ? 78.588 14.138 15.612 1.00 44.81 423 SER A CA 1
ATOM 3222 C C . SER A 1 423 ? 79.424 13.845 16.864 1.00 44.81 423 SER A C 1
ATOM 3224 O O . SER A 1 423 ? 78.862 13.696 17.951 1.00 44.81 423 SER A O 1
ATOM 3226 N N . ASP A 1 424 ? 80.743 13.746 16.691 1.00 45.28 424 ASP A N 1
ATOM 3227 C CA . ASP A 1 424 ? 81.639 14.516 17.566 1.00 45.28 424 ASP A CA 1
ATOM 3228 C C . ASP A 1 424 ? 81.457 16.006 17.236 1.00 45.28 424 ASP A C 1
ATOM 3230 O O . ASP A 1 424 ? 81.305 16.315 16.024 1.00 45.28 424 ASP A O 1
#

Foldseek 3Di:
DDLVVLQVLCVVVVHDSDDDSVVSVVVSCVVVVVPDVCPVVVVVVVVVVPDDDDDDDDDDDDDDDDDDDDDDDDDDDDDDDDDDDDDDDDPPPVVCPVVLVVVCVVCVVVLVVLLVVCVVPHDPPDPVRLVVSLVVVVVVVRPSVDPVSSVVSVVVSVVVVVVVVVCCVVCVPDQPDPVSVVLVVLCVVCVVVLLVVLVVLVVVCVPVLVSSLVVSVVVCVVSVHDCVDVSNVVVSVVSSVVVVVVVVVVCVVPLVNVLLVVLLCLQCPPVPDDDPVLVVLSVVCNVVVVVLLVLLCVLCVVVQLDLDVVSLVVSQVVCVVVVRNCPPPSRSQSSQQSSLSSSVSVVSYPNVPRRDRPDPPPDPPVNVVVVVVVVQVVCVVVVHHDDDPVNVPDPPPPVVVVVVVVVVVVVVVVVVVVVVPPDD